Protein 3LTL (pdb70)

Solvent-accessible surface area: 18960 Å² total; per-residue (Å²): 136,187,30,97,15,14,16,23,6,56,0,0,51,38,0,44,134,99,16,118,128,0,9,106,49,3,50,117,78,66,57,23,31,102,61,29,96,49,0,0,90,18,10,67,98,17,116,66,11,59,23,57,38,5,0,61,9,0,0,50,69,81,149,71,6,56,58,0,2,91,11,6,0,59,84,23,97,2,76,60,118,68,4,13,54,4,0,25,86,0,7,101,48,2,123,40,6,66,99,62,93,23,21,46,39,0,0,75,40,0,0,41,40,5,31,87,28,6,154,71,33,120,68,10,58,29,40,68,9,0,37,52,0,0,46,0,0,14,85,0,17,76,23,25,70,21,114,155,44,187,123,79,19,58,72,146,79,0,27,163,64,8,84,50,158,56,96,99,89,39,4,59,98,136,56,0,27,56,8,31,87,68,0,45,71,122,102,30,32,58,218,136,68,41,89,46,0,11,60,5,0,50,60,38,14,115,18,0,8,55,8,1,47,108,69,68,93,18,32,104,65,30,95,50,0,0,84,26,8,59,113,21,119,112,4,60,17,59,34,4,0,61,5,0,0,53,76,79,175,72,4,51,83,0,1,82,8,2,0,61,77,19,92,0,60,83,57,90,5,5,40,0,0,37,69,0,0,115,38,0,105,23,2,67,88,60,93,25,12,50,33,0,0,96,31,0,0,37,48,15,33,82,22,22,156,67,56,133,73,20,72,35,51,64,1,0,53,30,0,0,44,1,0,3,58,0,9,60,32,32,69,26,102,148,50,163,137,80,14,62,69,104,97,0,21,135,76,2,68,72,26,95,120,104,50,42,2,66,106,155,55,0,30,54,13,27,85,71,0,46,69,121,107,7,72,59,98

B-factor: mean 44.47, std 18.62, range [14.55, 176.79]

Structure (mmCIF, N/CA/C/O backbone):
data_3LTL
#
_entry.id   3LTL
#
_cell.length_a   64.451
_cell.length_b   36.867
_cell.length_c   85.848
_cell.angle_alpha   90.00
_cell.angle_beta   90.06
_cell.angle_gamma   90.00
#
_symmetry.space_group_name_H-M   'P 1 21 1'
#
loop_
_entity.id
_entity.type
_entity.pdbx_description
1 polymer 'Brefeldin A-inhibited guanine nucleotide-exchange protein 1'
2 non-polymer 'CALCIUM ION'
3 non-polymer 'ACETIC ACID'
4 water water
#
loop_
_atom_site.group_PDB
_atom_site.id
_atom_site.type_symbol
_atom_site.label_atom_id
_atom_site.label_alt_id
_atom_site.label_comp_id
_atom_site.label_asym_id
_atom_site.label_entity_id
_atom_site.label_seq_id
_atom_site.pdbx_PDB_ins_code
_atom_site.Cartn_x
_atom_site.Cartn_y
_atom_site.Cartn_z
_atom_site.occupancy
_atom_site.B_iso_or_equiv
_atom_site.auth_seq_id
_atom_site.auth_comp_id
_atom_site.auth_asym_id
_atom_site.auth_atom_id
_atom_site.pdbx_PDB_model_num
ATOM 1 N N . LEU A 1 15 ? 28.246 -9.303 36.128 1.00 83.06 695 LEU A N 1
ATOM 2 C CA . LEU A 1 15 ? 29.535 -9.123 35.470 1.00 84.52 695 LEU A CA 1
ATOM 3 C C . LEU A 1 15 ? 30.179 -7.784 35.842 1.00 82.20 695 LEU A C 1
ATOM 4 O O . LEU A 1 15 ? 29.866 -7.221 36.890 1.00 88.21 695 LEU A O 1
ATOM 9 N 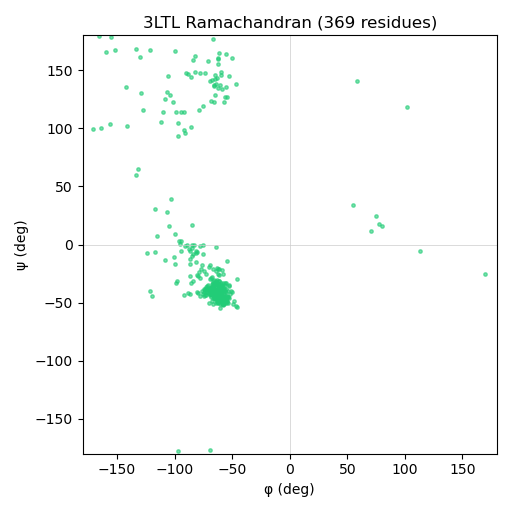N . LYS A 1 16 ? 31.071 -7.278 34.992 1.00 74.51 696 LYS A N 1
ATOM 10 C CA . LYS A 1 16 ? 31.962 -6.181 35.388 1.00 64.02 696 LYS A CA 1
ATOM 11 C C . LYS A 1 16 ? 31.844 -4.888 34.574 1.00 48.65 696 LYS A C 1
ATOM 12 O O . LYS A 1 16 ? 31.853 -3.789 35.139 1.00 57.41 696 LYS A O 1
ATOM 18 N N . GLN A 1 17 ? 31.776 -5.008 33.251 1.00 62.64 697 GLN A N 1
ATOM 19 C CA . GLN A 1 17 ? 31.674 -3.830 32.389 1.00 45.08 697 GLN A CA 1
ATOM 20 C C . GLN A 1 17 ? 30.365 -3.065 32.644 1.00 50.49 697 GLN A C 1
ATOM 21 O O . GLN A 1 17 ? 29.304 -3.670 32.812 1.00 55.40 697 GLN A O 1
ATOM 27 N N . GLN A 1 18 ? 30.456 -1.737 32.681 1.00 47.40 698 GLN A N 1
ATOM 28 C CA . GLN A 1 18 ? 29.307 -0.866 32.932 1.00 59.86 698 GLN A CA 1
ATOM 29 C C . GLN A 1 18 ? 28.158 -1.129 31.955 1.00 52.00 698 GLN A C 1
ATOM 30 O O . GLN A 1 18 ? 26.983 -0.988 32.299 1.00 47.93 698 GLN A O 1
ATOM 36 N N . LYS A 1 19 ? 28.525 -1.493 30.735 1.00 39.17 699 LYS A N 1
ATOM 37 C CA . LYS A 1 19 ? 27.570 -1.874 29.721 1.00 46.42 699 LYS A CA 1
ATOM 38 C C . LYS A 1 19 ? 26.696 -2.989 30.240 1.00 40.07 699 LYS A C 1
ATOM 39 O O . LYS A 1 19 ? 25.481 -2.910 30.181 1.00 42.74 699 LYS A O 1
ATOM 45 N N . GLU A 1 20 ? 27.334 -4.020 30.772 1.00 40.22 700 GLU A N 1
ATOM 46 C CA . GLU A 1 20 ? 26.619 -5.155 31.310 1.00 39.68 700 GLU A CA 1
ATOM 47 C C . GLU A 1 20 ? 25.821 -4.745 32.542 1.00 44.76 700 GLU A C 1
ATOM 48 O O . GLU A 1 20 ? 24.685 -5.196 32.723 1.00 43.00 700 GLU A O 1
ATOM 54 N N . ILE A 1 21 ? 26.404 -3.890 33.384 1.00 42.54 701 ILE A N 1
ATOM 55 C CA . ILE A 1 21 ? 25.721 -3.457 34.609 1.00 45.93 701 ILE A CA 1
ATOM 56 C C . ILE A 1 21 ? 24.395 -2.743 34.318 1.00 39.91 701 ILE A C 1
ATOM 57 O O . ILE A 1 21 ? 23.369 -3.025 34.940 1.00 41.88 701 ILE A O 1
ATOM 62 N N . ILE A 1 22 ? 24.419 -1.823 33.364 1.00 34.26 702 ILE A N 1
ATOM 63 C CA . ILE A 1 22 ? 23.199 -1.152 32.939 1.00 33.85 702 ILE A CA 1
ATOM 64 C C . ILE A 1 22 ? 22.144 -2.145 32.482 1.00 35.21 702 ILE A C 1
ATOM 65 O O . ILE A 1 22 ? 20.998 -2.076 32.911 1.00 36.22 702 ILE A O 1
ATOM 70 N N . GLU A 1 23 ? 22.524 -3.071 31.610 1.00 37.47 703 GLU A N 1
ATOM 71 C CA . GLU A 1 23 ? 21.579 -4.070 31.124 1.00 33.99 703 GLU A CA 1
ATOM 72 C C . GLU A 1 23 ? 21.039 -4.952 32.259 1.00 36.32 703 GLU A C 1
ATOM 73 O O . GLU A 1 23 ? 19.881 -5.366 32.221 1.00 32.64 703 GLU A O 1
ATOM 79 N N . GLN A 1 24 ? 21.870 -5.225 33.267 1.00 36.20 704 GLN A N 1
ATOM 80 C CA . GLN A 1 24 ? 21.434 -5.986 34.440 1.00 35.18 704 GLN A CA 1
ATOM 81 C C . GLN A 1 24 ? 20.448 -5.186 35.285 1.00 36.89 704 GLN A C 1
ATOM 82 O O . GLN A 1 24 ? 19.462 -5.735 35.786 1.00 32.06 704 GLN A O 1
ATOM 88 N N . GLY A 1 25 ? 20.714 -3.892 35.436 1.00 34.33 705 GLY A N 1
ATOM 89 C CA . GLY A 1 25 ? 19.787 -3.001 36.118 1.00 30.21 705 GLY A CA 1
ATOM 90 C C . GLY A 1 25 ? 18.447 -2.965 35.396 1.00 34.78 705 GLY A C 1
ATOM 91 O O . GLY A 1 25 ? 17.386 -3.104 36.003 1.00 39.32 705 GLY A O 1
ATOM 92 N N . ILE A 1 26 ? 18.499 -2.793 34.084 1.00 27.98 706 ILE A N 1
ATOM 93 C CA . ILE A 1 26 ? 17.297 -2.809 33.275 1.00 23.94 706 ILE A CA 1
ATOM 94 C C . ILE A 1 26 ? 16.510 -4.102 33.489 1.00 28.49 706 ILE A C 1
ATOM 95 O O . ILE A 1 26 ? 15.298 -4.057 33.638 1.00 35.65 706 ILE A O 1
ATOM 100 N N . ASP A 1 27 ? 17.192 -5.251 33.504 1.00 31.04 707 ASP A N 1
ATOM 101 C CA . ASP A 1 27 ? 16.526 -6.544 33.716 1.00 28.97 707 ASP A CA 1
ATOM 102 C C . ASP A 1 27 ? 15.837 -6.605 35.088 1.00 33.84 707 ASP A C 1
ATOM 103 O O . ASP A 1 27 ? 14.726 -7.112 35.230 1.00 34.05 707 ASP A O 1
ATOM 108 N N . LEU A 1 28 ? 16.543 -6.113 36.093 1.00 28.01 708 LEU A N 1
ATOM 109 C CA . LEU A 1 28 ? 16.079 -6.087 37.455 1.00 30.43 708 LEU A CA 1
ATOM 110 C C . LEU A 1 28 ? 14.884 -5.138 37.589 1.00 30.00 708 LEU A C 1
ATOM 111 O O . LEU A 1 28 ? 13.928 -5.443 38.292 1.00 35.94 708 LEU A O 1
ATOM 116 N N . PHE A 1 29 ? 14.951 -3.987 36.925 1.00 28.49 709 PHE A N 1
ATOM 117 C CA . PHE A 1 29 ? 13.838 -3.034 36.901 1.00 27.38 709 PHE A CA 1
ATOM 118 C C . PHE A 1 29 ? 12.602 -3.732 36.363 1.00 28.26 709 PHE A C 1
ATOM 119 O O . PHE A 1 29 ? 11.505 -3.582 36.889 1.00 29.28 709 PHE A O 1
ATOM 127 N N . ASN A 1 30 ? 12.774 -4.497 35.296 1.00 24.32 710 ASN A N 1
ATOM 128 C CA . ASN A 1 30 ? 11.631 -5.198 34.722 1.00 31.03 710 ASN A CA 1
ATOM 129 C C . ASN A 1 30 ? 10.970 -6.231 35.655 1.00 37.54 710 ASN A C 1
ATOM 130 O O . ASN A 1 30 ? 9.808 -6.582 35.459 1.00 28.63 710 ASN A O 1
ATOM 135 N N . LYS A 1 31 ? 11.699 -6.705 36.668 1.00 38.02 711 LYS A N 1
ATOM 136 C CA . LYS A 1 31 ? 11.096 -7.576 37.688 1.00 39.90 711 LYS A CA 1
ATOM 137 C C . LYS A 1 31 ? 10.514 -6.739 38.817 1.00 37.49 711 LYS A C 1
ATOM 138 O O . LYS A 1 31 ? 9.422 -7.016 39.304 1.00 38.21 711 LYS A O 1
ATOM 144 N N . LYS A 1 32 ? 11.249 -5.705 39.218 1.00 30.65 712 LYS A N 1
ATOM 145 C CA . LYS A 1 32 ? 10.825 -4.814 40.283 1.00 31.06 712 LYS A CA 1
ATOM 146 C C . LYS A 1 32 ? 11.531 -3.470 40.109 1.00 29.53 712 LYS A C 1
ATOM 147 O O . LYS A 1 32 ? 12.708 -3.354 40.426 1.00 40.23 712 LYS A O 1
ATOM 153 N N . PRO A 1 33 ? 10.810 -2.445 39.609 1.00 30.19 713 PRO A N 1
ATOM 154 C CA . PRO A 1 33 ? 11.431 -1.157 39.276 1.00 34.63 713 PRO A CA 1
ATOM 155 C C . PRO A 1 33 ? 12.365 -0.578 40.329 1.00 32.40 713 PRO A C 1
ATOM 156 O O . PRO A 1 33 ? 13.492 -0.250 39.986 1.00 38.28 713 PRO A O 1
ATOM 160 N N . LYS A 1 34 ? 11.924 -0.442 41.571 1.00 36.36 714 LYS A N 1
ATOM 161 C CA . LYS A 1 34 ? 12.771 0.185 42.577 1.00 36.18 714 LYS A CA 1
ATOM 162 C C . LYS A 1 34 ? 14.047 -0.616 42.802 1.00 37.77 714 LYS A C 1
ATOM 163 O O . LYS A 1 34 ? 15.057 -0.067 43.245 1.00 32.42 714 LYS A O 1
ATOM 169 N N . ARG A 1 35 ? 14.001 -1.914 42.514 1.00 36.05 715 ARG A N 1
ATOM 170 C CA . ARG A 1 35 ? 15.167 -2.769 42.720 1.00 44.43 715 ARG A CA 1
ATOM 171 C C . ARG A 1 35 ? 16.194 -2.476 41.636 1.00 47.45 715 ARG A C 1
ATOM 172 O O . ARG A 1 35 ? 17.402 -2.459 41.900 1.00 40.37 715 ARG A O 1
ATOM 180 N N . GLY A 1 36 ? 15.699 -2.236 40.421 1.00 36.60 716 GLY A N 1
ATOM 181 C CA . GLY A 1 36 ? 16.548 -1.898 39.295 1.00 36.16 716 GLY A CA 1
ATOM 182 C C . GLY A 1 36 ? 17.211 -0.546 39.472 1.00 29.93 716 GLY A C 1
ATOM 183 O O . GLY A 1 36 ? 18.394 -0.390 39.196 1.00 32.43 716 GLY A O 1
ATOM 184 N N . ILE A 1 37 ? 16.439 0.434 39.930 1.00 36.45 717 ILE A N 1
ATOM 185 C CA . ILE A 1 37 ? 16.938 1.781 40.177 1.00 33.64 717 ILE A CA 1
ATOM 186 C C . ILE A 1 37 ? 18.026 1.777 41.251 1.00 35.99 717 ILE A C 1
ATOM 187 O O . ILE A 1 37 ? 19.092 2.362 41.076 1.00 40.11 717 ILE A O 1
ATOM 192 N N . GLN A 1 38 ? 17.745 1.135 42.376 1.00 36.87 718 GLN A N 1
ATOM 193 C CA . GLN A 1 38 ? 18.707 1.099 43.474 1.00 44.85 718 GLN A CA 1
ATOM 194 C C . GLN A 1 38 ? 19.987 0.385 43.072 1.00 43.31 718 GLN A C 1
ATOM 195 O O . GLN A 1 38 ? 21.082 0.825 43.419 1.00 42.35 718 GLN A O 1
ATOM 201 N N . TYR A 1 39 ? 19.850 -0.721 42.347 1.00 41.20 719 TYR A N 1
ATOM 202 C CA . TYR A 1 39 ? 21.020 -1.451 41.893 1.00 39.30 719 TYR A CA 1
ATOM 203 C C . TYR A 1 39 ? 21.905 -0.535 41.067 1.00 42.81 719 TYR A C 1
ATOM 204 O O . TYR A 1 39 ? 23.109 -0.471 41.289 1.00 43.24 719 TYR A O 1
ATOM 213 N N . LEU A 1 40 ? 21.304 0.191 40.129 1.00 40.65 720 LEU A N 1
ATOM 214 C CA . LEU A 1 40 ? 22.082 1.081 39.270 1.00 41.36 720 LEU A CA 1
ATOM 215 C C . LEU A 1 40 ? 22.686 2.235 40.067 1.00 41.29 720 LEU A C 1
ATOM 216 O O . LEU A 1 40 ? 23.792 2.683 39.782 1.00 44.90 720 LEU A O 1
ATOM 221 N N . GLN A 1 41 ? 21.959 2.721 41.061 1.00 44.36 721 GLN A N 1
ATOM 222 C CA . GLN A 1 41 ? 22.491 3.769 41.922 1.00 49.21 721 GLN A CA 1
ATOM 223 C C . GLN A 1 41 ? 23.664 3.256 42.768 1.00 45.94 721 GLN A C 1
ATOM 224 O O . GLN A 1 41 ? 24.700 3.910 42.856 1.00 41.53 721 GLN A O 1
ATOM 230 N N . GLU A 1 42 ? 23.506 2.085 43.376 1.00 49.41 722 GLU A N 1
ATOM 231 C CA . GLU A 1 42 ? 24.612 1.444 44.087 1.00 51.47 722 GLU A CA 1
ATOM 232 C C . GLU A 1 42 ? 25.849 1.392 43.204 1.00 52.73 722 GLU A C 1
ATOM 233 O O . GLU A 1 42 ? 26.966 1.602 43.674 1.00 47.16 722 GLU A O 1
ATOM 239 N N . GLN A 1 43 ? 25.648 1.091 41.923 1.00 43.14 723 GLN A N 1
ATOM 240 C CA . GLN A 1 43 ? 26.766 0.819 41.020 1.00 45.40 723 GLN A CA 1
ATOM 241 C C . GLN A 1 43 ? 27.365 2.076 40.419 1.00 50.19 723 GLN A C 1
ATOM 242 O O . GLN A 1 43 ? 28.327 2.005 39.653 1.00 54.27 723 GLN A O 1
ATOM 248 N N . GLY A 1 44 ? 26.803 3.227 40.767 1.00 45.63 724 GLY A N 1
ATOM 249 C CA . GLY A 1 44 ? 27.321 4.484 40.261 1.00 40.90 724 GLY A CA 1
ATOM 250 C C . GLY A 1 44 ? 26.909 4.757 38.829 1.00 47.62 724 GLY A C 1
ATOM 251 O O . GLY A 1 44 ? 27.518 5.595 38.164 1.00 48.73 724 GLY A O 1
ATOM 252 N N . MET A 1 45 ? 25.877 4.063 38.351 1.00 42.31 725 MET A N 1
ATOM 253 C CA . MET A 1 45 ? 25.451 4.210 36.960 1.00 46.47 725 MET A CA 1
ATOM 254 C C . MET A 1 45 ? 24.233 5.123 36.802 1.00 47.82 725 MET A C 1
ATOM 255 O O . MET A 1 45 ? 23.883 5.494 35.689 1.00 43.06 725 MET A O 1
ATOM 260 N N . LEU A 1 46 ? 23.590 5.477 37.912 1.00 45.50 726 LEU A N 1
ATOM 261 C CA . LEU A 1 46 ? 22.382 6.297 37.881 1.00 38.51 726 LEU A CA 1
ATOM 262 C C . LEU A 1 46 ? 22.363 7.282 39.052 1.00 42.22 726 LEU A C 1
ATOM 263 O O . LEU A 1 46 ? 22.668 6.907 40.179 1.00 40.21 726 LEU A O 1
ATOM 268 N N . GLY A 1 47 ? 22.000 8.535 38.782 1.00 46.92 727 GLY A N 1
ATOM 269 C CA . GLY A 1 47 ? 21.931 9.570 39.810 1.00 41.49 727 GLY A CA 1
ATOM 270 C C . GLY A 1 47 ? 20.811 9.368 40.820 1.00 47.44 727 GLY A C 1
ATOM 271 O O . GLY A 1 47 ? 20.094 8.366 40.767 1.00 51.47 727 GLY A O 1
ATOM 272 N N . THR A 1 48 ? 20.648 10.310 41.746 1.00 43.78 728 THR A N 1
ATOM 273 C CA . THR A 1 48 ? 19.706 10.108 42.847 1.00 44.53 728 THR A CA 1
ATOM 274 C C . THR A 1 48 ? 18.537 11.084 42.886 1.00 37.51 728 THR A C 1
ATOM 275 O O . THR A 1 48 ? 17.638 10.942 43.706 1.00 42.57 728 THR A O 1
ATOM 279 N N . THR A 1 49 ? 18.558 12.078 42.013 1.00 37.56 729 THR A N 1
ATOM 280 C CA . THR A 1 49 ? 17.454 13.027 41.913 1.00 41.35 729 THR A CA 1
ATOM 281 C C . THR A 1 49 ? 16.312 12.475 41.059 1.00 46.14 729 THR A C 1
ATOM 282 O O . THR A 1 49 ? 16.505 11.533 40.290 1.00 48.15 729 THR A O 1
ATOM 286 N N . PRO A 1 50 ? 15.114 13.064 41.192 1.00 49.38 730 PRO A N 1
ATOM 287 C CA . PRO A 1 50 ? 13.977 12.705 40.333 1.00 44.57 730 PRO A CA 1
ATOM 288 C C . PRO A 1 50 ? 14.281 12.913 38.852 1.00 32.54 730 PRO A C 1
ATOM 289 O O . PRO A 1 50 ? 13.889 12.089 38.040 1.00 35.92 730 PRO A O 1
ATOM 293 N N . GLU A 1 51 ? 14.980 13.988 38.507 1.00 36.96 731 GLU A N 1
ATOM 294 C CA . GLU A 1 51 ? 15.291 14.277 37.111 1.00 40.52 731 GLU A CA 1
ATOM 295 C C . GLU A 1 51 ? 16.217 13.228 36.484 1.00 45.44 731 GLU A C 1
ATOM 296 O O . GLU A 1 51 ? 16.099 12.932 35.298 1.00 43.97 731 GLU A O 1
ATOM 302 N N . ASP A 1 52 ? 17.135 12.684 37.287 1.00 46.10 732 ASP A N 1
ATOM 303 C CA . ASP A 1 52 ? 17.999 11.574 36.877 1.00 44.40 732 ASP A CA 1
ATOM 304 C C . ASP A 1 52 ? 17.208 10.309 36.542 1.00 37.54 732 ASP A C 1
ATOM 305 O O . ASP A 1 52 ? 17.450 9.672 35.522 1.00 37.60 732 ASP A O 1
ATOM 310 N N . ILE A 1 53 ? 16.296 9.933 37.429 1.00 25.24 733 ILE A N 1
ATOM 311 C CA . ILE A 1 53 ? 15.464 8.759 37.222 1.00 31.99 733 ILE A CA 1
ATOM 312 C C . ILE A 1 53 ? 14.538 8.981 36.019 1.00 34.75 733 ILE A C 1
ATOM 313 O O . ILE A 1 53 ? 14.394 8.102 35.155 1.00 31.52 733 ILE A O 1
ATOM 318 N N . ALA A 1 54 ? 13.924 10.160 35.953 1.00 25.80 734 ALA A N 1
ATOM 319 C CA . ALA A 1 54 ? 12.996 10.469 34.859 1.00 27.14 734 ALA A CA 1
ATOM 320 C C . ALA A 1 54 ? 13.686 10.373 33.503 1.00 26.55 734 ALA A C 1
ATOM 321 O O . ALA A 1 54 ? 13.143 9.805 32.562 1.00 28.86 734 ALA A O 1
ATOM 323 N N . GLN A 1 55 ? 14.878 10.947 33.405 1.00 23.83 735 GLN A N 1
ATOM 324 C CA . GLN A 1 55 ? 15.636 10.886 32.178 1.00 28.14 735 GLN A CA 1
ATOM 325 C C . GLN A 1 55 ? 15.930 9.438 31.793 1.00 27.68 735 GLN A C 1
ATOM 326 O O . GLN A 1 55 ? 15.789 9.047 30.638 1.00 32.79 735 GLN A O 1
ATOM 332 N N . PHE A 1 56 ? 16.361 8.657 32.773 1.00 34.93 736 PHE A N 1
ATOM 333 C CA . PHE A 1 56 ? 16.610 7.240 32.592 1.00 28.61 736 PHE A CA 1
ATOM 334 C C . PHE A 1 56 ? 15.369 6.568 32.003 1.00 28.69 736 PHE A C 1
ATOM 335 O O . PHE A 1 56 ? 15.461 5.852 31.001 1.00 28.90 736 PHE A O 1
ATOM 343 N N . LEU A 1 57 ? 14.215 6.812 32.626 1.00 24.88 737 LEU A N 1
ATOM 344 C CA . LEU A 1 57 ? 12.938 6.293 32.135 1.00 28.12 737 LEU A CA 1
ATOM 345 C C . LEU A 1 57 ? 12.655 6.711 30.698 1.00 27.91 737 LEU A C 1
ATOM 346 O O . LEU A 1 57 ? 12.148 5.912 29.914 1.00 29.13 737 LEU A O 1
ATOM 351 N N . HIS A 1 58 ? 12.972 7.959 30.350 1.00 24.96 738 HIS A N 1
ATOM 352 C CA . HIS A 1 58 ? 12.766 8.427 28.981 1.00 30.87 738 HIS A CA 1
ATOM 353 C C . HIS A 1 58 ? 13.703 7.747 27.986 1.00 34.44 738 HIS A C 1
ATOM 354 O O . HIS A 1 58 ? 13.304 7.473 26.863 1.00 33.23 738 HIS A O 1
ATOM 361 N N . GLN A 1 59 ? 14.944 7.488 28.393 1.00 35.52 739 GLN A N 1
ATOM 362 C CA . GLN A 1 59 ? 15.980 7.054 27.447 1.00 37.78 739 GLN A CA 1
ATOM 363 C C . GLN A 1 59 ? 16.043 5.546 27.188 1.00 30.83 739 GLN A C 1
ATOM 364 O O . GLN A 1 59 ? 16.491 5.121 26.135 1.00 43.95 739 GLN A O 1
ATOM 370 N N . GLU A 1 60 ? 15.623 4.745 28.158 1.00 30.46 740 GLU A N 1
ATOM 371 C CA . GLU A 1 60 ? 15.818 3.300 28.067 1.00 29.25 740 GLU A CA 1
ATOM 372 C C . GLU A 1 60 ? 14.577 2.597 27.539 1.00 27.15 740 GLU A C 1
ATOM 373 O O . GLU A 1 60 ? 13.678 2.232 28.294 1.00 27.19 740 GLU A O 1
ATOM 379 N N . GLU A 1 61 ? 14.555 2.407 26.225 1.00 25.93 741 GLU A N 1
ATOM 380 C CA . GLU A 1 61 ? 13.406 1.851 25.527 1.00 28.95 741 GLU A CA 1
ATOM 381 C C . GLU A 1 61 ? 13.125 0.422 25.954 1.00 26.12 741 GLU A C 1
ATOM 382 O O . GLU A 1 61 ? 12.009 -0.061 25.803 1.00 33.28 741 GLU A O 1
ATOM 388 N N . ARG A 1 62 ? 14.130 -0.264 26.481 1.00 27.83 742 ARG A N 1
ATOM 389 C CA . ARG A 1 62 ? 13.933 -1.662 26.864 1.00 31.96 742 ARG A CA 1
ATOM 390 C C . ARG A 1 62 ? 13.332 -1.850 28.280 1.00 30.43 742 ARG A C 1
ATOM 391 O O . ARG A 1 62 ? 13.066 -2.969 28.698 1.00 28.49 742 ARG A O 1
ATOM 399 N N . LEU A 1 63 ? 13.114 -0.763 29.015 1.00 26.22 743 LEU A N 1
ATOM 400 C CA . LEU A 1 63 ? 12.345 -0.866 30.252 1.00 24.23 743 LEU A CA 1
ATOM 401 C C . LEU A 1 63 ? 10.954 -1.383 29.868 1.00 28.70 743 LEU A C 1
ATOM 402 O O . LEU A 1 63 ? 10.372 -0.958 28.869 1.00 30.32 743 LEU A O 1
ATOM 407 N N . ASP A 1 64 ? 10.426 -2.317 30.641 1.00 25.27 744 ASP A N 1
ATOM 408 C CA . ASP A 1 64 ? 9.111 -2.871 30.354 1.00 18.72 744 ASP A CA 1
ATOM 409 C C . ASP A 1 64 ? 8.024 -1.794 30.487 1.00 30.81 744 ASP A C 1
ATOM 410 O O . ASP A 1 64 ? 7.934 -1.108 31.511 1.00 25.84 744 ASP A O 1
ATOM 415 N N . SER A 1 65 ? 7.201 -1.669 29.447 1.00 22.17 745 SER A N 1
ATOM 416 C CA . SER A 1 65 ? 6.145 -0.658 29.357 1.00 25.98 745 SER A CA 1
ATOM 417 C C . SER A 1 65 ? 5.188 -0.643 30.558 1.00 30.34 745 SER A C 1
ATOM 418 O O . SER A 1 65 ? 4.764 0.418 31.038 1.00 26.99 745 SER A O 1
ATOM 420 N N . THR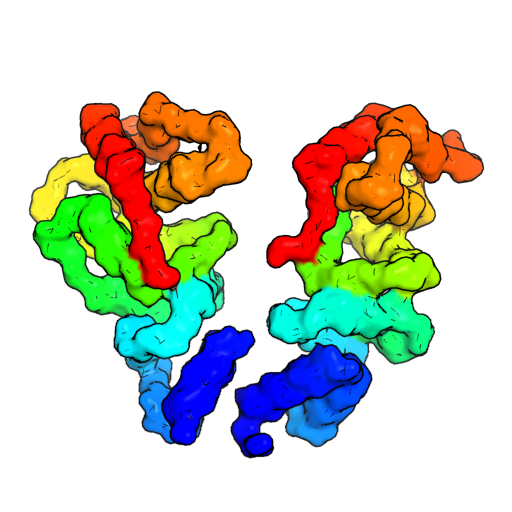 A 1 66 ? 4.837 -1.830 31.035 1.00 23.14 746 THR A N 1
ATOM 421 C CA . THR A 1 66 ? 3.870 -1.952 32.100 1.00 27.37 746 THR A CA 1
ATOM 422 C C . THR A 1 66 ? 4.512 -1.521 33.413 1.00 24.35 746 THR A C 1
ATOM 423 O O . THR A 1 66 ? 3.906 -0.782 34.188 1.00 22.22 746 THR A O 1
ATOM 427 N N . GLN A 1 67 ? 5.746 -1.948 33.646 1.00 19.86 747 GLN A N 1
ATOM 428 C CA . GLN A 1 67 ? 6.462 -1.538 34.864 1.00 31.58 747 GLN A CA 1
ATOM 429 C C . GLN A 1 67 ? 6.702 -0.014 34.924 1.00 30.31 747 GLN A C 1
ATOM 430 O O . GLN A 1 67 ? 6.686 0.583 35.985 1.00 26.00 747 GLN A O 1
ATOM 436 N N . VAL A 1 68 ? 6.921 0.620 33.784 1.00 26.45 748 VAL A N 1
ATOM 437 C CA . VAL A 1 68 ? 7.123 2.067 33.788 1.00 27.61 748 VAL A CA 1
ATOM 438 C C . VAL A 1 68 ? 5.817 2.771 34.172 1.00 25.98 748 VAL A C 1
ATOM 439 O O . VAL A 1 68 ? 5.821 3.694 34.962 1.00 26.62 748 VAL A O 1
ATOM 443 N N . GLY A 1 69 ? 4.704 2.304 33.625 1.00 20.70 749 GLY A N 1
ATOM 444 C CA . GLY A 1 69 ? 3.401 2.796 34.011 1.00 24.74 749 GLY A CA 1
ATOM 445 C C . GLY A 1 69 ? 3.103 2.640 35.496 1.00 30.36 749 GLY A C 1
ATOM 446 O O . GLY A 1 69 ? 2.611 3.569 36.121 1.00 31.25 749 GLY A O 1
ATOM 447 N N . GLU A 1 70 ? 3.385 1.474 36.066 1.00 25.94 750 GLU A N 1
ATOM 448 C CA . GLU A 1 70 ? 3.080 1.242 37.472 1.00 24.37 750 GLU A CA 1
ATOM 449 C C . GLU A 1 70 ? 3.954 2.124 38.366 1.00 28.40 750 GLU A C 1
ATOM 450 O O . GLU A 1 70 ? 3.498 2.637 39.379 1.00 34.73 750 GLU A O 1
ATOM 456 N N . PHE A 1 71 ? 5.214 2.292 37.980 1.00 20.12 751 PHE A N 1
ATOM 457 C CA . PHE A 1 71 ? 6.140 3.113 38.732 1.00 24.64 751 PHE A CA 1
ATOM 458 C C . PHE A 1 71 ? 5.768 4.608 38.694 1.00 30.64 751 PHE A C 1
ATOM 459 O O . PHE A 1 71 ? 5.729 5.280 39.739 1.00 26.87 751 PHE A O 1
ATOM 467 N N . LEU A 1 72 ? 5.494 5.124 37.497 1.00 25.00 752 LEU A N 1
ATOM 468 C CA . LEU A 1 72 ? 5.110 6.536 37.323 1.00 20.50 752 LEU A CA 1
ATOM 469 C C . LEU A 1 72 ? 3.788 6.885 38.019 1.00 27.68 752 LEU A C 1
ATOM 470 O O . LEU A 1 72 ? 3.592 8.023 38.440 1.00 27.42 752 LEU A O 1
ATOM 475 N N . GLY A 1 73 ? 2.883 5.908 38.114 1.00 26.67 753 GLY A N 1
ATOM 476 C CA . GLY A 1 73 ? 1.573 6.115 38.709 1.00 26.46 753 GLY A CA 1
ATOM 477 C C . GLY A 1 73 ? 1.485 5.848 40.204 1.00 31.90 753 GLY A C 1
ATOM 478 O O . GLY A 1 73 ? 0.430 6.021 40.811 1.00 36.72 753 GLY A O 1
ATOM 479 N N . ASP A 1 74 ? 2.590 5.427 40.805 1.00 32.04 754 ASP A N 1
ATOM 480 C CA . ASP A 1 74 ? 2.578 5.028 42.210 1.00 34.79 754 ASP A CA 1
ATOM 481 C C . ASP A 1 74 ? 2.465 6.244 43.124 1.00 37.37 754 ASP A C 1
ATOM 482 O O . ASP A 1 74 ? 2.986 7.309 42.817 1.00 29.63 754 ASP A O 1
ATOM 487 N N . ASN A 1 75 ? 1.803 6.075 44.263 1.00 39.28 755 ASN A N 1
ATOM 488 C CA . ASN A 1 75 ? 1.508 7.205 45.134 1.00 38.32 755 ASN A CA 1
ATOM 489 C C . ASN A 1 75 ? 2.648 7.643 46.062 1.00 46.51 755 ASN A C 1
ATOM 490 O O . ASN A 1 75 ? 2.608 8.736 46.631 1.00 49.90 755 ASN A O 1
ATOM 495 N N . ASP A 1 76 ? 3.667 6.810 46.220 1.00 44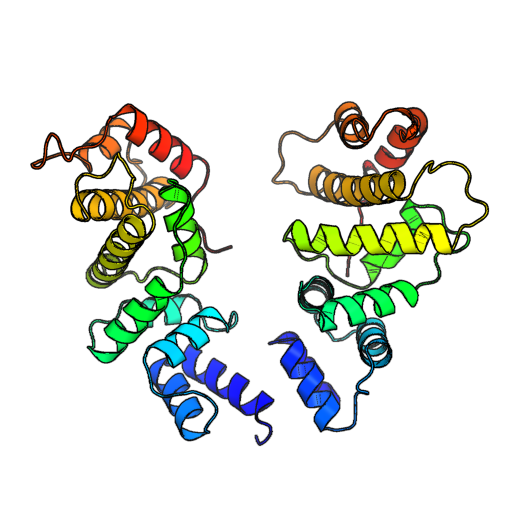.63 756 ASP A N 1
ATOM 496 C CA . ASP A 1 76 ? 4.789 7.202 47.061 1.00 40.89 756 ASP A CA 1
ATOM 497 C C . ASP A 1 76 ? 5.368 8.572 46.665 1.00 44.09 756 ASP A C 1
ATOM 498 O O . ASP A 1 76 ? 5.430 8.931 45.478 1.00 39.86 756 ASP A O 1
ATOM 503 N N . LYS A 1 77 ? 5.811 9.319 47.669 1.00 36.58 757 LYS A N 1
ATOM 504 C CA . LYS A 1 77 ? 6.355 10.660 47.482 1.00 42.48 757 LYS A CA 1
ATOM 505 C C . LYS A 1 77 ? 7.464 10.735 46.435 1.00 40.99 757 LYS A C 1
ATOM 506 O O . LYS A 1 77 ? 7.470 11.638 45.599 1.00 42.10 757 LYS A O 1
ATOM 512 N N . PHE A 1 78 ? 8.410 9.804 46.495 1.00 37.54 758 PHE A N 1
ATOM 513 C CA . PHE A 1 78 ? 9.551 9.843 45.593 1.00 39.85 758 PHE A CA 1
ATOM 514 C C . PHE A 1 78 ? 9.129 9.503 44.166 1.00 41.39 758 PHE A C 1
ATOM 515 O O . PHE A 1 78 ? 9.598 10.130 43.229 1.00 33.39 758 PHE A O 1
ATOM 523 N N . ASN A 1 79 ? 8.256 8.507 44.012 1.00 33.33 759 ASN A N 1
ATOM 524 C CA . ASN A 1 79 ? 7.710 8.173 42.705 1.00 35.12 759 ASN A CA 1
ATOM 525 C C . ASN A 1 79 ? 7.003 9.351 42.052 1.00 31.90 759 ASN A C 1
ATOM 526 O O . ASN A 1 79 ? 7.148 9.597 40.857 1.00 28.47 759 ASN A O 1
ATOM 531 N N . LYS A 1 80 ? 6.225 10.077 42.838 1.00 27.41 760 LYS A N 1
ATOM 532 C CA . LYS A 1 80 ? 5.498 11.204 42.293 1.00 33.19 760 LYS A CA 1
ATOM 533 C C . LYS A 1 80 ? 6.443 12.291 41.806 1.00 36.77 760 LYS A C 1
ATOM 534 O O . LYS A 1 80 ? 6.198 12.920 40.776 1.00 30.52 760 LYS A O 1
ATOM 540 N N . GLU A 1 81 ? 7.524 12.516 42.541 1.00 28.31 761 GLU A N 1
ATOM 541 C CA . GLU A 1 81 ? 8.487 13.527 42.121 1.00 33.62 761 GLU A CA 1
ATOM 542 C C . GLU A 1 81 ? 9.165 13.106 40.822 1.00 32.92 761 GLU A C 1
ATOM 543 O O . GLU A 1 81 ? 9.408 13.934 39.947 1.00 31.43 761 GLU A O 1
ATOM 549 N N . VAL A 1 82 ? 9.451 11.813 40.694 1.00 23.83 762 VAL A N 1
ATOM 550 C CA . VAL A 1 82 ? 9.999 11.286 39.453 1.00 27.91 762 VAL A CA 1
ATOM 551 C C . VAL A 1 82 ? 8.998 11.501 38.319 1.00 25.16 762 VAL A C 1
ATOM 552 O O . VAL A 1 82 ? 9.373 11.904 37.228 1.00 23.84 762 VAL A O 1
ATOM 556 N N . MET A 1 83 ? 7.725 11.239 38.595 1.00 25.92 763 MET A N 1
ATOM 557 C CA . MET A 1 83 ? 6.679 11.359 37.585 1.00 26.24 763 MET A CA 1
ATOM 558 C C . MET A 1 83 ? 6.519 12.795 37.131 1.00 21.87 763 MET A C 1
ATOM 559 O O . MET A 1 83 ? 6.371 13.034 35.944 1.00 27.12 763 MET A O 1
ATOM 564 N N . TYR A 1 84 ? 6.549 13.745 38.067 1.00 27.15 764 TYR A N 1
ATOM 565 C CA . TYR A 1 84 ? 6.486 15.163 37.705 1.00 28.79 764 TYR A CA 1
ATOM 566 C C . TYR A 1 84 ? 7.630 15.542 36.777 1.00 31.60 764 TYR A C 1
ATOM 567 O O . TYR A 1 84 ? 7.421 16.206 35.770 1.00 28.79 764 TYR A O 1
ATOM 576 N N . ALA A 1 85 ? 8.843 15.135 37.129 1.00 29.10 765 ALA A N 1
ATOM 577 C CA . ALA A 1 85 ? 9.997 15.460 36.305 1.00 27.75 765 ALA A CA 1
ATOM 578 C C . ALA A 1 85 ? 9.889 14.781 34.937 1.00 22.49 765 ALA A C 1
ATOM 579 O O . ALA A 1 85 ? 10.314 15.329 33.921 1.00 32.97 765 ALA A O 1
ATOM 581 N N . TYR A 1 86 ? 9.298 13.595 34.915 1.00 23.07 766 TYR A N 1
ATOM 582 C CA . TYR A 1 86 ? 9.134 12.845 33.677 1.00 23.62 766 TYR A CA 1
ATOM 583 C C . TYR A 1 86 ? 8.201 13.599 32.738 1.00 23.52 766 TYR A C 1
ATOM 584 O O . TYR A 1 86 ? 8.490 13.750 31.562 1.00 23.85 766 TYR A O 1
ATOM 593 N N . VAL A 1 87 ? 7.085 14.087 33.264 1.00 24.41 767 VAL A N 1
ATOM 594 C CA . VAL A 1 87 ? 6.158 14.854 32.452 1.00 25.39 767 VAL A CA 1
ATOM 595 C C . VAL A 1 87 ? 6.767 16.193 32.063 1.00 28.72 767 VAL A C 1
ATOM 596 O O . VAL A 1 87 ? 6.567 16.659 30.939 1.00 34.97 767 VAL A O 1
ATOM 600 N N . ASP A 1 88 ? 7.532 16.808 32.968 1.00 27.03 768 ASP A N 1
ATOM 601 C CA . ASP A 1 88 ? 8.113 18.129 32.673 1.00 27.96 768 ASP A CA 1
ATOM 602 C C . ASP A 1 88 ? 9.145 18.088 31.552 1.00 28.05 768 ASP A C 1
ATOM 603 O O . ASP A 1 88 ? 9.446 19.111 30.939 1.00 36.10 768 ASP A O 1
ATOM 608 N N . GLN A 1 89 ? 9.700 16.912 31.302 1.00 28.55 769 GLN A N 1
ATOM 609 C CA . GLN A 1 89 ? 10.679 16.756 30.236 1.00 33.50 769 GLN A CA 1
ATOM 610 C C . GLN A 1 89 ? 10.009 16.554 28.869 1.00 34.06 769 GLN A C 1
ATOM 611 O O . GLN A 1 89 ? 10.689 16.427 27.859 1.00 36.01 769 GLN A O 1
ATOM 617 N N . HIS A 1 90 ? 8.675 16.537 28.845 1.00 32.80 770 HIS A N 1
ATOM 618 C CA . HIS A 1 90 ? 7.916 16.622 27.580 1.00 35.87 770 HIS A CA 1
ATOM 619 C C . HIS A 1 90 ? 7.633 18.068 27.174 1.00 34.74 770 HIS A C 1
ATOM 620 O O . HIS A 1 90 ? 7.387 18.925 28.028 1.00 43.26 770 HIS A O 1
ATOM 627 N N . ASP A 1 91 ? 7.603 18.319 25.870 1.00 31.06 771 ASP A N 1
ATOM 628 C CA . ASP A 1 91 ? 7.166 19.604 25.327 1.00 35.04 771 ASP A CA 1
ATOM 629 C C . ASP A 1 91 ? 5.826 19.416 24.629 1.00 36.40 771 ASP A C 1
ATOM 630 O O . ASP A 1 91 ? 5.755 18.738 23.606 1.00 34.81 771 ASP A O 1
ATOM 635 N N . PHE A 1 92 ? 4.766 20.019 25.160 1.00 33.74 772 PHE A N 1
ATOM 636 C CA . PHE A 1 92 ? 3.426 19.752 24.640 1.00 28.39 772 PHE A CA 1
ATOM 637 C C . PHE A 1 92 ? 2.852 20.887 23.767 1.00 31.75 772 PHE A C 1
ATOM 638 O O . PHE A 1 92 ? 1.655 20.932 23.518 1.00 37.48 772 PHE A O 1
ATOM 646 N N . SER A 1 93 ? 3.707 21.792 23.311 1.00 28.56 773 SER A N 1
ATOM 647 C CA . SER A 1 93 ? 3.314 22.897 22.411 1.00 44.20 773 SER A CA 1
ATOM 648 C C . SER A 1 93 ? 2.604 22.471 21.120 1.00 37.39 773 SER A C 1
ATOM 649 O O . SER A 1 93 ? 2.659 21.310 20.728 1.00 38.20 773 SER A O 1
ATOM 652 N N . GLY A 1 94 ? 1.954 23.424 20.455 1.00 44.72 774 GLY A N 1
ATOM 653 C CA . GLY A 1 94 ? 1.250 23.142 19.209 1.00 46.94 774 GLY A CA 1
ATOM 654 C C . GLY A 1 94 ? -0.279 23.263 19.234 1.00 51.56 774 GLY A C 1
ATOM 655 O O . GLY A 1 94 ? -0.926 23.131 18.187 1.00 50.09 774 GLY A O 1
ATOM 656 N N . LYS A 1 95 ? -0.867 23.504 20.410 1.00 35.93 775 LYS A N 1
ATOM 657 C CA . LYS A 1 95 ? -2.323 23.645 20.504 1.00 36.67 775 LYS A CA 1
ATOM 658 C C . LYS A 1 95 ? -3.011 22.416 19.941 1.00 38.16 775 LYS A C 1
ATOM 659 O O . LYS A 1 95 ? -4.009 22.501 19.221 1.00 47.14 775 LYS A O 1
ATOM 665 N N A ASP A 1 96 ? -2.444 21.249 20.191 0.63 32.75 776 ASP A N 1
ATOM 666 N N B ASP A 1 96 ? -2.482 21.282 20.377 0.37 32.05 776 ASP A N 1
ATOM 667 C CA A ASP A 1 96 ? -3.051 20.032 19.696 0.63 22.34 776 ASP A CA 1
ATOM 668 C CA B ASP A 1 96 ? -2.745 19.977 19.826 0.37 25.30 776 ASP A CA 1
ATOM 669 C C A ASP A 1 96 ? -3.078 19.021 20.847 0.63 27.86 776 ASP A C 1
ATOM 670 C C B ASP A 1 96 ? -3.002 19.012 20.983 0.37 28.09 776 ASP A C 1
ATOM 671 O O A ASP A 1 96 ? -2.110 18.314 21.117 0.63 27.04 776 ASP A O 1
ATOM 672 O O B ASP A 1 96 ? -2.106 18.272 21.380 0.37 27.44 776 ASP A O 1
ATOM 681 N N . PHE A 1 97 ? -4.214 19.013 21.535 1.00 29.95 777 PHE A N 1
ATOM 682 C CA . PHE A 1 97 ? -4.453 18.230 22.739 1.00 30.15 777 PHE A CA 1
ATOM 683 C C . PHE A 1 97 ? -4.260 16.729 22.583 1.00 31.27 777 PHE A C 1
ATOM 684 O O . PHE A 1 97 ? -3.481 16.115 23.324 1.00 30.26 777 PHE A O 1
ATOM 692 N N . VAL A 1 98 ? -4.976 16.135 21.634 1.00 23.78 778 VAL A N 1
ATOM 693 C CA . VAL A 1 98 ? -4.867 14.697 21.416 1.00 25.09 778 VAL A CA 1
ATOM 694 C C . VAL A 1 98 ? -3.452 14.278 21.026 1.00 23.82 778 VAL A C 1
ATOM 695 O O . VAL A 1 98 ? -2.935 13.275 21.518 1.00 25.62 778 VAL A O 1
ATOM 699 N N . SER A 1 99 ? -2.813 15.035 20.147 1.00 21.69 779 SER A N 1
ATOM 700 C CA . SER A 1 99 ? -1.449 14.672 19.766 1.00 29.00 779 SER A CA 1
ATOM 701 C C . SER A 1 99 ? -0.540 14.708 20.999 1.00 31.95 779 SER A C 1
ATOM 702 O O . SER A 1 99 ? 0.289 13.811 21.181 1.00 24.18 779 SER A O 1
ATOM 705 N N . ALA A 1 100 ? -0.704 15.730 21.847 1.00 20.01 780 ALA A N 1
ATOM 706 C CA . ALA A 1 100 ? 0.075 15.806 23.088 1.00 22.96 780 ALA A CA 1
ATOM 707 C C . ALA A 1 100 ? -0.148 14.549 23.920 1.00 19.01 780 ALA A C 1
ATOM 708 O O . ALA A 1 100 ? 0.798 13.895 24.339 1.00 27.55 780 ALA A O 1
ATOM 710 N N . LEU A 1 101 ? -1.409 14.202 24.148 1.00 23.76 781 LEU A N 1
ATOM 711 C CA . LEU A 1 101 ? -1.738 13.004 24.913 1.00 23.66 781 LEU A CA 1
ATOM 712 C C . LEU A 1 101 ? -1.150 11.730 24.286 1.00 28.09 781 LEU A C 1
ATOM 713 O O . LEU A 1 101 ? -0.691 10.843 25.010 1.00 26.08 781 LEU A O 1
ATOM 718 N N . ARG A 1 102 ? -1.175 11.638 22.954 1.00 30.11 782 ARG A N 1
ATOM 719 C CA . ARG A 1 102 ? -0.586 10.494 22.241 1.00 31.93 782 ARG A CA 1
ATOM 720 C C . ARG A 1 102 ? 0.915 10.394 22.473 1.00 26.44 782 ARG A C 1
ATOM 721 O O . ARG A 1 102 ? 1.448 9.307 22.665 1.00 22.81 782 ARG A O 1
ATOM 729 N N . MET A 1 103 ? 1.599 11.529 22.417 1.00 20.53 783 MET A N 1
ATOM 730 C CA . MET A 1 103 ? 3.029 11.569 22.703 1.00 30.05 783 MET A CA 1
ATOM 731 C C . MET A 1 103 ? 3.314 11.067 24.128 1.00 32.55 783 MET A C 1
ATOM 732 O O . MET A 1 103 ? 4.198 10.240 24.350 1.00 34.26 783 MET A O 1
ATOM 737 N N . PHE A 1 104 ? 2.538 11.550 25.086 1.00 25.03 784 PHE A N 1
ATOM 738 C CA . PHE A 1 104 ? 2.697 11.143 26.466 1.00 16.21 784 PHE A CA 1
ATOM 739 C C . PHE A 1 104 ? 2.561 9.625 26.621 1.00 24.33 784 PHE A C 1
ATOM 740 O O . PHE A 1 104 ? 3.383 8.983 27.265 1.00 26.65 784 PHE A O 1
ATOM 748 N N . LEU A 1 105 ? 1.533 9.051 26.009 1.00 26.64 785 LEU A N 1
ATOM 749 C CA . LEU A 1 105 ? 1.187 7.647 26.240 1.00 32.09 785 LEU A CA 1
ATOM 750 C C . LEU A 1 105 ? 1.900 6.683 25.284 1.00 33.70 785 LEU A C 1
ATOM 751 O O . LEU A 1 105 ? 1.717 5.472 25.361 1.00 40.76 785 LEU A O 1
ATOM 756 N N . GLU A 1 106 ? 2.718 7.224 24.391 1.00 31.31 786 GLU A N 1
ATOM 757 C CA . GLU A 1 106 ? 3.600 6.393 23.581 1.00 34.34 786 GLU A CA 1
ATOM 758 C C . GLU A 1 106 ? 4.670 5.724 24.429 1.00 37.75 786 GLU A C 1
ATOM 759 O O . GLU A 1 106 ? 5.170 4.660 24.076 1.00 33.98 786 GLU A O 1
ATOM 765 N N . GLY A 1 107 ? 5.032 6.363 25.536 1.00 34.33 787 GLY A N 1
ATOM 766 C CA . GLY A 1 107 ? 6.210 5.964 26.284 1.00 34.32 787 GLY A CA 1
ATOM 767 C C . GLY A 1 107 ? 6.042 4.744 27.165 1.00 38.36 787 GLY A C 1
ATOM 768 O O . GLY A 1 107 ? 7.004 4.028 27.432 1.00 48.64 787 GLY A O 1
ATOM 769 N N . PHE A 1 108 ? 4.826 4.510 27.633 1.00 26.06 788 PHE A N 1
ATOM 770 C CA . PHE A 1 108 ? 4.594 3.445 28.589 1.00 26.85 788 PHE A CA 1
ATOM 771 C C . PHE A 1 108 ? 3.147 2.998 28.481 1.00 27.90 788 PHE A C 1
ATOM 772 O O . PHE A 1 108 ? 2.377 3.555 27.703 1.00 30.64 788 PHE A O 1
ATOM 780 N N . ARG A 1 109 ? 2.777 2.007 29.281 1.00 27.48 789 ARG A N 1
ATOM 781 C CA . ARG A 1 109 ? 1.411 1.522 29.294 1.00 29.26 789 ARG A CA 1
ATOM 782 C C . ARG A 1 109 ? 0.706 2.040 30.531 1.00 24.78 789 ARG A C 1
ATOM 783 O O . ARG A 1 109 ? 1.226 1.925 31.645 1.00 26.38 789 ARG A O 1
ATOM 791 N N . LEU A 1 110 ? -0.466 2.641 30.345 1.00 30.98 790 LEU A N 1
ATOM 792 C CA . LEU A 1 110 ? -1.198 3.203 31.472 1.00 27.72 790 LEU A CA 1
ATOM 793 C C . LEU A 1 110 ? -1.484 2.097 32.463 1.00 34.97 790 LEU A C 1
ATOM 794 O O . LEU A 1 110 ? -1.906 1.024 32.075 1.00 35.62 790 LEU A O 1
ATOM 799 N N . PRO A 1 111 ? -1.237 2.351 33.751 1.00 32.98 791 PRO A N 1
ATOM 800 C CA . PRO A 1 111 ? -1.615 1.395 34.795 1.00 34.31 791 PRO A CA 1
ATOM 801 C C . PRO A 1 111 ? -3.130 1.204 34.826 1.00 46.79 791 PRO A C 1
ATOM 802 O O . PRO A 1 111 ? -3.874 2.044 34.325 1.00 45.36 791 PRO A O 1
ATOM 806 N N . GLY A 1 112 ? -3.586 0.104 35.411 1.00 54.24 792 GLY A N 1
ATOM 807 C CA . GLY A 1 112 ? -5.008 -0.170 35.475 1.00 46.65 792 GLY A CA 1
ATOM 808 C C . GLY A 1 112 ? -5.720 0.599 36.576 1.00 47.78 792 GLY A C 1
ATOM 809 O O . GLY A 1 112 ? -6.821 1.110 36.370 1.00 48.22 792 GLY A O 1
ATOM 810 N N . GLU A 1 113 ? -5.095 0.677 37.747 1.00 42.46 793 GLU A N 1
ATOM 811 C CA . GLU A 1 113 ? -5.710 1.324 38.897 1.00 44.30 793 GLU A CA 1
ATOM 812 C C . GLU A 1 113 ? -6.092 2.779 38.593 1.00 42.07 793 GLU A C 1
ATOM 813 O O . GLU A 1 113 ? -5.251 3.591 38.203 1.00 37.65 793 GLU A O 1
ATOM 819 N N . ALA A 1 114 ? -7.375 3.086 38.765 1.00 42.96 794 ALA A N 1
ATOM 820 C CA . ALA A 1 114 ? -7.933 4.395 38.449 1.00 40.64 794 ALA A CA 1
ATOM 821 C C . ALA A 1 114 ? -7.206 5.525 39.174 1.00 38.43 794 ALA A C 1
ATOM 822 O O . ALA A 1 114 ? -6.974 6.587 38.597 1.00 33.62 794 ALA A O 1
ATOM 824 N N . GLN A 1 115 ? -6.863 5.295 40.438 1.00 35.62 795 GLN A N 1
ATOM 825 C CA . GLN A 1 115 ? -6.113 6.277 41.214 1.00 46.81 795 GLN A CA 1
ATOM 826 C C . GLN A 1 115 ? -4.802 6.660 40.492 1.00 44.81 795 GLN A C 1
ATOM 827 O O . GLN A 1 115 ? -4.398 7.823 40.494 1.00 39.74 795 GLN A O 1
ATOM 833 N N . LYS A 1 116 ? -4.152 5.682 39.863 1.00 29.33 796 LYS A N 1
ATOM 834 C CA . LYS A 1 116 ? -2.929 5.938 39.107 1.00 31.48 796 LYS A CA 1
ATOM 835 C C . LYS A 1 116 ? -3.190 6.724 37.825 1.00 32.73 796 LYS A C 1
ATOM 836 O O . LYS A 1 116 ? -2.538 7.733 37.561 1.00 32.77 796 LYS A O 1
ATOM 842 N N . ILE A 1 117 ? -4.147 6.273 37.028 1.00 28.54 797 ILE A N 1
ATOM 843 C CA . ILE A 1 117 ? -4.496 7.023 35.843 1.00 30.90 797 ILE A CA 1
ATOM 844 C C . ILE A 1 117 ? -4.799 8.469 36.221 1.00 30.53 797 ILE A C 1
ATOM 845 O O . ILE A 1 117 ? -4.484 9.404 35.482 1.00 33.24 797 ILE A O 1
ATOM 850 N N . ASP A 1 118 ? -5.392 8.654 37.391 1.00 30.21 798 ASP A N 1
ATOM 851 C CA . ASP A 1 118 ? -5.868 9.969 37.794 1.00 28.43 798 ASP A CA 1
ATOM 852 C C . ASP A 1 118 ? -4.699 10.913 38.066 1.00 32.93 798 ASP A C 1
ATOM 853 O O . ASP A 1 118 ? -4.740 12.072 37.663 1.00 27.82 798 ASP A O 1
ATOM 858 N N . ARG A 1 119 ? -3.663 10.430 38.751 1.00 26.70 799 ARG A N 1
ATOM 859 C CA . ARG A 1 119 ? -2.492 11.279 38.997 1.00 34.81 799 ARG A CA 1
ATOM 860 C C . ARG A 1 119 ? -1.798 11.606 37.687 1.00 34.67 799 ARG A C 1
ATOM 861 O O . ARG A 1 119 ? -1.381 12.746 37.470 1.00 29.62 799 ARG A O 1
ATOM 869 N N . LEU A 1 120 ? -1.696 10.607 36.810 1.00 26.56 800 LEU A N 1
ATOM 870 C CA . LEU A 1 120 ? -1.037 10.804 35.522 1.00 31.53 800 LEU A CA 1
ATOM 871 C C . LEU A 1 120 ? -1.787 11.834 34.675 1.00 30.67 800 LEU A C 1
ATOM 872 O O . LEU A 1 120 ? -1.182 12.725 34.088 1.00 30.02 800 LEU A O 1
ATOM 877 N N . MET A 1 121 ? -3.109 11.741 34.652 1.00 32.46 801 MET A N 1
ATOM 878 C CA . MET A 1 121 ? -3.912 12.657 33.846 1.00 26.06 801 MET A CA 1
ATOM 879 C C . MET A 1 121 ? -3.910 14.068 34.423 1.00 27.21 801 MET A C 1
ATOM 880 O O . MET A 1 121 ? -3.917 15.052 33.687 1.00 26.05 801 MET A O 1
ATOM 885 N N . GLU A 1 122 ? -3.872 14.180 35.740 1.00 25.73 802 GLU A N 1
ATOM 886 C CA . GLU A 1 122 ? -3.842 15.513 36.354 1.00 35.16 802 GLU A CA 1
ATOM 887 C C . GLU A 1 122 ? -2.560 16.259 35.977 1.00 30.21 802 GLU A C 1
ATOM 888 O O . GLU A 1 122 ? -2.609 17.424 35.612 1.00 28.79 802 GLU A O 1
ATOM 894 N N . LYS A 1 123 ? -1.417 15.578 36.060 1.00 28.33 803 LYS A N 1
ATOM 895 C CA . LYS A 1 123 ? -0.128 16.197 35.757 1.00 28.14 803 LYS A CA 1
ATOM 896 C C . LYS A 1 123 ? 0.017 16.438 34.251 1.00 26.13 803 LYS A C 1
ATOM 897 O O . LYS A 1 123 ? 0.560 17.454 33.833 1.00 22.46 803 LYS A O 1
ATOM 903 N N . PHE A 1 124 ? -0.465 15.499 33.441 1.00 23.23 804 PHE A N 1
ATOM 904 C CA . PHE A 1 124 ? -0.497 15.728 32.003 1.00 23.73 804 PHE A CA 1
ATOM 905 C C . PHE A 1 124 ? -1.243 17.016 31.651 1.00 26.33 804 PHE A C 1
ATOM 906 O O . PHE A 1 124 ? -0.776 17.827 30.844 1.00 25.94 804 PHE A O 1
ATOM 914 N N . ALA A 1 125 ? -2.415 17.187 32.245 1.00 24.32 805 ALA A N 1
ATOM 915 C CA . ALA A 1 125 ? -3.224 18.382 32.010 1.00 28.16 805 ALA A CA 1
ATOM 916 C C . ALA A 1 125 ? -2.528 19.663 32.465 1.00 34.32 805 ALA A C 1
ATOM 917 O O . ALA A 1 125 ? -2.575 20.678 31.763 1.00 29.70 805 ALA A O 1
ATOM 919 N N . ALA A 1 126 ? -1.893 19.633 33.636 1.00 29.99 806 ALA A N 1
ATOM 920 C CA . ALA A 1 126 ? -1.209 20.825 34.112 1.00 26.33 806 ALA A CA 1
ATOM 921 C C . ALA A 1 126 ? -0.068 21.167 33.173 1.00 25.83 806 ALA A C 1
ATOM 922 O O . ALA A 1 126 ? 0.146 22.332 32.849 1.00 29.18 806 ALA A O 1
ATOM 924 N N . ARG A 1 127 ? 0.659 20.154 32.724 1.00 21.97 807 ARG A N 1
ATOM 925 C CA . ARG A 1 127 ? 1.802 20.404 31.840 1.00 22.00 807 ARG A CA 1
ATOM 926 C C . ARG A 1 127 ? 1.350 20.868 30.465 1.00 27.27 807 ARG A C 1
ATOM 927 O O . ARG A 1 127 ? 1.963 21.746 29.862 1.00 28.79 807 ARG A O 1
ATOM 935 N N . TYR A 1 128 ? 0.271 20.284 29.964 1.00 27.44 808 TYR A N 1
ATOM 936 C CA . TYR A 1 128 ? -0.261 20.736 28.689 1.00 26.43 808 TYR A CA 1
ATOM 937 C C . TYR A 1 128 ? -0.568 22.245 28.680 1.00 29.16 808 TYR A C 1
ATOM 938 O O . TYR A 1 128 ? -0.186 22.939 27.745 1.00 33.10 808 TYR A O 1
ATOM 947 N N . LEU A 1 129 ? -1.253 22.752 29.707 1.00 32.15 809 LEU A N 1
ATOM 948 C CA . LEU A 1 129 ? -1.643 24.172 29.749 1.00 35.31 809 LEU A CA 1
ATOM 949 C C . LEU A 1 129 ? -0.451 25.117 29.906 1.00 34.91 809 LEU A C 1
ATOM 950 O O . LEU A 1 129 ? -0.399 26.212 29.332 1.00 35.98 809 LEU A O 1
ATOM 955 N N . GLU A 1 130 ? 0.500 24.676 30.704 1.00 25.45 810 GLU A N 1
ATOM 956 C CA . GLU A 1 130 ? 1.760 25.364 30.910 1.00 33.63 810 GLU A CA 1
ATOM 957 C C . GLU A 1 130 ? 2.541 25.509 29.589 1.00 39.89 810 GLU A C 1
ATOM 958 O O . GLU A 1 130 ? 3.235 26.492 29.386 1.00 38.57 810 GLU A O 1
ATOM 964 N N . CYS A 1 131 ? 2.414 24.533 28.689 1.00 37.71 811 CYS A N 1
ATOM 965 C CA . CYS A 1 131 ? 3.054 24.626 27.378 1.00 41.48 811 CYS A CA 1
ATOM 966 C C . CYS A 1 131 ? 2.197 25.358 26.336 1.00 44.11 811 CYS A C 1
ATOM 967 O O . CYS A 1 131 ? 2.644 25.591 25.219 1.00 47.51 811 CYS A O 1
ATOM 970 N N . ASN A 1 132 ? 0.966 25.702 26.691 1.00 43.11 812 ASN A N 1
ATOM 971 C CA . ASN A 1 132 ? 0.060 26.364 25.749 1.00 37.50 812 ASN A CA 1
ATOM 972 C C . ASN A 1 132 ? -0.644 27.570 26.394 1.00 37.62 812 ASN A C 1
ATOM 973 O O . ASN A 1 132 ? -1.861 27.614 26.481 1.00 40.13 812 ASN A O 1
ATOM 978 N N . GLN A 1 133 ? 0.116 28.551 26.852 1.00 39.99 813 GLN A N 1
ATOM 979 C CA . GLN A 1 133 ? -0.473 29.574 27.714 1.00 55.79 813 GLN A CA 1
ATOM 980 C C . GLN A 1 133 ? -1.320 30.639 27.033 1.00 64.90 813 GLN A C 1
ATOM 981 O O . GLN A 1 133 ? -2.134 31.297 27.679 1.00 72.87 813 GLN A O 1
ATOM 987 N N . GLY A 1 134 ? -1.127 30.822 25.738 1.00 65.97 814 GLY A N 1
ATOM 988 C CA . GLY A 1 134 ? -1.969 31.745 25.012 1.00 72.82 814 GLY A CA 1
ATOM 989 C C . GLY A 1 134 ? -3.222 31.007 24.612 1.00 69.82 814 GLY A C 1
ATOM 990 O O . GLY A 1 134 ? -4.185 31.612 24.125 1.00 57.93 814 GLY A O 1
ATOM 991 N N . GLN A 1 135 ? -3.196 29.692 24.842 1.00 73.72 815 GLN A N 1
ATOM 992 C CA . GLN A 1 135 ? -4.261 28.786 24.408 1.00 77.36 815 GLN A CA 1
ATOM 993 C C . GLN A 1 135 ? -5.626 29.281 24.808 1.00 74.51 815 GLN A C 1
ATOM 994 O O . GLN A 1 135 ? -5.772 30.080 25.736 1.00 76.89 815 GLN A O 1
ATOM 1000 N N . THR A 1 136 ? -6.635 28.766 24.125 1.00 65.74 816 THR A N 1
ATOM 1001 C CA . THR A 1 136 ? -7.938 29.371 24.212 1.00 55.73 816 THR A CA 1
ATOM 1002 C C . THR A 1 136 ? -9.066 28.453 24.722 1.00 47.24 816 THR A C 1
ATOM 1003 O O . THR A 1 136 ? -9.890 28.901 25.511 1.00 47.19 816 THR A O 1
ATOM 1007 N N . LEU A 1 137 ? -9.104 27.182 24.313 1.00 39.20 817 LEU A N 1
ATOM 1008 C CA . LEU A 1 137 ? -10.283 26.360 24.625 1.00 37.54 817 LEU A CA 1
ATOM 1009 C C . LEU A 1 137 ? -10.498 26.003 26.092 1.00 42.76 817 LEU A C 1
ATOM 1010 O O . LEU A 1 137 ? -11.636 25.974 26.572 1.00 43.86 817 LEU A O 1
ATOM 1015 N N . PHE A 1 138 ? -9.409 25.704 26.790 1.00 40.12 818 PHE A N 1
ATOM 1016 C CA . PHE A 1 138 ? -9.495 25.165 28.137 1.00 39.11 818 PHE A CA 1
ATOM 1017 C C . PHE A 1 138 ? -9.466 26.275 29.166 1.00 43.96 818 PHE A C 1
ATOM 1018 O O . PHE A 1 138 ? -8.465 26.964 29.314 1.00 49.53 818 PHE A O 1
ATOM 1026 N N . ALA A 1 139 ? -10.577 26.443 29.872 1.00 47.54 819 ALA A N 1
ATOM 1027 C CA . ALA A 1 139 ? -10.686 27.473 30.894 1.00 51.04 819 ALA A CA 1
ATOM 1028 C C . ALA A 1 139 ? -9.751 27.209 32.073 1.00 51.08 819 ALA A C 1
ATOM 1029 O O . ALA A 1 139 ? -9.220 28.146 32.670 1.00 53.58 819 ALA A O 1
ATOM 1031 N N . SER A 1 140 ? -9.559 25.932 32.402 1.00 41.59 820 SER A N 1
ATOM 1032 C CA . SER A 1 140 ? -8.727 25.544 33.534 1.00 41.00 820 SER A CA 1
ATOM 1033 C C . SER A 1 140 ? -8.110 24.174 33.314 1.00 38.22 820 SER A C 1
ATOM 1034 O O . SER A 1 140 ? -8.522 23.431 32.418 1.00 34.16 820 SER A O 1
ATOM 1037 N N . ALA A 1 141 ? -7.139 23.835 34.158 1.00 34.99 821 ALA A N 1
ATOM 1038 C CA . ALA A 1 141 ? -6.528 22.516 34.131 1.00 34.27 821 ALA A CA 1
ATOM 1039 C C . ALA A 1 141 ? -7.577 21.432 34.294 1.00 37.48 821 ALA A C 1
ATOM 1040 O O . ALA A 1 141 ? -7.441 20.348 33.732 1.00 41.06 821 ALA A O 1
ATOM 1042 N N . ASP A 1 142 ? -8.625 21.721 35.059 1.00 40.76 822 ASP A N 1
ATOM 1043 C CA . ASP A 1 142 ? -9.680 20.735 35.286 1.00 38.96 822 ASP A CA 1
ATOM 1044 C C . ASP A 1 142 ? -10.353 20.383 33.960 1.00 34.68 822 ASP A C 1
ATOM 1045 O O . ASP A 1 142 ? -10.675 19.226 33.704 1.00 43.86 822 ASP A O 1
ATOM 1050 N N . THR A 1 143 ? -10.544 21.375 33.100 1.00 32.11 823 THR A N 1
ATOM 1051 C CA . THR A 1 143 ? -11.160 21.098 31.821 1.00 34.28 823 THR A CA 1
ATOM 1052 C C . THR A 1 143 ? -10.288 20.105 31.062 1.00 36.83 823 THR A C 1
ATOM 1053 O O . THR A 1 143 ? -10.772 19.097 30.552 1.00 37.25 823 THR A O 1
ATOM 1057 N N . ALA A 1 144 ? -8.993 20.384 31.017 1.00 31.01 824 ALA A N 1
ATOM 1058 C CA . ALA A 1 144 ? -8.055 19.531 30.302 1.00 27.91 824 ALA A CA 1
ATOM 1059 C C . ALA A 1 144 ? -7.977 18.134 30.927 1.00 29.09 824 ALA A C 1
ATOM 1060 O O . ALA A 1 144 ? -7.896 17.118 30.226 1.00 27.56 824 ALA A O 1
ATOM 1062 N N . TYR A 1 145 ? -7.996 18.094 32.255 1.00 25.20 825 TYR A N 1
ATOM 1063 C CA . TYR A 1 145 ? -7.901 16.839 32.991 1.00 28.46 825 TYR A CA 1
ATOM 1064 C C . TYR A 1 145 ? -9.116 15.959 32.697 1.00 27.67 825 TYR A C 1
ATOM 1065 O O . TYR A 1 145 ? -8.971 14.771 32.442 1.00 24.19 825 TYR A O 1
ATOM 1074 N N . VAL A 1 146 ? -10.313 16.550 32.731 1.00 32.31 826 VAL A N 1
ATOM 1075 C CA . VAL A 1 146 ? -11.537 15.810 32.420 1.00 27.32 826 VAL A CA 1
ATOM 1076 C C . VAL A 1 146 ? -11.536 15.316 30.973 1.00 30.86 826 VAL A C 1
ATOM 1077 O O . VAL A 1 146 ? -11.864 14.163 30.707 1.00 36.39 826 VAL A O 1
ATOM 1081 N N . LEU A 1 147 ? -11.154 16.183 30.037 1.00 26.33 827 LEU A N 1
ATOM 1082 C CA . LEU A 1 147 ? -11.071 15.774 28.639 1.00 26.32 827 LEU A CA 1
ATOM 1083 C C . LEU A 1 147 ? -10.117 14.601 28.467 1.00 29.42 827 LEU A C 1
ATOM 1084 O O . LEU A 1 147 ? -10.472 13.580 27.875 1.00 30.90 827 LEU A O 1
ATOM 1089 N N . ALA A 1 148 ? -8.899 14.747 28.983 1.00 26.53 828 ALA A N 1
ATOM 1090 C CA . ALA A 1 148 ? -7.898 13.680 28.884 1.00 26.86 828 ALA A CA 1
ATOM 1091 C C . ALA A 1 148 ? -8.449 12.376 29.446 1.00 28.11 828 ALA A C 1
ATOM 1092 O O . ALA A 1 148 ? -8.351 11.341 28.806 1.00 30.34 828 ALA A O 1
ATOM 1094 N N . TYR A 1 149 ? -9.038 12.433 30.641 1.00 34.00 829 TYR A N 1
ATOM 1095 C CA . TYR A 1 149 ? -9.642 11.243 31.230 1.00 31.46 829 TYR A CA 1
ATOM 1096 C C . TYR A 1 149 ? -10.739 10.680 30.318 1.00 30.99 829 TYR A C 1
ATOM 1097 O O . TYR A 1 149 ? -10.783 9.486 30.059 1.00 32.71 829 TYR A O 1
ATOM 1106 N N . SER A 1 150 ? -11.626 11.538 29.827 1.00 29.10 830 SER A N 1
ATOM 1107 C CA . SER A 1 150 ? -12.670 11.060 28.927 1.00 26.88 830 SER A CA 1
ATOM 1108 C C . SER A 1 150 ? -12.065 10.354 27.708 1.00 29.32 830 SER A C 1
ATOM 1109 O O . SER A 1 150 ? -12.580 9.327 27.243 1.00 36.75 830 SER A O 1
ATOM 1112 N N . ILE A 1 151 ? -10.956 10.876 27.200 1.00 23.71 831 ILE A N 1
ATOM 1113 C CA . ILE A 1 151 ? -10.300 10.222 26.064 1.00 21.53 831 ILE A CA 1
ATOM 1114 C C . ILE A 1 151 ? -9.795 8.828 26.411 1.00 28.25 831 ILE A C 1
ATOM 1115 O O . ILE A 1 151 ? -9.945 7.904 25.618 1.00 33.52 831 ILE A O 1
ATOM 1120 N N . ILE A 1 152 ? -9.188 8.667 27.585 1.00 28.05 832 ILE A N 1
ATOM 1121 C CA . ILE A 1 152 ? -8.786 7.331 28.028 1.00 29.45 832 ILE A CA 1
ATOM 1122 C C . ILE A 1 152 ? -10.001 6.406 28.078 1.00 32.33 832 ILE A C 1
ATOM 1123 O O . ILE A 1 152 ? -9.950 5.285 27.595 1.00 36.37 832 ILE A O 1
ATOM 1128 N N . MET A 1 153 ? -11.093 6.883 28.671 1.00 30.76 833 MET A N 1
ATOM 1129 C CA . MET A 1 153 ? -12.321 6.087 28.761 1.00 36.42 833 MET A CA 1
ATOM 1130 C C . MET A 1 153 ? -12.897 5.762 27.388 1.00 35.34 833 MET A C 1
ATOM 1131 O O . MET A 1 153 ? -13.368 4.659 27.155 1.00 37.94 833 MET A O 1
ATOM 1136 N N . LEU A 1 154 ? -12.871 6.734 26.486 1.00 30.54 834 LEU A N 1
ATOM 1137 C CA . LEU A 1 154 ? -13.394 6.523 25.143 1.00 29.85 834 LEU A CA 1
ATOM 1138 C C . LEU A 1 154 ? -12.580 5.491 24.379 1.00 34.51 834 LEU A C 1
ATOM 1139 O O . LEU A 1 154 ? -13.137 4.620 23.703 1.00 25.93 834 LEU A O 1
ATOM 1144 N N . THR A 1 155 ? -11.259 5.588 24.470 1.00 29.85 835 THR A N 1
ATOM 1145 C CA . THR A 1 155 ? -10.429 4.703 23.674 1.00 27.60 835 THR A CA 1
ATOM 1146 C C . THR A 1 155 ? -10.496 3.297 24.263 1.00 35.45 835 THR A C 1
ATOM 1147 O O . THR A 1 155 ? -10.288 2.314 23.566 1.00 44.14 835 THR A O 1
ATOM 1151 N N . THR A 1 156 ? -10.794 3.213 25.552 1.00 33.87 836 THR A N 1
ATOM 1152 C CA . THR A 1 156 ? -10.998 1.927 26.198 1.00 41.33 836 THR A CA 1
ATOM 1153 C C . THR A 1 156 ? -12.352 1.342 25.818 1.00 40.57 836 THR A C 1
ATOM 1154 O O . THR A 1 156 ? -12.470 0.155 25.537 1.00 42.84 836 THR A O 1
ATOM 1158 N N . ASP A 1 157 ? -13.373 2.187 25.803 1.00 40.05 837 ASP A N 1
ATOM 1159 C CA . ASP A 1 157 ? -14.708 1.750 25.421 1.00 44.15 837 ASP A CA 1
ATOM 1160 C C . ASP A 1 157 ? -14.777 1.351 23.947 1.00 48.39 837 ASP A C 1
ATOM 1161 O O . ASP A 1 157 ? -15.244 0.262 23.626 1.00 56.58 837 ASP A O 1
ATOM 1166 N N . LEU A 1 158 ? -14.302 2.217 23.056 1.00 45.31 838 LEU A N 1
ATOM 1167 C CA . LEU A 1 158 ? -14.402 1.962 21.617 1.00 43.57 838 LEU A CA 1
ATOM 1168 C C . LEU A 1 158 ? -13.574 0.786 21.142 1.00 43.63 838 LEU A C 1
ATOM 1169 O O . LEU A 1 158 ? -13.959 0.079 20.207 1.00 51.11 838 LEU A O 1
ATOM 1174 N N . HIS A 1 159 ? -12.428 0.589 21.778 1.00 33.18 839 HIS A N 1
ATOM 1175 C CA . HIS A 1 159 ? -11.451 -0.356 21.279 1.00 31.26 839 HIS A CA 1
ATOM 1176 C C . HIS A 1 159 ? -11.184 -1.516 22.246 1.00 46.64 839 HIS A C 1
ATOM 1177 O O . HIS A 1 159 ? -10.079 -2.061 22.282 1.00 52.65 839 HIS A O 1
ATOM 1184 N N . SER A 1 160 ? -12.190 -1.897 23.027 1.00 51.52 840 SER A N 1
ATOM 1185 C CA . SER A 1 160 ? -12.099 -3.132 23.810 1.00 53.43 840 SER A CA 1
ATOM 1186 C C . SER A 1 160 ? -13.319 -4.004 23.544 1.00 46.66 840 SER A C 1
ATOM 1187 O O . SER A 1 160 ? -14.442 -3.617 23.866 1.00 44.71 840 SER A O 1
ATOM 1190 N N . PRO A 1 161 ? -13.102 -5.192 22.958 1.00 54.23 841 PRO A N 1
ATOM 1191 C CA . PRO A 1 161 ? -14.191 -6.072 22.504 1.00 60.02 841 PRO A CA 1
ATOM 1192 C C . PRO A 1 161 ? -15.074 -6.586 23.638 1.00 62.85 841 PRO A C 1
ATOM 1193 O O . PRO A 1 161 ? -16.052 -7.288 23.386 1.00 70.89 841 PRO A O 1
ATOM 1197 N N . GLN A 1 162 ? -14.739 -6.231 24.873 1.00 63.65 842 GLN A N 1
ATOM 1198 C CA . GLN A 1 162 ? -15.521 -6.669 26.021 1.00 61.78 842 GLN A CA 1
ATOM 1199 C C . GLN A 1 162 ? -16.683 -5.702 26.270 1.00 62.91 842 GLN A C 1
ATOM 1200 O O . GLN A 1 162 ? -17.645 -6.020 26.981 1.00 64.83 842 GLN A O 1
ATOM 1206 N N . VAL A 1 163 ? -16.586 -4.516 25.678 1.00 53.60 843 VAL A N 1
ATOM 1207 C CA . VAL A 1 163 ? -17.681 -3.556 25.697 1.00 54.54 843 VAL A CA 1
ATOM 1208 C C . VAL A 1 163 ? -18.482 -3.764 24.419 1.00 55.13 843 VAL A C 1
ATOM 1209 O O . VAL A 1 163 ? -17.975 -3.532 23.322 1.00 57.61 843 VAL A O 1
ATOM 1213 N N . LYS A 1 164 ? -19.724 -4.209 24.551 1.00 52.59 844 LYS A N 1
ATOM 1214 C CA . LYS A 1 164 ? -20.495 -4.577 23.372 1.00 58.50 844 LYS A CA 1
ATOM 1215 C C . LYS A 1 164 ? -21.454 -3.465 22.941 1.00 58.62 844 LYS A C 1
ATOM 1216 O O . LYS A 1 164 ? -21.693 -3.273 21.746 1.00 60.34 844 LYS A O 1
ATOM 1222 N N . ASN A 1 165 ? -21.976 -2.714 23.907 1.00 51.57 845 ASN A N 1
ATOM 1223 C CA . ASN A 1 165 ? -22.640 -1.454 23.591 1.00 55.98 845 ASN A CA 1
ATOM 1224 C C . ASN A 1 165 ? -21.645 -0.286 23.642 1.00 61.57 845 ASN A C 1
ATOM 1225 O O . ASN A 1 165 ? -21.362 0.259 24.709 1.00 63.67 845 ASN A O 1
ATOM 1230 N N . LYS A 1 166 ? -21.116 0.084 22.481 1.00 58.70 846 LYS A N 1
ATOM 1231 C CA . LYS A 1 166 ? -20.090 1.117 22.388 1.00 59.93 846 LYS A CA 1
ATOM 1232 C C . LYS A 1 166 ? -20.620 2.478 22.812 1.00 64.83 846 LYS A C 1
ATOM 1233 O O . LYS A 1 166 ? -21.787 2.800 22.589 1.00 68.63 846 LYS A O 1
ATOM 1239 N N . MET A 1 167 ? -19.764 3.284 23.425 1.00 55.12 847 MET A N 1
ATOM 1240 C CA . MET A 1 167 ? -20.163 4.633 23.765 1.00 55.51 847 MET A CA 1
ATOM 1241 C C . MET A 1 167 ? -20.396 5.422 22.480 1.00 61.17 847 MET A C 1
ATOM 1242 O O . MET A 1 167 ? -19.619 5.327 21.529 1.00 53.90 847 MET A O 1
ATOM 1247 N N . THR A 1 168 ? -21.475 6.193 22.440 1.00 52.98 848 THR A N 1
ATOM 1248 C CA . THR A 1 168 ? -21.788 6.953 21.235 1.00 55.62 848 THR A CA 1
ATOM 1249 C C . THR A 1 168 ? -21.346 8.411 21.366 1.00 46.94 848 THR A C 1
ATOM 1250 O O . THR A 1 168 ? -21.020 8.881 22.466 1.00 45.25 848 THR A O 1
ATOM 1254 N N . LYS A 1 169 ? -21.324 9.115 20.240 1.00 62.16 849 LYS A N 1
ATOM 1255 C CA . LYS A 1 169 ? -20.856 10.489 20.220 1.00 59.65 849 LYS A CA 1
ATOM 1256 C C . LYS A 1 169 ? -21.687 11.347 21.154 1.00 65.52 849 LYS A C 1
ATOM 1257 O O . LYS A 1 169 ? -21.170 12.267 21.787 1.00 66.42 849 LYS A O 1
ATOM 1263 N N . GLU A 1 170 ? -22.977 11.043 21.246 1.00 64.57 850 GLU A N 1
ATOM 1264 C CA . GLU A 1 170 ? -23.836 11.780 22.154 1.00 66.27 850 GLU A CA 1
ATOM 1265 C C . GLU A 1 170 ? -23.447 11.465 23.589 1.00 58.28 850 GLU A C 1
ATOM 1266 O O . GLU A 1 170 ? -23.402 12.350 24.443 1.00 59.53 850 GLU A O 1
ATOM 1272 N N . GLN A 1 171 ? -23.148 10.200 23.843 1.00 56.06 851 GLN A N 1
ATOM 1273 C CA . GLN A 1 171 ? -22.741 9.778 25.168 1.00 56.56 851 GLN A CA 1
ATOM 1274 C C . GLN A 1 171 ? -21.444 10.458 25.565 1.00 53.05 851 GLN A C 1
ATOM 1275 O O . GLN A 1 171 ? -21.335 11.019 26.658 1.00 51.09 851 GLN A O 1
ATOM 1281 N N . TYR A 1 172 ? -20.465 10.404 24.666 1.00 51.38 852 TYR A N 1
ATOM 1282 C CA . TYR A 1 172 ? -19.156 10.997 24.908 1.00 43.43 852 TYR A CA 1
ATOM 1283 C C . TYR A 1 172 ? -19.243 12.462 25.300 1.00 40.41 852 TYR A C 1
ATOM 1284 O O . TYR A 1 172 ? -18.565 12.907 26.225 1.00 45.70 852 TYR A O 1
ATOM 1293 N N . ILE A 1 173 ? -20.058 13.212 24.571 1.00 38.01 853 ILE A N 1
ATOM 1294 C CA . ILE A 1 173 ? -20.252 14.624 24.855 1.00 49.30 853 ILE A CA 1
ATOM 1295 C C . ILE A 1 173 ? -20.774 14.854 26.278 1.00 51.21 853 ILE A C 1
ATOM 1296 O O . ILE A 1 173 ? -20.398 15.823 26.933 1.00 50.04 853 ILE A O 1
ATOM 1301 N N . LYS A 1 174 ? -21.623 13.958 26.765 1.00 55.93 854 LYS A N 1
ATOM 1302 C CA . LYS A 1 174 ? -22.146 14.095 28.122 1.00 61.54 854 LYS A CA 1
ATOM 1303 C C . LYS A 1 174 ? -21.036 14.005 29.179 1.00 64.98 854 LYS A C 1
ATOM 1304 O O . LYS A 1 174 ? -20.989 14.802 30.114 1.00 66.76 854 LYS A O 1
ATOM 1310 N N . MET A 1 175 ? -20.146 13.033 29.029 1.00 61.29 855 MET A N 1
ATOM 1311 C CA . MET A 1 175 ? -18.989 12.921 29.913 1.00 64.50 855 MET A CA 1
ATOM 1312 C C . MET A 1 175 ? -18.294 14.263 30.130 1.00 65.17 855 MET A C 1
ATOM 1313 O O . MET A 1 175 ? -17.685 14.493 31.174 1.00 64.59 855 MET A O 1
ATOM 1318 N N . ASN A 1 176 ? -18.362 15.137 29.131 1.00 52.29 856 ASN A N 1
ATOM 1319 C CA . ASN A 1 176 ? -17.668 16.409 29.215 1.00 49.63 856 ASN A CA 1
ATOM 1320 C C . ASN A 1 176 ? -18.585 17.603 29.534 1.00 46.32 856 ASN A C 1
ATOM 1321 O O . ASN A 1 176 ? -18.401 18.683 28.993 1.00 42.67 856 ASN A O 1
ATOM 1326 N N . ARG A 1 177 ? -19.560 17.412 30.418 1.00 56.59 857 ARG A N 1
ATOM 1327 C CA . ARG A 1 177 ? -20.421 18.521 30.854 1.00 68.05 857 ARG A CA 1
ATOM 1328 C C . ARG A 1 177 ? -20.550 18.643 32.375 1.00 72.04 857 ARG A C 1
ATOM 1329 O O . ARG A 1 177 ? -20.252 17.697 33.100 1.00 69.80 857 ARG A O 1
ATOM 1337 N N . GLY A 1 178 ? -20.978 19.821 32.839 1.00 87.84 858 GLY A N 1
ATOM 1338 C CA . GLY A 1 178 ? -21.324 20.074 34.237 1.00 102.47 858 GLY A CA 1
ATOM 1339 C C . GLY A 1 178 ? -20.234 19.828 35.271 1.00 114.55 858 GLY A C 1
ATOM 1340 O O . GLY A 1 178 ? -19.495 18.848 35.171 1.00 118.17 858 GLY A O 1
ATOM 1341 N N . ILE A 1 179 ? -20.138 20.693 36.283 1.00 118.28 859 ILE A N 1
ATOM 1342 C CA . ILE A 1 179 ? -21.056 21.812 36.489 1.00 122.07 859 ILE A CA 1
ATOM 1343 C C . ILE A 1 179 ? -20.452 23.123 35.974 1.00 123.58 859 ILE A C 1
ATOM 1344 O O . ILE A 1 179 ? -21.001 24.202 36.199 1.00 119.85 859 ILE A O 1
ATOM 1349 N N . ASN A 1 180 ? -19.325 23.016 35.273 1.00 127.29 860 ASN A N 1
ATOM 1350 C CA . ASN A 1 180 ? -18.574 24.182 34.804 1.00 127.92 860 ASN A CA 1
ATOM 1351 C C . ASN A 1 180 ? -19.356 25.066 33.822 1.00 121.46 860 ASN A C 1
ATOM 1352 O O . ASN A 1 180 ? -19.409 26.284 33.985 1.00 118.47 860 ASN A O 1
ATOM 1357 N N . ASP A 1 181 ? -19.937 24.443 32.799 1.00 119.93 861 ASP A N 1
ATOM 1358 C CA . ASP A 1 181 ? -20.941 25.076 31.936 1.00 119.76 861 ASP A CA 1
ATOM 1359 C C . ASP A 1 181 ? -20.533 26.389 31.265 1.00 115.59 861 ASP A C 1
ATOM 1360 O O . ASP A 1 181 ? -21.362 27.274 31.060 1.00 117.05 861 ASP A O 1
ATOM 1365 N N . SER A 1 182 ? -19.260 26.497 30.915 1.00 110.41 862 SER A N 1
ATOM 1366 C CA . SER A 1 182 ? -18.716 27.677 30.258 1.00 108.33 862 SER A CA 1
ATOM 1367 C C . SER A 1 182 ? -17.228 27.451 30.306 1.00 105.06 862 SER A C 1
ATOM 1368 O O . SER A 1 182 ? -16.466 27.982 29.498 1.00 107.47 862 SER A O 1
ATOM 1371 N N . LYS A 1 183 ? -16.830 26.662 31.298 1.00 97.57 863 LYS A N 1
ATOM 1372 C CA . LYS A 1 183 ? -15.550 25.992 31.272 1.00 93.60 863 LYS A CA 1
ATOM 1373 C C . LYS A 1 183 ? -15.773 24.706 30.480 1.00 86.83 863 LYS A C 1
ATOM 1374 O O . LYS A 1 183 ? -14.971 23.775 30.544 1.00 86.82 863 LYS A O 1
ATOM 1380 N N . ASP A 1 184 ? -16.878 24.667 29.738 1.00 77.83 864 ASP A N 1
ATOM 1381 C CA . ASP A 1 184 ? -17.263 23.484 28.969 1.00 70.82 864 ASP A CA 1
ATOM 1382 C C . ASP A 1 184 ? -17.028 23.637 27.460 1.00 65.42 864 ASP A C 1
ATOM 1383 O O . ASP A 1 184 ? -17.190 24.720 26.885 1.00 64.07 864 ASP A O 1
ATOM 1388 N N . LEU A 1 185 ? -16.651 22.525 26.836 1.00 61.52 865 LEU A N 1
ATOM 1389 C CA . LEU A 1 185 ? -16.115 22.510 25.477 1.00 48.07 865 LEU A CA 1
ATOM 1390 C C . LEU A 1 185 ? -17.201 22.449 24.411 1.00 41.16 865 LEU A C 1
ATOM 1391 O O . LEU A 1 185 ? -18.229 21.811 24.604 1.00 46.51 865 LEU A O 1
ATOM 1396 N N . PRO A 1 186 ? -16.977 23.124 23.278 1.00 37.10 866 PRO A N 1
ATOM 1397 C CA . PRO A 1 186 ? -17.966 23.135 22.192 1.00 31.27 866 PRO A CA 1
ATOM 1398 C C . PRO A 1 186 ? -18.209 21.706 21.724 1.00 40.47 866 PRO A C 1
ATOM 1399 O O . PRO A 1 186 ? -17.274 20.895 21.754 1.00 41.67 866 PRO A O 1
ATOM 1403 N N . GLU A 1 187 ? -19.435 21.385 21.322 1.00 38.41 867 GLU A N 1
ATOM 1404 C CA . GLU A 1 187 ? -19.756 20.011 20.945 1.00 37.96 867 GLU A CA 1
ATOM 1405 C C . GLU A 1 187 ? -19.071 19.606 19.641 1.00 33.59 867 GLU A C 1
ATOM 1406 O O . GLU A 1 187 ? -18.751 18.437 19.437 1.00 31.26 867 GLU A O 1
ATOM 1412 N N . GLU A 1 188 ? -18.842 20.580 18.764 1.00 31.53 868 GLU A N 1
ATOM 1413 C CA . GLU A 1 188 ? -18.153 20.329 17.507 1.00 37.93 868 GLU A CA 1
ATOM 1414 C C . GLU A 1 188 ? -16.711 19.874 17.765 1.00 38.01 868 GLU A C 1
ATOM 1415 O O . GLU A 1 188 ? -16.158 19.077 17.014 1.00 33.81 868 GLU A O 1
ATOM 1421 N N . TYR A 1 189 ? -16.109 20.399 18.828 1.00 35.70 869 TYR A N 1
ATOM 1422 C CA . TYR A 1 189 ? -14.752 20.026 19.195 1.00 30.25 869 TYR A CA 1
ATOM 1423 C C . TYR A 1 189 ? -14.745 18.621 19.763 1.00 27.53 869 TYR A C 1
ATOM 1424 O O . TYR A 1 189 ? -13.868 17.829 19.466 1.00 29.98 869 TYR A O 1
ATOM 1433 N N . LEU A 1 190 ? -15.740 18.303 20.578 1.00 29.62 870 LEU A N 1
ATOM 1434 C CA . LEU A 1 190 ? -15.834 16.953 21.119 1.00 29.28 870 LEU A CA 1
ATOM 1435 C C . LEU A 1 190 ? -16.141 15.907 20.039 1.00 31.89 870 LEU A C 1
ATOM 1436 O O . LEU A 1 190 ? -15.652 14.783 20.124 1.00 28.79 870 LEU A O 1
ATOM 1441 N N . SER A 1 191 ? -16.930 16.269 19.024 1.00 32.23 871 SER A N 1
ATOM 1442 C CA . SER A 1 191 ? -17.211 15.337 17.918 1.00 36.31 871 SER A CA 1
ATOM 1443 C C . SER A 1 191 ? -15.943 15.025 17.131 1.00 24.64 871 SER A C 1
ATOM 1444 O O . SER A 1 191 ? -15.664 13.868 16.804 1.00 27.03 871 SER A O 1
ATOM 1447 N N . ALA A 1 192 ? -15.191 16.068 16.805 1.00 25.20 872 ALA A N 1
ATOM 1448 C CA . ALA A 1 192 ? -13.932 15.893 16.090 1.00 26.66 872 ALA A CA 1
ATOM 1449 C C . ALA A 1 192 ? -12.992 14.954 16.867 1.00 30.91 872 ALA A C 1
ATOM 1450 O O . ALA A 1 192 ? -12.344 14.098 16.272 1.00 36.85 872 ALA A O 1
ATOM 1452 N N . ILE A 1 193 ? -12.934 15.098 18.190 1.00 31.18 873 ILE A N 1
ATOM 1453 C CA . ILE A 1 193 ? -12.052 14.247 18.996 1.00 30.68 873 ILE A CA 1
ATOM 1454 C C . ILE A 1 193 ? -12.578 12.823 18.966 1.00 37.71 873 ILE A C 1
ATOM 1455 O O . ILE A 1 193 ? -11.817 11.871 18.775 1.00 34.45 873 ILE A O 1
ATOM 1460 N N . TYR A 1 194 ? -13.887 12.678 19.152 1.00 30.94 874 TYR A N 1
ATOM 1461 C CA . TYR A 1 194 ? -14.536 11.381 18.993 1.00 28.13 874 TYR A CA 1
ATOM 1462 C C . TYR A 1 194 ? -14.127 10.708 17.671 1.00 30.51 874 TYR A C 1
ATOM 1463 O O . TYR A 1 194 ? -13.708 9.556 17.664 1.00 37.56 874 TYR A O 1
ATOM 1472 N N . ASN A 1 195 ? -14.239 11.425 16.554 1.00 34.88 875 ASN A N 1
ATOM 1473 C CA . ASN A 1 195 ? -13.878 10.850 15.257 1.00 28.44 875 ASN A CA 1
ATOM 1474 C C . ASN A 1 195 ? -12.414 10.414 15.224 1.00 31.48 875 ASN A C 1
ATOM 1475 O O . ASN A 1 195 ? -12.088 9.362 14.688 1.00 28.84 875 ASN A O 1
ATOM 1480 N N . GLU A 1 196 ? -11.542 11.246 15.791 1.00 33.27 876 GLU A N 1
ATOM 1481 C CA . GLU A 1 196 ? -10.110 10.985 15.842 1.00 38.60 876 GLU A CA 1
ATOM 1482 C C . GLU A 1 196 ? -9.794 9.723 16.633 1.00 34.22 876 GLU A C 1
ATOM 1483 O O . GLU A 1 196 ? -8.992 8.902 16.192 1.00 33.52 876 GLU A O 1
ATOM 1489 N N . ILE A 1 197 ? -10.422 9.573 17.798 1.00 28.16 877 ILE A N 1
ATOM 1490 C CA . ILE A 1 197 ? -10.186 8.406 18.647 1.00 31.55 877 ILE A CA 1
ATOM 1491 C C . ILE A 1 197 ? -10.842 7.127 18.082 1.00 32.23 877 ILE A C 1
ATOM 1492 O O . ILE A 1 197 ? -10.248 6.056 18.130 1.00 31.20 877 ILE A O 1
ATOM 1497 N N . ALA A 1 198 ? -12.042 7.243 17.520 1.00 32.15 878 ALA A N 1
ATOM 1498 C CA . ALA A 1 198 ? -12.683 6.097 16.861 1.00 31.45 878 ALA A CA 1
ATOM 1499 C C . ALA A 1 198 ? -11.852 5.552 15.699 1.00 30.75 878 ALA A C 1
ATOM 1500 O O . ALA A 1 198 ? -11.714 4.337 15.540 1.00 43.96 878 ALA A O 1
ATOM 1502 N N . GLY A 1 199 ? -11.291 6.440 14.889 1.00 30.73 879 GLY A N 1
ATOM 1503 C CA . GLY A 1 199 ? -10.529 5.999 13.728 1.00 27.44 879 GLY A CA 1
ATOM 1504 C C . GLY A 1 199 ? -9.109 5.571 14.062 1.00 33.68 879 GLY A C 1
ATOM 1505 O O . GLY A 1 199 ? -8.522 4.752 13.346 1.00 31.00 879 GLY A O 1
ATOM 1506 N N . LYS A 1 200 ? -8.545 6.118 15.142 1.00 28.17 880 LYS A N 1
ATOM 1507 C CA . LYS A 1 200 ? -7.167 5.791 15.499 1.00 30.10 880 LYS A CA 1
ATOM 1508 C C . LYS A 1 200 ? -6.970 5.649 17.004 1.00 26.56 880 LYS A C 1
ATOM 1509 O O . LYS A 1 200 ? -6.876 6.641 17.717 1.00 28.22 880 LYS A O 1
ATOM 1515 N N . LYS A 1 201 ? -6.907 4.407 17.479 1.00 28.26 881 LYS A N 1
ATOM 1516 C CA . LYS A 1 201 ? -6.867 4.142 18.912 1.00 34.45 881 LYS A CA 1
ATOM 1517 C C . LYS A 1 201 ? -5.620 4.746 19.555 1.00 32.48 881 LYS A C 1
ATOM 1518 O O . LYS A 1 201 ? -4.623 4.968 18.880 1.00 30.82 881 LYS A O 1
ATOM 1524 N N . ILE A 1 202 ? -5.687 5.026 20.855 1.00 30.14 882 ILE A N 1
ATOM 1525 C CA . ILE A 1 202 ? -4.490 5.384 21.599 1.00 29.26 882 ILE A CA 1
ATOM 1526 C C . ILE A 1 202 ? -3.619 4.134 21.677 1.00 33.07 882 ILE A C 1
ATOM 1527 O O . ILE A 1 202 ? -4.080 3.093 22.147 1.00 36.49 882 ILE A O 1
ATOM 1532 N N . SER A 1 203 ? -2.378 4.236 21.204 1.00 28.74 883 SER A N 1
ATOM 1533 C CA . SER A 1 203 ? -1.437 3.108 21.200 1.00 37.36 883 SER A CA 1
ATOM 1534 C C . SER A 1 203 ? -0.065 3.506 21.727 1.00 41.27 883 SER A C 1
ATOM 1535 O O . SER A 1 203 ? 0.233 4.687 21.886 1.00 46.85 883 SER A O 1
ATOM 1538 N N . MET A 1 204 ? 0.769 2.503 21.980 1.00 47.49 884 MET A N 1
ATOM 1539 C CA . MET A 1 204 ? 2.188 2.709 22.234 1.00 48.02 884 MET A CA 1
ATOM 1540 C C . ME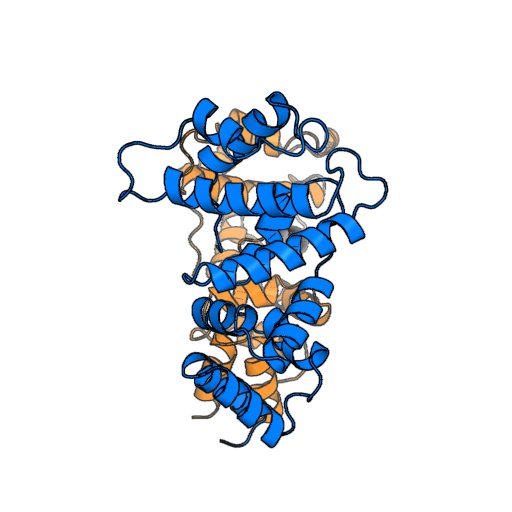T A 1 204 ? 3.007 2.620 20.951 1.00 56.14 884 MET A C 1
ATOM 1541 O O . MET A 1 204 ? 3.912 3.420 20.723 1.00 52.90 884 MET A O 1
ATOM 1546 N N . LYS A 1 205 ? 2.687 1.621 20.133 1.00 74.57 885 LYS A N 1
ATOM 1547 C CA . LYS A 1 205 ? 3.473 1.266 18.947 1.00 89.21 885 LYS A CA 1
ATOM 1548 C C . LYS A 1 205 ? 4.878 1.873 18.915 1.00 91.80 885 LYS A C 1
ATOM 1549 O O . LYS A 1 205 ? 5.818 1.322 19.495 1.00 89.59 885 LYS A O 1
ATOM 1555 N N . GLU B 1 20 ? 31.741 -16.525 25.340 1.00 74.87 700 GLU B N 1
ATOM 1556 C CA . GLU B 1 20 ? 32.580 -15.780 24.405 1.00 76.59 700 GLU B CA 1
ATOM 1557 C C . GLU B 1 20 ? 32.272 -14.287 24.447 1.00 68.19 700 GLU B C 1
ATOM 1558 O O . GLU B 1 20 ? 31.126 -13.882 24.652 1.00 61.67 700 GLU B O 1
ATOM 1564 N N . ILE B 1 21 ? 33.306 -13.477 24.248 1.00 57.90 701 ILE B N 1
ATOM 1565 C CA . ILE B 1 21 ? 33.182 -12.032 24.352 1.00 45.28 701 ILE B CA 1
ATOM 1566 C C . ILE B 1 21 ? 32.464 -11.424 23.150 1.00 40.29 701 ILE B C 1
ATOM 1567 O O . ILE B 1 21 ? 31.681 -10.493 23.297 1.00 39.26 701 ILE B O 1
ATOM 1572 N N . ILE B 1 22 ? 32.724 -11.952 21.963 1.00 45.55 702 ILE B N 1
ATOM 1573 C CA . ILE B 1 22 ? 32.058 -11.437 20.782 1.00 46.71 702 ILE B CA 1
ATOM 1574 C C . ILE B 1 22 ? 30.562 -11.701 20.908 1.00 43.82 702 ILE B C 1
ATOM 1575 O O . ILE B 1 22 ? 29.746 -10.874 20.530 1.00 47.55 702 ILE B O 1
ATOM 1580 N N . GLU B 1 23 ? 30.204 -12.842 21.480 1.00 49.63 703 GLU B N 1
ATOM 1581 C CA . GLU B 1 23 ? 28.796 -13.178 21.643 1.00 49.22 703 GLU B CA 1
ATOM 1582 C C . GLU B 1 23 ? 28.092 -12.305 22.669 1.00 43.45 703 GLU B C 1
ATOM 1583 O O . GLU B 1 23 ? 26.946 -11.905 22.462 1.00 38.36 703 GLU B O 1
ATOM 1589 N N . GLN B 1 24 ? 28.779 -12.003 23.766 1.00 42.51 704 GLN B N 1
ATOM 1590 C CA . GLN B 1 24 ? 28.249 -11.068 24.749 1.00 39.86 704 GLN B CA 1
ATOM 1591 C C . GLN B 1 24 ? 28.049 -9.702 24.100 1.00 38.03 704 GLN B C 1
ATOM 1592 O O . GLN B 1 24 ? 27.065 -9.011 24.376 1.00 33.74 704 GLN B O 1
ATOM 1598 N N . GLY B 1 25 ? 28.984 -9.319 23.234 1.00 33.39 705 GLY B N 1
ATOM 1599 C CA . GLY B 1 25 ? 28.908 -8.041 22.553 1.00 30.13 705 GLY B CA 1
ATOM 1600 C C . GLY B 1 25 ? 27.737 -7.963 21.588 1.00 28.10 705 GLY B C 1
ATOM 1601 O O . GLY B 1 25 ? 27.099 -6.926 21.456 1.00 27.53 705 GLY B O 1
ATOM 1602 N N . ILE B 1 26 ? 27.460 -9.068 20.909 1.00 36.47 706 ILE B N 1
ATOM 1603 C CA . ILE B 1 26 ? 26.354 -9.131 19.965 1.00 35.22 706 ILE B CA 1
ATOM 1604 C C . ILE B 1 26 ? 25.035 -9.032 20.716 1.00 38.60 706 ILE B C 1
ATOM 1605 O O . ILE B 1 26 ? 24.112 -8.339 20.283 1.00 32.63 706 ILE B O 1
ATOM 1610 N N . ASP B 1 27 ? 24.963 -9.721 21.853 1.00 31.78 707 ASP B N 1
ATOM 1611 C CA . ASP B 1 27 ? 23.790 -9.684 22.715 1.00 34.07 707 ASP B CA 1
ATOM 1612 C C . ASP B 1 27 ? 23.519 -8.294 23.267 1.00 32.35 707 ASP B C 1
ATOM 1613 O O . ASP B 1 27 ? 22.380 -7.835 23.241 1.00 34.28 707 ASP B O 1
ATOM 1618 N N . LEU B 1 28 ? 24.551 -7.637 23.798 1.00 29.56 708 LEU B N 1
ATOM 1619 C CA . LEU B 1 28 ? 24.406 -6.250 24.236 1.00 26.30 708 LEU B CA 1
ATOM 1620 C C . LEU B 1 28 ? 23.997 -5.335 23.076 1.00 34.66 708 LEU B C 1
ATOM 1621 O O . LEU B 1 28 ? 23.216 -4.404 23.265 1.00 34.57 708 LEU B O 1
ATOM 1626 N N . PHE B 1 29 ? 24.520 -5.593 21.875 1.00 25.53 709 PHE B N 1
ATOM 1627 C CA . PHE B 1 29 ? 24.138 -4.785 20.734 1.00 22.29 709 PHE B CA 1
ATOM 1628 C C . PHE B 1 29 ? 22.647 -4.895 20.517 1.00 26.33 709 PHE B C 1
ATOM 1629 O O . PHE B 1 29 ? 21.971 -3.891 20.302 1.00 28.63 709 PHE B O 1
ATOM 1637 N N . ASN B 1 30 ? 22.139 -6.125 20.556 1.00 20.66 710 ASN B N 1
ATOM 1638 C CA . ASN B 1 30 ? 20.746 -6.367 20.209 1.00 28.80 710 ASN B CA 1
ATOM 1639 C C . ASN B 1 30 ? 19.816 -5.803 21.272 1.00 33.90 710 ASN B C 1
ATOM 1640 O O . ASN B 1 30 ? 18.642 -5.560 21.003 1.00 30.19 710 ASN B O 1
ATOM 1645 N N . LYS B 1 31 ? 20.355 -5.559 22.466 1.00 31.28 711 LYS B N 1
ATOM 1646 C CA . LYS B 1 31 ? 19.574 -4.901 23.517 1.00 37.31 711 LYS B CA 1
ATOM 1647 C C . LYS B 1 31 ? 19.630 -3.382 23.392 1.00 34.09 711 LYS B C 1
ATOM 1648 O O . LYS B 1 31 ? 18.659 -2.699 23.703 1.00 31.45 711 LYS B O 1
ATOM 1654 N N . LYS B 1 32 ? 20.766 -2.872 22.915 1.00 30.47 712 LYS B N 1
ATOM 1655 C CA . LYS B 1 32 ? 21.018 -1.437 22.819 1.00 26.85 712 LYS B CA 1
ATOM 1656 C C . LYS B 1 32 ? 22.302 -1.238 22.030 1.00 29.76 712 LYS B C 1
ATOM 1657 O O . LYS B 1 32 ? 23.402 -1.379 22.585 1.00 33.48 712 LYS B O 1
ATOM 1663 N N . PRO B 1 33 ? 22.174 -0.926 20.733 1.00 29.06 713 PRO B N 1
ATOM 1664 C CA . PRO B 1 33 ? 23.295 -0.848 19.787 1.00 26.50 713 PRO B CA 1
ATOM 1665 C C . PRO B 1 33 ? 24.541 -0.092 20.268 1.00 28.95 713 PRO B C 1
ATOM 1666 O O . PRO B 1 33 ? 25.627 -0.666 20.207 1.00 28.80 713 PRO B O 1
ATOM 1670 N N . LYS B 1 34 ? 24.408 1.152 20.717 1.00 30.77 714 LYS B N 1
ATOM 1671 C CA . LYS B 1 34 ? 25.582 1.934 21.130 1.00 32.06 714 LYS B CA 1
ATOM 1672 C C . LYS B 1 34 ? 26.367 1.213 22.211 1.00 43.50 714 LYS B C 1
ATOM 1673 O O . LYS B 1 34 ? 27.603 1.284 22.262 1.00 40.51 714 LYS B O 1
ATOM 1679 N N . ARG B 1 35 ? 25.637 0.518 23.077 1.00 39.74 715 ARG B N 1
ATOM 1680 C CA . ARG B 1 35 ? 26.225 -0.136 24.236 1.00 37.75 715 ARG B CA 1
ATOM 1681 C C . ARG B 1 35 ? 27.023 -1.365 23.815 1.00 34.96 715 ARG B C 1
ATOM 1682 O O . ARG B 1 35 ? 28.118 -1.603 24.312 1.00 39.44 715 ARG B O 1
ATOM 1690 N N . GLY B 1 36 ? 26.465 -2.148 22.901 1.00 34.49 716 GLY B N 1
ATOM 1691 C CA . GLY B 1 36 ? 27.166 -3.296 22.358 1.00 35.35 716 GLY B CA 1
ATOM 1692 C C . GLY B 1 36 ? 28.439 -2.882 21.626 1.00 33.33 716 GLY B C 1
ATOM 1693 O O . GLY B 1 36 ? 29.485 -3.526 21.758 1.00 30.05 716 GLY B O 1
ATOM 1694 N N . ILE B 1 37 ? 28.357 -1.805 20.853 1.00 22.78 717 ILE B N 1
ATOM 1695 C CA . ILE B 1 37 ? 29.524 -1.323 20.129 1.00 26.23 717 ILE B CA 1
ATOM 1696 C C . ILE B 1 37 ? 30.585 -0.962 21.148 1.00 36.96 717 ILE B C 1
ATOM 1697 O O . ILE B 1 37 ? 31.739 -1.400 21.073 1.00 35.33 717 ILE B O 1
ATOM 1702 N N . GLN B 1 38 ? 30.172 -0.165 22.123 1.00 39.97 718 GLN B N 1
ATOM 1703 C CA . GLN B 1 38 ? 31.087 0.378 23.105 1.00 41.02 718 GLN B CA 1
ATOM 1704 C C . GLN B 1 38 ? 31.746 -0.747 23.908 1.00 42.18 718 GLN B C 1
ATOM 1705 O O . GLN B 1 38 ? 32.942 -0.726 24.181 1.00 45.05 718 GLN B O 1
ATOM 1711 N N . TYR B 1 39 ? 30.962 -1.750 24.266 1.00 34.49 719 TYR B N 1
ATOM 1712 C CA . TYR B 1 39 ? 31.523 -2.912 24.928 1.00 36.84 719 TYR B CA 1
ATOM 1713 C C . TYR B 1 39 ? 32.570 -3.653 24.072 1.00 43.81 719 TYR B C 1
ATOM 1714 O O . TYR B 1 39 ? 33.583 -4.102 24.597 1.00 43.06 719 TYR B O 1
ATOM 1723 N N . LEU B 1 40 ? 32.334 -3.790 22.767 1.00 40.73 720 LEU B N 1
ATOM 1724 C CA . LEU B 1 40 ? 33.294 -4.501 21.914 1.00 34.65 720 LEU B CA 1
ATOM 1725 C C . LEU B 1 40 ? 34.572 -3.684 21.694 1.00 35.62 720 LEU B C 1
ATOM 1726 O O . LEU B 1 40 ? 35.664 -4.231 21.631 1.00 40.60 720 LEU B O 1
ATOM 1731 N N . GLN B 1 41 ? 34.434 -2.371 21.603 1.00 29.77 721 GLN B N 1
ATOM 1732 C CA . GLN B 1 41 ? 35.599 -1.508 21.538 1.00 38.31 721 GLN B CA 1
ATOM 1733 C C . GLN B 1 41 ? 36.466 -1.638 22.787 1.00 45.14 721 GLN B C 1
ATOM 1734 O O . GLN B 1 41 ? 37.663 -1.934 22.704 1.00 38.61 721 GLN B O 1
ATOM 1740 N N . GLU B 1 42 ? 35.857 -1.431 23.949 1.00 42.48 722 GLU B N 1
ATOM 1741 C CA . GLU B 1 42 ? 36.594 -1.516 25.201 1.00 48.00 722 GLU B CA 1
ATOM 1742 C C . GLU B 1 42 ? 37.186 -2.906 25.447 1.00 45.68 722 GLU B C 1
ATOM 1743 O O . GLU B 1 42 ? 38.156 -3.046 26.180 1.00 51.55 722 GLU B O 1
ATOM 1749 N N . GLN B 1 43 ? 36.635 -3.926 24.798 1.00 43.70 723 GLN B N 1
ATOM 1750 C CA . GLN B 1 43 ? 37.236 -5.261 24.838 1.00 48.82 723 GLN B CA 1
ATOM 1751 C C . GLN B 1 43 ? 38.391 -5.418 23.842 1.00 57.09 723 GLN B C 1
ATOM 1752 O O . GLN B 1 43 ? 39.071 -6.441 23.832 1.00 67.85 723 GLN B O 1
ATOM 1758 N N . GLY B 1 44 ? 38.600 -4.416 22.992 1.00 49.06 724 GLY B N 1
ATOM 1759 C CA . GLY B 1 44 ? 39.652 -4.478 21.996 1.00 49.63 724 GLY B CA 1
ATOM 1760 C C . GLY B 1 44 ? 39.288 -5.292 20.772 1.00 51.85 724 GLY B C 1
ATOM 1761 O O . GLY B 1 44 ? 40.153 -5.662 19.986 1.00 54.08 724 GLY B O 1
ATOM 1762 N N . MET B 1 45 ? 38.000 -5.566 20.595 1.00 52.82 725 MET B N 1
ATOM 1763 C CA . MET B 1 45 ? 37.556 -6.376 19.464 1.00 50.73 725 MET B CA 1
ATOM 1764 C C . MET B 1 45 ? 37.015 -5.542 18.301 1.00 47.84 725 MET B C 1
ATOM 1765 O O . MET B 1 45 ? 36.900 -6.028 17.185 1.00 43.91 725 MET B O 1
ATOM 1770 N N . LEU B 1 46 ? 36.693 -4.284 18.565 1.00 47.07 726 LEU B N 1
ATOM 1771 C CA . LEU B 1 46 ? 36.111 -3.433 17.545 1.00 43.98 726 LEU B CA 1
ATOM 1772 C C . LEU B 1 46 ? 36.890 -2.133 17.487 1.00 47.20 726 LEU B C 1
ATOM 1773 O O . LEU B 1 46 ? 37.125 -1.498 18.518 1.00 42.11 726 LEU B O 1
ATOM 1778 N N . GLY B 1 47 ? 37.290 -1.746 16.278 1.00 44.11 727 GLY B N 1
ATOM 1779 C CA . GLY B 1 47 ? 38.008 -0.503 16.075 1.00 43.97 727 GLY B CA 1
ATOM 1780 C C . GLY B 1 47 ? 37.114 0.685 16.374 1.00 42.50 727 GLY B C 1
ATOM 1781 O O . GLY B 1 47 ? 35.926 0.523 16.647 1.00 40.12 727 GLY B O 1
ATOM 1782 N N . THR B 1 48 ? 37.681 1.882 16.282 1.00 40.12 728 THR B N 1
ATOM 1783 C CA . THR B 1 48 ? 37.029 3.105 16.754 1.00 36.24 728 THR B CA 1
ATOM 1784 C C . THR B 1 48 ? 36.574 3.991 15.592 1.00 38.38 728 THR B C 1
ATOM 1785 O O . THR B 1 48 ? 35.793 4.922 15.774 1.00 43.93 728 THR B O 1
ATOM 1789 N N . THR B 1 49 ? 37.057 3.686 14.393 1.00 37.23 729 THR B N 1
ATOM 1790 C CA . THR B 1 49 ? 36.675 4.447 13.208 1.00 50.29 729 THR B CA 1
ATOM 1791 C C . THR B 1 49 ? 35.287 4.068 12.698 1.00 49.45 729 THR B C 1
ATOM 1792 O O . THR B 1 49 ? 34.862 2.915 12.820 1.00 43.95 729 THR B O 1
ATOM 1796 N N . PRO B 1 50 ? 34.576 5.046 12.114 1.00 53.12 730 PRO B N 1
ATOM 1797 C CA . PRO B 1 50 ? 33.262 4.797 11.513 1.00 50.02 730 PRO B CA 1
ATOM 1798 C C . PRO B 1 50 ? 33.339 3.647 10.517 1.00 45.81 730 PRO B C 1
ATOM 1799 O O . PRO B 1 50 ? 32.403 2.856 10.416 1.00 39.39 730 PRO B O 1
ATOM 1803 N N . GLU B 1 51 ? 34.453 3.551 9.800 1.00 36.43 731 GLU B N 1
ATOM 1804 C CA . GLU B 1 51 ? 34.627 2.491 8.822 1.00 39.13 731 GLU B CA 1
ATOM 1805 C C . GLU B 1 51 ? 34.716 1.117 9.479 1.00 42.91 731 GLU B C 1
ATOM 1806 O O . GLU B 1 51 ? 34.172 0.144 8.941 1.00 37.96 731 GLU B O 1
ATOM 1812 N N . ASP B 1 52 ? 35.390 1.045 10.636 1.00 35.51 732 ASP B N 1
ATOM 1813 C CA . ASP B 1 52 ? 35.482 -0.191 11.433 1.00 42.95 732 ASP B CA 1
ATOM 1814 C C . ASP B 1 52 ? 34.114 -0.712 11.874 1.00 38.92 732 ASP B C 1
ATOM 1815 O O . ASP B 1 52 ? 33.839 -1.916 11.819 1.00 37.63 732 ASP B O 1
ATOM 1820 N N . ILE B 1 53 ? 33.278 0.203 12.354 1.00 27.26 733 ILE B N 1
ATOM 1821 C CA . ILE B 1 53 ? 31.936 -0.136 12.826 1.00 35.00 733 ILE B CA 1
ATOM 1822 C C . ILE B 1 53 ? 31.012 -0.484 11.661 1.00 31.55 733 ILE B C 1
ATOM 1823 O O . ILE B 1 53 ? 30.213 -1.423 11.738 1.00 33.29 733 ILE B O 1
ATOM 1828 N N . ALA B 1 54 ? 31.124 0.274 10.580 1.00 35.83 734 ALA B N 1
ATOM 1829 C CA . ALA B 1 54 ? 30.323 0.008 9.391 1.00 35.31 734 ALA B CA 1
ATOM 1830 C C . ALA B 1 54 ? 30.626 -1.397 8.924 1.00 37.26 734 ALA B C 1
ATOM 1831 O O . ALA B 1 54 ? 29.727 -2.154 8.580 1.00 32.60 734 ALA B O 1
ATOM 1833 N N . GLN B 1 55 ? 31.909 -1.743 8.934 1.00 37.20 735 GLN B N 1
ATOM 1834 C CA . GLN B 1 55 ? 32.355 -3.051 8.488 1.00 42.53 735 GLN B CA 1
ATOM 1835 C C . GLN B 1 55 ? 31.746 -4.181 9.327 1.00 41.23 735 GLN B C 1
ATOM 1836 O O . GLN B 1 55 ? 31.263 -5.190 8.796 1.00 41.54 735 GLN B O 1
ATOM 1842 N N . PHE B 1 56 ? 31.779 -4.005 10.640 1.00 30.66 736 PHE B N 1
ATOM 1843 C CA . PHE B 1 56 ? 31.202 -4.969 11.570 1.00 31.30 736 PHE B CA 1
ATOM 1844 C C . PHE B 1 56 ? 29.688 -5.082 11.366 1.00 32.34 736 PHE B C 1
ATOM 1845 O O . PHE B 1 56 ? 29.123 -6.174 11.425 1.00 35.61 736 PHE B O 1
ATOM 1853 N N . LEU B 1 57 ? 29.028 -3.962 11.103 1.00 26.20 737 LEU B N 1
ATOM 1854 C CA . LEU B 1 57 ? 27.597 -4.011 10.799 1.00 29.43 737 LEU B CA 1
ATOM 1855 C C . LEU B 1 57 ? 27.312 -4.830 9.528 1.00 34.74 737 LEU B C 1
ATOM 1856 O O . LEU B 1 57 ? 26.294 -5.515 9.452 1.00 27.63 737 LEU B O 1
ATOM 1861 N N . HIS B 1 58 ? 28.206 -4.750 8.539 1.00 30.69 738 HIS B N 1
ATOM 1862 C CA . HIS B 1 58 ? 28.070 -5.496 7.288 1.00 30.18 738 HIS B CA 1
ATOM 1863 C C . HIS B 1 58 ? 28.351 -6.972 7.486 1.00 34.68 738 HIS B C 1
ATOM 1864 O O . HIS B 1 58 ? 27.733 -7.818 6.853 1.00 29.08 738 HIS B O 1
ATOM 1871 N N . GLN B 1 59 ? 29.303 -7.288 8.352 1.00 33.58 739 GLN B N 1
ATOM 1872 C CA . GLN B 1 59 ? 29.793 -8.663 8.410 1.00 42.83 739 GLN B CA 1
ATOM 1873 C C . GLN B 1 59 ? 29.196 -9.547 9.497 1.00 38.97 739 GLN B C 1
ATOM 1874 O O . GLN B 1 59 ? 29.067 -10.749 9.302 1.00 49.60 739 GLN B O 1
ATOM 1880 N N . GLU B 1 60 ? 28.820 -8.974 10.632 1.00 35.30 740 GLU B N 1
ATOM 1881 C CA . GLU B 1 60 ? 28.327 -9.802 11.728 1.00 27.56 740 GLU B CA 1
ATOM 1882 C C . GLU B 1 60 ? 26.835 -10.066 11.570 1.00 37.14 740 GLU B C 1
ATOM 1883 O O . GLU B 1 60 ? 26.003 -9.215 11.908 1.00 31.26 740 GLU B O 1
ATOM 1889 N N . GLU B 1 61 ? 26.506 -11.260 11.078 1.00 38.33 741 GLU B N 1
ATOM 1890 C CA . GLU B 1 61 ? 25.133 -11.589 10.679 1.00 44.26 741 GLU B CA 1
ATOM 1891 C C . GLU B 1 61 ? 24.199 -11.877 11.847 1.00 34.70 741 GLU B C 1
ATOM 1892 O O . GLU B 1 61 ? 22.981 -11.850 11.689 1.00 36.40 741 GLU B O 1
ATOM 1898 N N . ARG B 1 62 ? 24.772 -12.155 13.015 1.00 38.19 742 ARG B N 1
ATOM 1899 C CA . ARG B 1 62 ? 23.984 -12.418 14.223 1.00 28.50 742 ARG B CA 1
ATOM 1900 C C . ARG B 1 62 ? 23.369 -11.152 14.852 1.00 30.41 742 ARG B C 1
ATOM 1901 O O . ARG B 1 62 ? 22.591 -11.250 15.786 1.00 35.43 742 ARG B O 1
ATOM 1909 N N . LEU B 1 63 ? 23.739 -9.972 14.359 1.00 27.91 743 LEU B N 1
ATOM 1910 C CA . LEU B 1 63 ? 23.149 -8.736 14.851 1.00 30.71 743 LEU B CA 1
ATOM 1911 C C . LEU B 1 63 ? 21.702 -8.687 14.390 1.00 35.77 743 LEU B C 1
ATOM 1912 O O . LEU B 1 63 ? 21.391 -9.102 13.272 1.00 35.97 743 LEU B O 1
ATOM 1917 N N . ASP B 1 64 ? 20.812 -8.204 15.249 1.00 32.56 744 ASP B N 1
ATOM 1918 C CA . ASP B 1 64 ? 19.409 -8.087 14.878 1.00 30.44 744 ASP B CA 1
ATOM 1919 C C . ASP B 1 64 ? 19.282 -7.055 13.758 1.00 28.07 744 ASP B C 1
ATOM 1920 O O . ASP B 1 64 ? 19.684 -5.899 13.922 1.00 26.38 744 ASP B O 1
ATOM 1925 N N . SER B 1 65 ? 18.725 -7.468 12.624 1.00 25.06 745 SER B N 1
ATOM 1926 C CA . SER B 1 65 ? 18.672 -6.606 11.443 1.00 31.65 745 SER B CA 1
ATOM 1927 C C . SER B 1 65 ? 17.872 -5.321 11.687 1.00 32.75 745 SER B C 1
ATOM 1928 O O . SER B 1 65 ? 18.118 -4.290 11.068 1.00 36.22 745 SER B O 1
ATOM 1931 N N . THR B 1 66 ? 16.939 -5.372 12.623 1.00 28.39 746 THR B N 1
ATOM 1932 C CA . THR B 1 66 ? 16.165 -4.184 12.950 1.00 35.06 746 THR B CA 1
ATOM 1933 C C . THR B 1 66 ? 16.996 -3.175 13.756 1.00 32.89 746 THR B C 1
ATOM 1934 O O . THR B 1 66 ? 16.928 -1.977 13.524 1.00 35.35 746 THR B O 1
ATOM 1938 N N . GLN B 1 67 ? 17.784 -3.666 14.704 1.00 31.56 747 GLN B N 1
ATOM 1939 C CA . GLN B 1 67 ? 18.642 -2.787 15.487 1.00 25.84 747 GLN B CA 1
ATOM 1940 C C . GLN B 1 67 ? 19.730 -2.173 14.603 1.00 19.28 747 GLN B C 1
ATOM 1941 O O . GLN B 1 67 ? 20.178 -1.059 14.847 1.00 25.31 747 GLN B O 1
ATOM 1947 N N . VAL B 1 68 ? 20.159 -2.903 13.578 1.00 23.59 748 VAL B N 1
ATOM 1948 C CA . VAL B 1 68 ? 21.119 -2.348 12.632 1.00 22.98 748 VAL B CA 1
ATOM 1949 C C . VAL B 1 68 ? 20.497 -1.185 11.872 1.00 25.37 748 VAL B C 1
ATOM 1950 O O . VAL B 1 68 ? 21.112 -0.134 11.741 1.00 29.52 748 VAL B O 1
ATOM 1954 N N . GLY B 1 69 ? 19.273 -1.369 11.382 1.00 24.24 749 GLY B N 1
ATOM 1955 C CA . GLY B 1 69 ? 18.565 -0.289 10.718 1.00 27.14 749 GLY B CA 1
ATOM 1956 C C . GLY B 1 69 ? 18.374 0.911 11.629 1.00 33.38 749 GLY B C 1
ATOM 1957 O O . GLY B 1 69 ? 18.594 2.050 11.223 1.00 29.23 749 GLY B O 1
ATOM 1958 N N . GLU B 1 70 ? 17.985 0.662 12.874 1.00 31.24 750 GLU B N 1
ATOM 1959 C CA . GLU B 1 70 ? 17.779 1.756 13.822 1.00 36.16 750 GLU B CA 1
ATOM 1960 C C . GLU B 1 70 ? 19.077 2.510 14.108 1.00 41.22 750 GLU B C 1
ATOM 1961 O O . GLU B 1 70 ? 19.080 3.732 14.191 1.00 40.00 750 GLU B O 1
ATOM 1967 N N . PHE B 1 71 ? 20.168 1.772 14.280 1.00 29.94 751 PHE B N 1
ATOM 1968 C CA . PHE B 1 71 ? 21.484 2.370 14.512 1.00 34.91 751 PHE B CA 1
ATOM 1969 C C . PHE B 1 71 ? 21.908 3.216 13.312 1.00 30.73 751 PHE B C 1
ATOM 1970 O O . PHE B 1 71 ? 22.303 4.361 13.470 1.00 36.61 751 PHE B O 1
ATOM 1978 N N . LEU B 1 72 ? 21.808 2.649 12.112 1.00 30.84 752 LEU B N 1
ATOM 1979 C CA . LEU B 1 72 ? 22.199 3.364 10.893 1.00 30.52 752 LEU B CA 1
ATOM 1980 C C . LEU B 1 72 ? 21.305 4.567 10.622 1.00 31.41 752 LEU B C 1
ATOM 1981 O O . LEU B 1 72 ? 21.742 5.544 10.033 1.00 29.34 752 LEU B O 1
ATOM 1986 N N . GLY B 1 73 ? 20.048 4.481 11.035 1.00 36.42 753 GLY B N 1
ATOM 1987 C CA . GLY B 1 73 ? 19.098 5.545 10.783 1.00 39.25 753 GLY B CA 1
ATOM 1988 C C . GLY B 1 73 ? 19.094 6.633 11.838 1.00 49.36 753 GLY B C 1
ATOM 1989 O O . GLY B 1 73 ? 18.389 7.637 11.707 1.00 52.58 753 GLY B O 1
ATOM 1990 N N . ASP B 1 74 ? 19.891 6.440 12.880 1.00 49.28 754 ASP B N 1
ATOM 1991 C CA . ASP B 1 74 ? 19.908 7.366 14.006 1.00 56.35 754 ASP B CA 1
ATOM 1992 C C . ASP B 1 74 ? 20.474 8.727 13.593 1.00 58.05 754 ASP B C 1
ATOM 1993 O O . ASP B 1 74 ? 21.419 8.814 12.808 1.00 51.42 754 ASP B O 1
ATOM 1998 N N . ASN B 1 75 ? 19.891 9.791 14.130 1.00 63.77 755 ASN B N 1
ATOM 1999 C CA . ASN B 1 75 ? 20.257 11.142 13.718 1.00 67.57 755 ASN B CA 1
ATOM 2000 C C . ASN B 1 75 ? 21.527 11.693 14.388 1.00 66.21 755 ASN B C 1
ATOM 2001 O O . ASN B 1 75 ? 22.000 12.774 14.039 1.00 69.58 755 ASN B O 1
ATOM 2006 N N . ASP B 1 76 ? 22.081 10.948 15.341 1.00 61.97 756 ASP B N 1
ATOM 2007 C CA . ASP B 1 76 ? 23.350 11.320 15.966 1.00 72.39 756 ASP B CA 1
ATOM 2008 C C . ASP B 1 76 ? 24.478 11.406 14.931 1.00 78.80 756 ASP B C 1
ATOM 2009 O O . ASP B 1 76 ? 24.485 10.664 13.948 1.00 82.23 756 ASP B O 1
ATOM 2014 N N . LYS B 1 77 ? 25.441 12.295 15.168 1.00 81.13 757 LYS B N 1
ATOM 2015 C CA . LYS B 1 77 ? 26.495 12.567 14.187 1.00 82.79 757 LYS B CA 1
ATOM 2016 C C . LYS B 1 77 ? 27.445 11.393 13.945 1.00 72.52 757 LYS B C 1
ATOM 2017 O O . LYS B 1 77 ? 27.951 11.224 12.838 1.00 69.97 757 LYS B O 1
ATOM 2023 N N . PHE B 1 78 ? 27.702 10.587 14.970 1.00 65.71 758 PHE B N 1
ATOM 2024 C CA . PHE B 1 78 ? 28.568 9.429 14.780 1.00 62.85 758 PHE B CA 1
ATOM 2025 C C . PHE B 1 78 ? 27.839 8.299 14.055 1.00 53.81 758 PHE B C 1
ATOM 2026 O O . PHE B 1 78 ? 28.414 7.625 13.206 1.00 53.44 758 PHE B O 1
ATOM 2034 N N . ASN B 1 79 ? 26.573 8.089 14.395 1.00 48.34 759 ASN B N 1
ATOM 2035 C CA . ASN B 1 79 ? 25.774 7.109 13.681 1.00 43.31 759 ASN B CA 1
ATOM 2036 C C . ASN B 1 79 ? 25.743 7.437 12.191 1.00 44.53 759 ASN B C 1
ATOM 2037 O O . ASN B 1 79 ? 25.942 6.563 11.354 1.00 47.15 759 ASN B O 1
ATOM 2042 N N . LYS B 1 80 ? 25.504 8.703 11.871 1.00 48.03 760 LYS B N 1
ATOM 2043 C CA . LYS B 1 80 ? 25.497 9.149 10.487 1.00 51.12 760 LYS B CA 1
ATOM 2044 C C . LYS B 1 80 ? 26.814 8.835 9.789 1.00 54.35 760 LYS B C 1
ATOM 2045 O O . LYS B 1 80 ? 26.813 8.323 8.664 1.00 50.76 760 LYS B O 1
ATOM 2051 N N . GLU B 1 81 ? 27.930 9.146 10.450 1.00 47.24 761 GLU B N 1
ATOM 2052 C CA . GLU B 1 81 ? 29.244 8.836 9.891 1.00 43.77 761 GLU B CA 1
ATOM 2053 C C . GLU B 1 81 ? 29.430 7.332 9.650 1.00 41.80 761 GLU B C 1
ATOM 2054 O O . GLU B 1 81 ? 29.986 6.929 8.631 1.00 44.76 761 GLU B O 1
ATOM 2060 N N . VAL B 1 82 ? 28.963 6.502 10.579 1.00 37.16 762 VAL B N 1
ATOM 2061 C CA . VAL B 1 82 ? 28.993 5.059 10.362 1.00 28.97 762 VAL B CA 1
ATOM 2062 C C . VAL B 1 82 ? 28.131 4.707 9.147 1.00 36.04 762 VAL B C 1
ATOM 2063 O O . VAL B 1 82 ? 28.504 3.877 8.314 1.00 35.90 762 VAL B O 1
ATOM 2067 N N . MET B 1 83 ? 26.977 5.357 9.050 1.00 33.91 763 MET B N 1
ATOM 2068 C CA . MET B 1 83 ? 26.023 5.072 7.988 1.00 34.97 763 MET B CA 1
ATOM 2069 C C . MET B 1 83 ? 26.607 5.432 6.619 1.00 35.22 763 MET B C 1
ATOM 2070 O O . MET B 1 83 ? 26.419 4.697 5.645 1.00 34.62 763 MET B O 1
ATOM 2075 N N . TYR B 1 84 ? 27.331 6.550 6.544 1.00 34.28 764 TYR B N 1
ATOM 2076 C CA . TYR B 1 84 ? 27.949 6.953 5.279 1.00 35.83 764 TYR B CA 1
ATOM 2077 C C . TYR B 1 84 ? 28.983 5.920 4.859 1.00 41.23 764 TYR B C 1
ATOM 2078 O O . TYR B 1 84 ? 29.048 5.549 3.684 1.00 43.37 764 TYR B O 1
ATOM 2087 N N . ALA B 1 85 ? 29.790 5.455 5.815 1.00 32.82 765 ALA B N 1
ATOM 2088 C CA . ALA B 1 85 ? 30.814 4.474 5.503 1.00 32.43 765 ALA B CA 1
ATOM 2089 C C . ALA B 1 85 ? 30.148 3.152 5.136 1.00 36.10 765 ALA B C 1
ATOM 2090 O O . ALA B 1 85 ? 30.593 2.443 4.233 1.00 42.41 765 ALA B O 1
ATOM 2092 N N . TYR B 1 86 ? 29.062 2.832 5.827 1.00 32.55 766 TYR B N 1
ATOM 2093 C CA . TYR B 1 86 ? 28.333 1.594 5.564 1.00 30.90 766 TYR B CA 1
ATOM 2094 C C . TYR B 1 86 ? 27.875 1.521 4.104 1.00 29.52 766 TYR B C 1
ATOM 2095 O O . TYR B 1 86 ? 28.082 0.513 3.433 1.00 32.85 766 TYR B O 1
ATOM 2104 N N . VAL B 1 87 ? 27.249 2.590 3.625 1.00 31.20 767 VAL B N 1
ATOM 2105 C CA . VAL B 1 87 ? 26.795 2.667 2.241 1.00 31.16 767 VAL B CA 1
ATOM 2106 C C . VAL B 1 87 ? 27.964 2.687 1.243 1.00 36.33 767 VAL B C 1
ATOM 2107 O O . VAL B 1 87 ? 27.930 2.005 0.221 1.00 36.60 767 VAL B O 1
ATOM 2111 N N . ASP B 1 88 ? 28.986 3.484 1.537 1.00 33.63 768 ASP B N 1
ATOM 2112 C CA . ASP B 1 88 ? 30.175 3.551 0.686 1.00 45.68 768 ASP B CA 1
ATOM 2113 C C . ASP B 1 88 ? 30.851 2.190 0.542 1.00 49.74 768 ASP B C 1
ATOM 2114 O O . ASP B 1 88 ? 31.576 1.952 -0.415 1.00 52.97 768 ASP B O 1
ATOM 2119 N N . GLN B 1 89 ? 30.609 1.293 1.489 1.00 44.55 769 GLN B N 1
ATOM 2120 C CA . GLN B 1 89 ? 31.170 -0.043 1.389 1.00 44.78 769 GLN B CA 1
ATOM 2121 C C . GLN B 1 89 ? 30.406 -0.950 0.414 1.00 46.08 769 GLN B C 1
ATOM 2122 O O . GLN B 1 89 ? 30.788 -2.098 0.199 1.00 46.03 769 GLN B O 1
ATOM 2128 N N . HIS B 1 90 ? 29.340 -0.431 -0.190 1.00 45.49 770 HIS B N 1
ATOM 2129 C CA . HIS B 1 90 ? 28.707 -1.120 -1.321 1.00 44.93 770 HIS B CA 1
ATOM 2130 C C . HIS B 1 90 ? 29.312 -0.669 -2.632 1.00 38.18 770 HIS B C 1
ATOM 2131 O O . HIS B 1 90 ? 29.706 0.481 -2.777 1.00 39.39 770 HIS B O 1
ATOM 2138 N N . ASP B 1 91 ? 29.358 -1.573 -3.597 1.00 43.90 771 ASP B N 1
ATOM 2139 C CA . ASP B 1 91 ? 29.730 -1.207 -4.957 1.00 43.22 771 ASP B CA 1
ATOM 2140 C C . ASP B 1 91 ? 28.496 -1.349 -5.846 1.00 40.22 771 ASP B C 1
ATOM 2141 O O . ASP B 1 91 ? 28.095 -2.466 -6.166 1.00 41.47 771 ASP B O 1
ATOM 2146 N N . PHE B 1 92 ? 27.886 -0.227 -6.230 1.00 34.06 772 PHE B N 1
ATOM 2147 C CA . PHE B 1 92 ? 26.666 -0.271 -7.037 1.00 35.14 772 PHE B CA 1
ATOM 2148 C C . PHE B 1 92 ? 26.933 -0.124 -8.525 1.00 32.17 772 PHE B C 1
ATOM 2149 O O . PHE B 1 92 ? 25.997 -0.060 -9.331 1.00 37.61 772 PHE B O 1
ATOM 2157 N N . SER B 1 93 ? 28.203 -0.050 -8.894 1.00 39.71 773 SER B N 1
ATOM 2158 C CA . SER B 1 93 ? 28.581 0.091 -10.299 1.00 48.67 773 SER B CA 1
ATOM 2159 C C . SER B 1 93 ? 27.985 -1.006 -11.163 1.00 49.18 773 SER B C 1
ATOM 2160 O O . SER B 1 93 ? 28.016 -2.188 -10.807 1.00 56.71 773 SER B O 1
ATOM 2163 N N . GLY B 1 94 ? 27.452 -0.604 -12.308 1.00 42.66 774 GLY B N 1
ATOM 2164 C CA . GLY B 1 94 ? 26.911 -1.544 -13.276 1.00 50.68 774 GLY B CA 1
ATOM 2165 C C . GLY B 1 94 ? 25.618 -2.222 -12.858 1.00 54.26 774 GLY B C 1
ATOM 2166 O O . GLY B 1 94 ? 25.194 -3.189 -13.493 1.00 60.58 774 GLY B O 1
ATOM 2167 N N . LYS B 1 95 ? 24.998 -1.724 -11.788 1.00 44.60 775 LYS B N 1
ATOM 2168 C CA . LYS B 1 95 ? 23.711 -2.243 -11.346 1.00 39.35 775 LYS B CA 1
ATOM 2169 C C . LYS B 1 95 ? 22.598 -1.263 -11.673 1.00 40.30 775 LYS B C 1
ATOM 2170 O O . LYS B 1 95 ? 22.712 -0.071 -11.380 1.00 40.17 775 LYS B O 1
ATOM 2176 N N . ASP B 1 96 ? 21.525 -1.761 -12.283 1.00 39.95 776 ASP B N 1
ATOM 2177 C CA . ASP B 1 96 ? 20.339 -0.941 -12.515 1.00 38.05 776 ASP B CA 1
ATOM 2178 C C . ASP B 1 96 ? 19.768 -0.501 -11.166 1.00 30.38 776 ASP B C 1
ATOM 2179 O O . ASP B 1 96 ? 20.068 -1.093 -10.129 1.00 28.15 776 ASP B O 1
ATOM 2184 N N . PHE B 1 97 ? 18.958 0.546 -11.174 1.00 31.32 777 PHE B N 1
ATOM 2185 C CA . PHE B 1 97 ? 18.591 1.201 -9.932 1.00 35.23 777 PHE B CA 1
ATOM 2186 C C . PHE B 1 97 ? 17.912 0.278 -8.924 1.00 32.20 777 PHE B C 1
ATOM 2187 O O . PHE B 1 97 ? 18.316 0.222 -7.759 1.00 32.88 777 PHE B O 1
ATOM 2195 N N . VAL B 1 98 ? 16.881 -0.437 -9.356 1.00 27.04 778 VAL B N 1
ATOM 2196 C CA . VAL B 1 98 ? 16.156 -1.298 -8.416 1.00 28.43 778 VAL B CA 1
ATOM 2197 C C . VAL B 1 98 ? 17.039 -2.411 -7.870 1.00 29.18 778 VAL B C 1
ATOM 2198 O O . VAL B 1 98 ? 16.997 -2.697 -6.686 1.00 29.45 778 VAL B O 1
ATOM 2202 N N . SER B 1 99 ? 17.840 -3.041 -8.723 1.00 33.62 779 SER B N 1
ATOM 2203 C CA . SER B 1 99 ? 18.710 -4.121 -8.256 1.00 33.17 779 SER B CA 1
ATOM 2204 C C . SER B 1 99 ? 19.697 -3.584 -7.215 1.00 33.35 779 SER B C 1
ATOM 2205 O O . SER B 1 99 ? 20.001 -4.260 -6.238 1.00 30.58 779 SER B O 1
ATOM 2208 N N . ALA B 1 100 ? 20.187 -2.359 -7.412 1.00 33.61 780 ALA B N 1
ATOM 2209 C CA . ALA B 1 100 ? 21.120 -1.772 -6.450 1.00 29.07 780 ALA B CA 1
ATOM 2210 C C . ALA B 1 100 ? 20.441 -1.556 -5.100 1.00 33.60 780 ALA B C 1
ATOM 2211 O O . ALA B 1 100 ? 21.056 -1.735 -4.049 1.00 31.66 780 ALA B O 1
ATOM 2213 N N . LEU B 1 101 ? 19.179 -1.140 -5.135 1.00 27.38 781 LEU B N 1
ATOM 2214 C CA . LEU B 1 101 ? 18.435 -0.878 -3.913 1.00 28.56 781 LEU B CA 1
ATOM 2215 C C . LEU B 1 101 ? 18.140 -2.182 -3.167 1.00 31.26 781 LEU B C 1
ATOM 2216 O O . LEU B 1 101 ? 18.266 -2.234 -1.956 1.00 27.53 781 LEU B O 1
ATOM 2221 N N . ARG B 1 102 ? 17.750 -3.231 -3.890 1.00 28.22 782 ARG B N 1
ATOM 2222 C CA . ARG B 1 102 ? 17.521 -4.531 -3.264 1.00 27.61 782 ARG B CA 1
ATOM 2223 C C . ARG B 1 102 ? 18.782 -4.980 -2.544 1.00 32.09 782 ARG B C 1
ATOM 2224 O O . ARG B 1 102 ? 18.727 -5.418 -1.404 1.00 36.03 782 ARG B O 1
ATOM 2232 N N . MET B 1 103 ? 19.914 -4.886 -3.234 1.00 37.35 783 MET B N 1
ATOM 2233 C CA . MET B 1 103 ? 21.203 -5.254 -2.665 1.00 40.15 783 MET B CA 1
ATOM 2234 C C . MET B 1 103 ? 21.443 -4.521 -1.350 1.00 41.04 783 MET B C 1
ATOM 2235 O O . MET B 1 103 ? 21.855 -5.115 -0.346 1.00 35.08 783 MET B O 1
ATOM 2240 N N . PHE B 1 104 ? 21.151 -3.229 -1.349 1.00 30.50 784 PHE B N 1
ATOM 2241 C CA . PHE B 1 104 ? 21.352 -2.407 -0.154 1.00 32.65 784 PHE B CA 1
ATOM 2242 C C . PHE B 1 104 ? 20.453 -2.798 1.027 1.00 36.39 784 PHE B C 1
ATOM 2243 O O . PHE B 1 104 ? 20.904 -2.835 2.171 1.00 38.46 784 PHE B O 1
ATOM 2251 N N . LEU B 1 105 ? 19.181 -3.063 0.748 1.00 31.16 785 LEU B N 1
ATOM 2252 C CA . LEU B 1 105 ? 18.194 -3.298 1.798 1.00 31.48 785 LEU B CA 1
ATOM 2253 C C . LEU B 1 105 ? 18.205 -4.754 2.239 1.00 37.00 785 LEU B C 1
ATOM 2254 O O . LEU B 1 105 ? 17.596 -5.123 3.236 1.00 38.22 785 LEU B O 1
ATOM 2259 N N . GLU B 1 106 ? 18.921 -5.566 1.481 1.00 32.94 786 GLU B N 1
ATOM 2260 C CA . GLU B 1 106 ? 19.075 -6.974 1.761 1.00 40.40 786 GLU B CA 1
ATOM 2261 C C . GLU B 1 106 ? 19.754 -7.210 3.120 1.00 44.67 786 GLU B C 1
ATOM 2262 O O . GLU B 1 106 ? 19.468 -8.190 3.793 1.00 50.79 786 GLU B O 1
ATOM 2268 N N . GLY B 1 107 ? 20.637 -6.301 3.521 1.00 38.98 787 GLY B N 1
ATOM 2269 C CA . GLY B 1 107 ? 21.508 -6.543 4.654 1.00 41.50 787 GLY B CA 1
ATOM 2270 C C . GLY B 1 107 ? 21.034 -6.017 5.991 1.00 44.30 787 GLY B C 1
ATOM 2271 O O . GLY B 1 107 ? 21.744 -6.131 6.983 1.00 46.77 787 GLY B O 1
ATOM 2272 N N . PHE B 1 108 ? 19.843 -5.433 6.022 1.00 42.40 788 PHE B N 1
ATOM 2273 C CA . PHE B 1 108 ? 19.284 -4.939 7.264 1.00 34.68 788 PHE B CA 1
ATOM 2274 C C . PHE B 1 108 ? 17.787 -4.620 7.143 1.00 41.22 788 PHE B C 1
ATOM 2275 O O . PHE B 1 108 ? 17.192 -4.785 6.088 1.00 46.29 788 PHE B O 1
ATOM 2283 N N . ARG B 1 109 ? 17.180 -4.177 8.234 1.00 41.02 789 ARG B N 1
ATOM 2284 C CA . ARG B 1 109 ? 15.758 -3.871 8.234 1.00 44.03 789 ARG B CA 1
ATOM 2285 C C . ARG B 1 109 ? 15.611 -2.365 8.301 1.00 38.20 789 ARG B C 1
ATOM 2286 O O . ARG B 1 109 ? 16.181 -1.729 9.186 1.00 40.35 789 ARG B O 1
ATOM 2294 N N . LEU B 1 110 ? 14.878 -1.784 7.358 1.00 24.57 790 LEU B N 1
ATOM 2295 C CA . LEU B 1 110 ? 14.668 -0.340 7.382 1.00 37.81 790 LEU B CA 1
ATOM 2296 C C . LEU B 1 110 ? 13.930 0.026 8.657 1.00 42.16 790 LEU B C 1
ATOM 2297 O O . LEU B 1 110 ? 12.965 -0.637 9.020 1.00 47.74 790 LEU B O 1
ATOM 2302 N N . PRO B 1 111 ? 14.386 1.081 9.344 1.00 40.80 791 PRO B N 1
ATOM 2303 C CA . PRO B 1 111 ? 13.620 1.579 10.484 1.00 40.67 791 PRO B CA 1
ATOM 2304 C C . PRO B 1 111 ? 12.346 2.249 9.969 1.00 55.26 791 PRO B C 1
ATOM 2305 O O . PRO B 1 111 ? 12.299 2.645 8.801 1.00 62.34 791 PRO B O 1
ATOM 2309 N N . GLY B 1 112 ? 11.329 2.359 10.818 1.00 58.86 792 GLY B N 1
ATOM 2310 C CA . GLY B 1 112 ? 10.020 2.823 10.391 1.00 56.26 792 GLY B CA 1
ATOM 2311 C C . GLY B 1 112 ? 9.841 4.329 10.330 1.00 58.14 792 GLY B C 1
ATOM 2312 O O . GLY B 1 112 ? 9.081 4.839 9.509 1.00 61.78 792 GLY B O 1
ATOM 2313 N N . GLU B 1 113 ? 10.532 5.044 11.206 1.00 59.45 793 GLU B N 1
ATOM 2314 C CA . GLU B 1 113 ? 10.458 6.499 11.216 1.00 64.46 793 GLU B CA 1
ATOM 2315 C C . GLU B 1 113 ? 10.837 7.083 9.854 1.00 61.63 793 GLU B C 1
ATOM 2316 O O . GLU B 1 113 ? 11.894 6.782 9.305 1.00 58.56 793 GLU B O 1
ATOM 2322 N N . ALA B 1 114 ? 9.964 7.924 9.313 1.00 63.06 794 ALA B N 1
ATOM 2323 C CA . ALA B 1 114 ? 10.148 8.475 7.975 1.00 51.40 794 ALA B CA 1
ATOM 2324 C C . ALA B 1 114 ? 11.462 9.246 7.833 1.00 53.38 794 ALA B C 1
ATOM 2325 O O . ALA B 1 114 ? 12.129 9.184 6.800 1.00 52.68 794 ALA B O 1
ATOM 2327 N N . GLN B 1 115 ? 11.826 9.965 8.885 1.00 56.59 795 GLN B N 1
ATOM 2328 C CA . GLN B 1 115 ? 13.027 10.792 8.901 1.00 57.78 795 GLN B CA 1
ATOM 2329 C C . GLN B 1 115 ? 14.308 9.963 8.778 1.00 50.81 795 GLN B C 1
ATOM 2330 O O . GLN B 1 115 ? 15.309 10.407 8.213 1.00 52.29 795 GLN B O 1
ATOM 2336 N N . LYS B 1 116 ? 14.270 8.751 9.308 1.00 46.27 796 LYS B N 1
ATOM 2337 C CA . LYS B 1 116 ? 15.422 7.881 9.256 1.00 44.39 796 LYS B CA 1
ATOM 2338 C C . LYS B 1 116 ? 15.535 7.277 7.868 1.00 44.60 796 LYS B C 1
ATOM 2339 O O . LYS B 1 116 ? 16.622 7.211 7.305 1.00 38.07 796 LYS B O 1
ATOM 2345 N N . ILE B 1 117 ? 14.406 6.828 7.326 1.00 44.35 797 ILE B N 1
ATOM 2346 C CA . ILE B 1 117 ? 14.378 6.300 5.969 1.00 43.47 797 ILE B CA 1
ATOM 2347 C C . ILE B 1 117 ? 14.895 7.367 5.023 1.00 44.14 797 ILE B C 1
ATOM 2348 O O . ILE B 1 117 ? 15.623 7.080 4.071 1.00 39.07 797 ILE B O 1
ATOM 2353 N N . ASP B 1 118 ? 14.528 8.607 5.323 1.00 50.52 798 ASP B N 1
ATOM 2354 C CA . ASP B 1 118 ? 14.938 9.773 4.553 1.00 55.45 798 ASP B CA 1
ATOM 2355 C C . ASP B 1 118 ? 16.457 9.905 4.443 1.00 47.07 798 ASP B C 1
ATOM 2356 O O . ASP B 1 118 ? 16.984 10.158 3.364 1.00 45.31 798 ASP B O 1
ATOM 2361 N N . ARG B 1 119 ? 17.155 9.756 5.564 1.00 42.38 799 ARG B N 1
ATOM 2362 C CA . ARG B 1 119 ? 18.612 9.862 5.562 1.00 44.77 799 ARG B CA 1
ATOM 2363 C C . ARG B 1 119 ? 19.248 8.731 4.771 1.00 38.76 799 ARG B C 1
ATOM 2364 O O . ARG B 1 119 ? 20.203 8.939 4.027 1.00 38.92 799 ARG B O 1
ATOM 2372 N N . LEU B 1 120 ? 18.720 7.530 4.955 1.00 35.33 800 LEU B N 1
ATOM 2373 C CA . LEU B 1 120 ? 19.242 6.342 4.278 1.00 37.49 800 LEU B CA 1
ATOM 2374 C C . LEU B 1 120 ? 19.094 6.368 2.739 1.00 37.23 800 LEU B C 1
ATOM 2375 O O . LEU B 1 120 ? 20.065 6.128 2.009 1.00 30.10 800 LEU B O 1
ATOM 2380 N N . MET B 1 121 ? 17.891 6.663 2.248 1.00 30.81 801 MET B N 1
ATOM 2381 C CA . MET B 1 121 ? 17.651 6.731 0.800 1.00 26.68 801 MET B CA 1
ATOM 2382 C C . MET B 1 121 ? 18.459 7.847 0.139 1.00 29.67 801 MET B C 1
ATOM 2383 O O . MET B 1 121 ? 18.986 7.691 -0.956 1.00 31.46 801 MET B O 1
ATOM 2388 N N . GLU B 1 122 ? 18.548 8.976 0.824 1.00 25.17 802 GLU B N 1
ATOM 2389 C CA . GLU B 1 122 ? 19.363 10.092 0.393 1.00 31.03 802 GLU B CA 1
ATOM 2390 C C . GLU B 1 122 ? 20.817 9.668 0.171 1.00 35.22 802 GLU B C 1
ATOM 2391 O O . GLU B 1 122 ? 21.404 9.981 -0.856 1.00 34.64 802 GLU B O 1
ATOM 2397 N N . LYS B 1 123 ? 21.398 8.953 1.125 1.00 27.66 803 LYS B N 1
ATOM 2398 C CA . LYS B 1 123 ? 22.777 8.503 0.945 1.00 35.72 803 LYS B CA 1
ATOM 2399 C C . LYS B 1 123 ? 22.881 7.381 -0.093 1.00 36.35 803 LYS B C 1
ATOM 2400 O O . LYS B 1 123 ? 23.830 7.341 -0.879 1.00 36.11 803 LYS B O 1
ATOM 2406 N N . PHE B 1 124 ? 21.911 6.472 -0.106 1.00 33.10 804 PHE B N 1
ATOM 2407 C CA . PHE B 1 124 ? 21.908 5.430 -1.124 1.00 32.87 804 PHE B CA 1
ATOM 2408 C C . PHE B 1 124 ? 21.880 6.018 -2.542 1.00 32.34 804 PHE B C 1
ATOM 2409 O O . PHE B 1 124 ? 22.689 5.641 -3.388 1.00 34.55 804 PHE B O 1
ATOM 2417 N N . ALA B 1 125 ? 20.947 6.929 -2.795 1.00 30.41 805 ALA B N 1
ATOM 2418 C CA . ALA B 1 125 ? 20.841 7.586 -4.101 1.00 37.32 805 ALA B CA 1
ATOM 2419 C C . ALA B 1 125 ? 22.149 8.237 -4.532 1.00 36.62 805 ALA B C 1
ATOM 2420 O O . ALA B 1 125 ? 22.608 8.042 -5.657 1.00 31.22 805 ALA B O 1
ATOM 2422 N N . ALA B 1 126 ? 22.745 9.013 -3.632 1.00 30.57 806 ALA B N 1
ATOM 2423 C CA . ALA B 1 126 ? 23.998 9.687 -3.935 1.00 33.92 806 ALA B CA 1
ATOM 2424 C C . ALA B 1 126 ? 25.103 8.667 -4.184 1.00 34.45 806 ALA B C 1
ATOM 2425 O O . ALA B 1 126 ? 25.905 8.821 -5.101 1.00 34.00 806 ALA B O 1
ATOM 2427 N N . ARG B 1 127 ? 25.139 7.607 -3.386 1.00 33.30 807 ARG B N 1
ATOM 2428 C CA . ARG B 1 127 ? 26.144 6.582 -3.619 1.00 33.70 807 ARG B CA 1
ATOM 2429 C C . ARG B 1 127 ? 25.894 5.913 -4.965 1.00 33.21 807 ARG B C 1
ATOM 2430 O O . ARG B 1 127 ? 26.832 5.620 -5.704 1.00 35.49 807 ARG B O 1
ATOM 2438 N N . TYR B 1 128 ? 24.624 5.693 -5.297 1.00 32.24 808 TYR B N 1
ATOM 2439 C CA . TYR B 1 128 ? 24.306 5.049 -6.567 1.00 28.60 808 TYR B CA 1
ATOM 2440 C C . TYR B 1 128 ? 24.826 5.843 -7.757 1.00 30.70 808 TYR B C 1
ATOM 2441 O O . TYR B 1 128 ? 25.361 5.262 -8.695 1.00 32.28 808 TYR B O 1
ATOM 2450 N N . LEU B 1 129 ? 24.659 7.164 -7.722 1.00 36.27 809 LEU B N 1
ATOM 2451 C CA . LEU B 1 129 ? 25.149 8.021 -8.807 1.00 34.18 809 LEU B CA 1
ATOM 2452 C C . LEU B 1 129 ? 26.676 8.058 -8.908 1.00 34.24 809 LEU B C 1
ATOM 2453 O O . LEU B 1 129 ? 27.217 8.011 -10.013 1.00 32.26 809 LEU B O 1
ATOM 2458 N N . GLU B 1 130 ? 27.366 8.137 -7.768 1.00 32.93 810 GLU B N 1
ATOM 2459 C CA . GLU B 1 130 ? 28.828 8.092 -7.765 1.00 42.18 810 GLU B CA 1
ATOM 2460 C C . GLU B 1 130 ? 29.328 6.878 -8.533 1.00 43.62 810 GLU B C 1
ATOM 2461 O O . GLU B 1 130 ? 30.279 6.977 -9.304 1.00 48.35 810 GLU B O 1
ATOM 2467 N N . CYS B 1 131 ? 28.673 5.7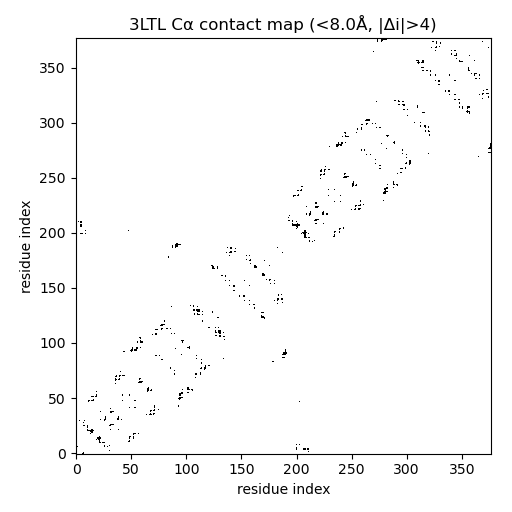38 -8.325 1.00 36.93 811 CYS B N 1
ATOM 2468 C CA . CYS B 1 131 ? 29.134 4.472 -8.890 1.00 38.03 811 CYS B CA 1
ATOM 2469 C C . CYS B 1 131 ? 28.715 4.326 -10.350 1.00 38.50 811 CYS B C 1
ATOM 2470 O O . CYS B 1 131 ? 29.102 3.374 -11.021 1.00 37.55 811 CYS B O 1
ATOM 2473 N N . ASN B 1 132 ? 27.917 5.267 -10.841 1.00 39.62 812 ASN B N 1
ATOM 2474 C CA . ASN B 1 132 ? 27.418 5.184 -12.212 1.00 41.56 812 ASN B CA 1
ATOM 2475 C C . ASN B 1 132 ? 27.564 6.479 -13.010 1.00 39.22 812 ASN B C 1
ATOM 2476 O O . ASN B 1 132 ? 26.573 7.090 -13.400 1.00 45.11 812 ASN B O 1
ATOM 2481 N N . GLN B 1 133 ? 28.806 6.880 -13.252 1.00 45.21 813 GLN B N 1
ATOM 2482 C CA . GLN B 1 133 ? 29.111 8.120 -13.974 1.00 54.72 813 GLN B CA 1
ATOM 2483 C C . GLN B 1 133 ? 28.609 8.131 -15.416 1.00 57.15 813 GLN B C 1
ATOM 2484 O O . GLN B 1 133 ? 28.471 9.193 -16.014 1.00 63.83 813 GLN B O 1
ATOM 2490 N N . GLY B 1 134 ? 28.347 6.953 -15.976 1.00 51.27 814 GLY B N 1
ATOM 2491 C CA . GLY B 1 134 ? 27.868 6.852 -17.346 1.00 53.46 814 GLY B CA 1
ATOM 2492 C C . GLY B 1 134 ? 26.391 7.156 -17.511 1.00 50.66 814 GLY B C 1
ATOM 2493 O O . GLY B 1 134 ? 25.929 7.533 -18.589 1.00 63.19 814 GLY B O 1
ATOM 2494 N N . GLN B 1 135 ? 25.664 6.989 -16.417 1.00 48.13 815 GLN B N 1
ATOM 2495 C CA . GLN B 1 135 ? 24.219 7.188 -16.344 1.00 45.85 815 GLN B CA 1
ATOM 2496 C C . GLN B 1 135 ? 23.755 8.492 -17.003 1.00 51.18 815 GLN B C 1
ATOM 2497 O O . GLN B 1 135 ? 24.391 9.542 -16.845 1.00 52.17 815 GLN B O 1
ATOM 2503 N N . THR B 1 136 ? 22.644 8.421 -17.735 1.00 53.09 816 THR B N 1
ATOM 2504 C CA . THR B 1 136 ? 22.122 9.581 -18.459 1.00 55.56 816 THR B CA 1
ATOM 2505 C C . THR B 1 136 ? 20.681 9.938 -18.098 1.00 53.15 816 THR B C 1
ATOM 2506 O O . THR B 1 136 ? 20.175 10.974 -18.544 1.00 55.27 816 THR B O 1
ATOM 2510 N N . LEU B 1 137 ? 20.029 9.088 -17.300 1.00 44.90 817 LEU B N 1
ATOM 2511 C CA . LEU B 1 137 ? 18.581 9.198 -17.041 1.00 45.22 817 LEU B CA 1
ATOM 2512 C C . LEU B 1 137 ? 18.167 10.129 -15.889 1.00 39.43 817 LEU B C 1
ATOM 2513 O O . LEU B 1 137 ? 17.182 10.859 -15.998 1.00 39.16 817 LEU B O 1
ATOM 2518 N N . PHE B 1 138 ? 18.893 10.064 -14.778 1.00 33.51 818 PHE B N 1
ATOM 2519 C CA . PHE B 1 138 ? 18.657 10.946 -13.637 1.00 40.82 818 PHE B CA 1
ATOM 2520 C C . PHE B 1 138 ? 19.263 12.325 -13.892 1.00 47.39 818 PHE B C 1
ATOM 2521 O O . PHE B 1 138 ? 20.479 12.466 -14.039 1.00 44.90 818 PHE B O 1
ATOM 2529 N N . ALA B 1 139 ? 18.406 13.339 -13.959 1.00 50.06 819 ALA B N 1
ATOM 2530 C CA . ALA B 1 139 ? 18.851 14.698 -14.250 1.00 52.52 819 ALA B CA 1
ATOM 2531 C C . ALA B 1 139 ? 19.544 15.312 -13.043 1.00 55.45 819 ALA B C 1
ATOM 2532 O O . ALA B 1 139 ? 20.340 16.243 -13.178 1.00 57.87 819 ALA B O 1
ATOM 2534 N N . SER B 1 140 ? 19.238 14.791 -11.860 1.00 50.45 820 SER B N 1
ATOM 2535 C CA . SER B 1 140 ? 19.852 15.297 -10.644 1.00 52.67 820 SER B CA 1
ATOM 2536 C C . SER B 1 140 ? 19.756 14.275 -9.526 1.00 53.53 820 SER B C 1
ATOM 2537 O O . SER B 1 140 ? 18.993 13.313 -9.610 1.00 50.64 820 SER B O 1
ATOM 2540 N N . ALA B 1 141 ? 20.531 14.494 -8.470 1.00 54.65 821 ALA B N 1
ATOM 2541 C CA . ALA B 1 141 ? 20.548 13.580 -7.342 1.00 50.50 821 ALA B CA 1
ATOM 2542 C C . ALA B 1 141 ? 19.238 13.631 -6.552 1.00 39.99 821 ALA B C 1
ATOM 2543 O O . ALA B 1 141 ? 18.934 12.724 -5.782 1.00 43.01 821 ALA B O 1
ATOM 2545 N N . ASP B 1 142 ? 18.462 14.691 -6.748 1.00 42.51 822 ASP B N 1
ATOM 2546 C CA . ASP B 1 142 ? 17.126 14.764 -6.168 1.00 48.26 822 ASP B CA 1
ATOM 2547 C C . ASP B 1 142 ? 16.220 13.757 -6.840 1.00 39.65 822 ASP B C 1
ATOM 2548 O O . ASP B 1 142 ? 15.371 13.146 -6.196 1.00 33.83 822 ASP B O 1
ATOM 2553 N N . THR B 1 143 ? 16.394 13.600 -8.146 1.00 30.85 823 THR B N 1
ATOM 2554 C CA . THR B 1 143 ? 15.555 12.670 -8.885 1.00 37.95 823 THR B CA 1
ATOM 2555 C C . THR B 1 143 ? 15.718 11.274 -8.300 1.00 29.61 823 THR B C 1
ATOM 2556 O O . THR B 1 143 ? 14.738 10.614 -7.960 1.00 29.32 823 THR B O 1
ATOM 2560 N N . ALA B 1 144 ? 16.970 10.846 -8.168 1.00 27.61 824 ALA B N 1
ATOM 2561 C CA . ALA B 1 144 ? 17.310 9.526 -7.631 1.00 24.06 824 ALA B CA 1
ATOM 2562 C C . ALA B 1 144 ? 16.875 9.362 -6.190 1.00 32.04 824 ALA B C 1
ATOM 2563 O O . ALA B 1 144 ? 16.328 8.324 -5.801 1.00 36.18 824 ALA B O 1
ATOM 2565 N N . TYR B 1 145 ? 17.124 10.387 -5.381 1.00 30.22 825 TYR B N 1
ATOM 2566 C CA . TYR B 1 145 ? 16.645 10.367 -4.001 1.00 31.87 825 TYR B CA 1
ATOM 2567 C C . TYR B 1 145 ? 15.122 10.171 -3.918 1.00 28.55 825 TYR B C 1
ATOM 2568 O O . TYR B 1 145 ? 14.632 9.327 -3.171 1.00 33.49 825 TYR B O 1
ATOM 2577 N N . VAL B 1 146 ? 14.370 10.947 -4.691 1.00 30.35 826 VAL B N 1
ATOM 2578 C CA . VAL B 1 146 ? 12.910 10.806 -4.700 1.00 30.50 826 VAL B CA 1
ATOM 2579 C C . VAL B 1 146 ? 12.473 9.431 -5.223 1.00 24.92 826 VAL B C 1
ATOM 2580 O O . VAL B 1 146 ? 11.561 8.822 -4.677 1.00 26.02 826 VAL B O 1
ATOM 2584 N N . LEU B 1 147 ? 13.137 8.933 -6.265 1.00 26.36 827 LEU B N 1
ATOM 2585 C CA . LEU B 1 147 ? 12.823 7.604 -6.787 1.00 28.71 827 LEU B CA 1
ATOM 2586 C C . LEU B 1 147 ? 12.997 6.516 -5.725 1.00 34.54 827 LEU B C 1
ATOM 2587 O O . LEU B 1 147 ? 12.117 5.676 -5.536 1.00 28.93 827 LEU B O 1
ATOM 2592 N N . ALA B 1 148 ? 14.155 6.524 -5.068 1.00 33.06 828 ALA B N 1
ATOM 2593 C CA . ALA B 1 148 ? 14.479 5.571 -4.003 1.00 27.92 828 ALA B CA 1
ATOM 2594 C C . ALA B 1 148 ? 13.438 5.612 -2.906 1.00 26.72 828 ALA B C 1
ATOM 2595 O O . ALA B 1 148 ? 12.949 4.578 -2.442 1.00 26.46 828 ALA B O 1
ATOM 2597 N N . TYR B 1 149 ? 13.104 6.822 -2.482 1.00 26.33 829 TYR B N 1
ATOM 2598 C CA . TYR B 1 149 ? 12.152 6.992 -1.398 1.00 29.92 829 TYR B CA 1
ATOM 2599 C C . TYR B 1 149 ? 10.778 6.505 -1.836 1.00 30.67 829 TYR B C 1
ATOM 2600 O O . TYR B 1 149 ? 10.071 5.858 -1.061 1.00 35.93 829 TYR B O 1
ATOM 2609 N N . SER B 1 150 ? 10.393 6.833 -3.071 1.00 31.24 830 SER B N 1
ATOM 2610 C CA . SER B 1 150 ? 9.087 6.418 -3.601 1.00 34.17 830 SER B CA 1
ATOM 2611 C C . SER B 1 150 ? 9.031 4.906 -3.674 1.00 26.42 830 SER B C 1
ATOM 2612 O O . SER B 1 150 ? 7.975 4.303 -3.487 1.00 32.99 830 SER B O 1
ATOM 2615 N N . ILE B 1 151 ? 10.178 4.285 -3.932 1.00 23.58 831 ILE B N 1
ATOM 2616 C CA . ILE B 1 151 ? 10.208 2.836 -4.052 1.00 29.05 831 ILE B CA 1
ATOM 2617 C C . ILE B 1 151 ? 9.928 2.193 -2.696 1.00 30.85 831 ILE B C 1
ATOM 2618 O O . ILE B 1 151 ? 9.180 1.231 -2.617 1.00 29.04 831 ILE B O 1
ATOM 2623 N N . ILE B 1 152 ? 10.526 2.735 -1.635 1.00 32.58 832 ILE B N 1
ATOM 2624 C CA . ILE B 1 152 ? 10.196 2.300 -0.282 1.00 32.78 832 ILE B CA 1
ATOM 2625 C C . ILE B 1 152 ? 8.709 2.503 -0.027 1.00 33.42 832 ILE B C 1
ATOM 2626 O O . ILE B 1 152 ? 8.033 1.587 0.430 1.00 30.58 832 ILE B O 1
ATOM 2631 N N . MET B 1 153 ? 8.200 3.698 -0.328 1.00 34.93 833 MET B N 1
ATOM 2632 C CA . MET B 1 153 ? 6.779 3.981 -0.103 1.00 38.56 833 MET B CA 1
ATOM 2633 C C . MET B 1 153 ? 5.916 3.048 -0.941 1.00 42.26 833 MET B C 1
ATOM 2634 O O . MET B 1 153 ? 4.910 2.539 -0.458 1.00 44.09 833 MET B O 1
ATOM 2639 N N . LEU B 1 154 ? 6.314 2.821 -2.196 1.00 35.61 834 LEU B N 1
ATOM 2640 C CA . LEU B 1 154 ? 5.545 1.939 -3.079 1.00 38.44 834 LEU B CA 1
ATOM 2641 C C . LEU B 1 154 ? 5.509 0.521 -2.546 1.00 32.01 834 LEU B C 1
ATOM 2642 O O . LEU B 1 154 ? 4.445 -0.087 -2.485 1.00 39.78 834 LEU B O 1
ATOM 2647 N N . THR B 1 155 ? 6.672 -0.006 -2.173 1.00 30.73 835 THR B N 1
ATOM 2648 C CA . THR B 1 155 ? 6.762 -1.410 -1.778 1.00 34.22 835 THR B CA 1
ATOM 2649 C C . THR B 1 155 ? 5.992 -1.684 -0.495 1.00 39.50 835 THR B C 1
ATOM 2650 O O . THR B 1 155 ? 5.259 -2.661 -0.406 1.00 42.49 835 THR B O 1
ATOM 2654 N N . THR B 1 156 ? 6.142 -0.814 0.494 1.00 42.69 836 THR B N 1
ATOM 2655 C CA . THR B 1 156 ? 5.380 -0.975 1.724 1.00 50.47 836 THR B CA 1
ATOM 2656 C C . THR B 1 156 ? 3.884 -0.811 1.432 1.00 51.94 836 THR B C 1
ATOM 2657 O O . THR B 1 156 ? 3.075 -1.615 1.885 1.00 48.00 836 THR B O 1
ATOM 2661 N N . ASP B 1 157 ? 3.529 0.204 0.647 1.00 50.46 837 ASP B N 1
ATOM 2662 C CA . ASP B 1 157 ? 2.133 0.434 0.263 1.00 52.60 837 ASP B CA 1
ATOM 2663 C C . ASP B 1 157 ? 1.470 -0.769 -0.412 1.00 51.73 837 ASP B C 1
ATOM 2664 O O . ASP B 1 157 ? 0.346 -1.120 -0.071 1.00 56.15 837 ASP B O 1
ATOM 2669 N N . LEU B 1 158 ? 2.160 -1.385 -1.374 1.00 49.94 838 LEU B N 1
ATOM 2670 C CA . LEU B 1 158 ? 1.571 -2.463 -2.179 1.00 45.65 838 LEU B CA 1
ATOM 2671 C C . LEU B 1 158 ? 1.567 -3.792 -1.440 1.00 41.64 838 LEU B C 1
ATOM 2672 O O . LEU B 1 158 ? 0.737 -4.658 -1.697 1.00 46.66 838 LEU B O 1
ATOM 2677 N N . HIS B 1 159 ? 2.505 -3.951 -0.527 1.00 42.91 839 HIS B N 1
ATOM 2678 C CA . HIS B 1 159 ? 2.746 -5.247 0.091 1.00 58.79 839 HIS B CA 1
ATOM 2679 C C . HIS B 1 159 ? 2.436 -5.266 1.591 1.00 60.25 839 HIS B C 1
ATOM 2680 O O . HIS B 1 159 ? 2.726 -6.245 2.282 1.00 60.23 839 HIS B O 1
ATOM 2687 N N . SER B 1 160 ? 1.862 -4.169 2.081 1.00 60.24 840 SER B N 1
ATOM 2688 C CA . SER B 1 160 ? 1.281 -4.126 3.418 1.00 53.93 840 SER B CA 1
ATOM 2689 C C . SER B 1 160 ? -0.205 -4.325 3.252 1.00 59.68 840 SER B C 1
ATOM 2690 O O . SER B 1 160 ? -0.885 -3.485 2.665 1.00 70.12 840 SER B O 1
ATOM 2693 N N . PRO B 1 161 ? -0.716 -5.447 3.763 1.00 63.73 841 PRO B N 1
ATOM 2694 C CA . PRO B 1 161 ? -2.141 -5.798 3.696 1.00 63.15 841 PRO B CA 1
ATOM 2695 C C . PRO B 1 161 ? -3.062 -4.749 4.335 1.00 73.58 841 PRO B C 1
ATOM 2696 O O . PRO B 1 161 ? -4.182 -4.565 3.851 1.00 74.97 841 PRO B O 1
ATOM 2700 N N . GLN B 1 162 ? -2.604 -4.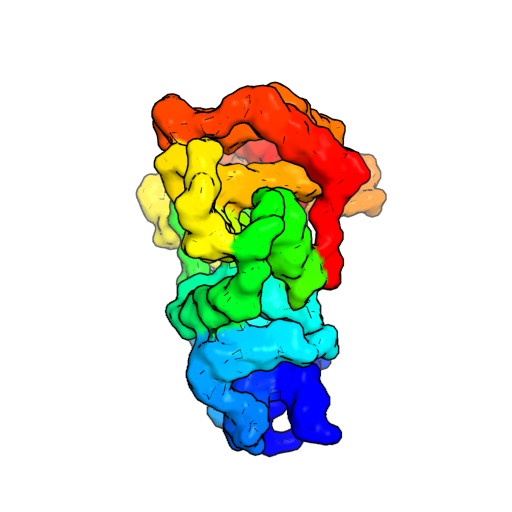074 5.391 1.00 81.22 842 GLN B N 1
ATOM 2701 C CA . GLN B 1 162 ? -3.451 -3.112 6.116 1.00 84.01 842 GLN B CA 1
ATOM 2702 C C . GLN B 1 162 ? -3.653 -1.777 5.380 1.00 81.61 842 GLN B C 1
ATOM 2703 O O . GLN B 1 162 ? -4.331 -0.878 5.884 1.00 78.52 842 GLN B O 1
ATOM 2709 N N . VAL B 1 163 ? -3.052 -1.650 4.200 1.00 75.73 843 VAL B N 1
ATOM 2710 C CA . VAL B 1 163 ? -3.343 -0.533 3.310 1.00 69.39 843 VAL B CA 1
ATOM 2711 C C . VAL B 1 163 ? -4.362 -1.005 2.286 1.00 70.48 843 VAL B C 1
ATOM 2712 O O . VAL B 1 163 ? -4.021 -1.725 1.351 1.00 74.12 843 VAL B O 1
ATOM 2716 N N . LYS B 1 164 ? -5.612 -0.591 2.460 1.00 68.11 844 LYS B N 1
ATOM 2717 C CA . LYS B 1 164 ? -6.715 -1.146 1.677 1.00 79.27 844 LYS B CA 1
ATOM 2718 C C . LYS B 1 164 ? -6.870 -0.561 0.274 1.00 88.21 844 LYS B C 1
ATOM 2719 O O . LYS B 1 164 ? -7.155 -1.292 -0.679 1.00 89.19 844 LYS B O 1
ATOM 2725 N N . ASN B 1 165 ? -6.699 0.751 0.151 1.00 88.02 845 ASN B N 1
ATOM 2726 C CA . ASN B 1 165 ? -6.729 1.393 -1.156 1.00 85.05 845 ASN B CA 1
ATOM 2727 C C . ASN B 1 165 ? -5.325 1.476 -1.735 1.00 73.52 845 ASN B C 1
ATOM 2728 O O . ASN B 1 165 ? -4.547 2.366 -1.381 1.00 78.97 845 ASN B O 1
ATOM 2733 N N . LYS B 1 166 ? -4.992 0.533 -2.611 1.00 67.52 846 LYS B N 1
ATOM 2734 C CA . LYS B 1 166 ? -3.628 0.457 -3.150 1.00 69.23 846 LYS B CA 1
ATOM 2735 C C . LYS B 1 166 ? -3.262 1.652 -4.020 1.00 60.91 846 LYS B C 1
ATOM 2736 O O . LYS B 1 166 ? -4.059 2.114 -4.849 1.00 58.67 846 LYS B O 1
ATOM 2742 N N . MET B 1 167 ? -2.049 2.146 -3.816 1.00 55.13 847 MET B N 1
ATOM 2743 C CA . MET B 1 167 ? -1.486 3.187 -4.652 1.00 50.08 847 MET B CA 1
ATOM 2744 C C . MET B 1 167 ? -1.523 2.751 -6.117 1.00 54.51 847 MET B C 1
ATOM 2745 O O . MET B 1 167 ? -1.063 1.672 -6.468 1.00 53.85 847 MET B O 1
ATOM 2750 N N . THR B 1 168 ? -2.099 3.589 -6.968 1.00 35.93 848 THR B N 1
ATOM 2751 C CA . THR B 1 168 ? -2.135 3.320 -8.399 1.00 32.84 848 THR B CA 1
ATOM 2752 C C . THR B 1 168 ? -0.855 3.779 -9.081 1.00 29.05 848 THR B C 1
ATOM 2753 O O . THR B 1 168 ? -0.146 4.653 -8.569 1.00 31.87 848 THR B O 1
ATOM 2757 N N . LYS B 1 169 ? -0.594 3.210 -10.252 1.00 29.41 849 LYS B N 1
ATOM 2758 C CA . LYS B 1 169 ? 0.526 3.601 -11.093 1.00 39.75 849 LYS B CA 1
ATOM 2759 C C . LYS B 1 169 ? 0.526 5.108 -11.294 1.00 37.56 849 LYS B C 1
ATOM 2760 O O . LYS B 1 169 ? 1.577 5.763 -11.282 1.00 30.83 849 LYS B O 1
ATOM 2766 N N . GLU B 1 170 ? -0.664 5.668 -11.469 1.00 40.20 850 GLU B N 1
ATOM 2767 C CA . GLU B 1 170 ? -0.777 7.103 -11.682 1.00 46.62 850 GLU B CA 1
ATOM 2768 C C . GLU B 1 170 ? -0.276 7.887 -10.463 1.00 44.27 850 GLU B C 1
ATOM 2769 O O . GLU B 1 170 ? 0.388 8.910 -10.611 1.00 46.80 850 GLU B O 1
ATOM 2775 N N . GLN B 1 171 ? -0.579 7.397 -9.266 1.00 41.63 851 GLN B N 1
ATOM 2776 C CA . GLN B 1 171 ? -0.079 8.013 -8.042 1.00 50.00 851 GLN B CA 1
ATOM 2777 C C . GLN B 1 171 ? 1.424 7.835 -7.852 1.00 44.24 851 GLN B C 1
ATOM 2778 O O . GLN B 1 171 ? 2.111 8.748 -7.394 1.00 36.68 851 GLN B O 1
ATOM 2784 N N . TYR B 1 172 ? 1.936 6.654 -8.174 1.00 37.16 852 TYR B N 1
ATOM 2785 C CA . TYR B 1 172 ? 3.361 6.420 -8.002 1.00 27.14 852 TYR B CA 1
ATOM 2786 C C . TYR B 1 172 ? 4.103 7.396 -8.889 1.00 25.19 852 TYR B C 1
ATOM 2787 O O . TYR B 1 172 ? 5.137 7.933 -8.521 1.00 37.46 852 TYR B O 1
ATOM 2796 N N . ILE B 1 173 ? 3.540 7.650 -10.059 1.00 29.19 853 ILE B N 1
ATOM 2797 C CA . ILE B 1 173 ? 4.136 8.600 -10.979 1.00 34.74 853 ILE B CA 1
ATOM 2798 C C . ILE B 1 173 ? 4.141 10.008 -10.402 1.00 35.96 853 ILE B C 1
ATOM 2799 O O . ILE B 1 173 ? 5.146 10.703 -10.476 1.00 32.72 853 ILE B O 1
ATOM 2804 N N . LYS B 1 174 ? 3.030 10.426 -9.812 1.00 38.28 854 LYS B N 1
ATOM 2805 C CA . LYS B 1 174 ? 2.960 11.772 -9.245 1.00 46.15 854 LYS B CA 1
ATOM 2806 C C . LYS B 1 174 ? 3.870 11.893 -8.034 1.00 42.55 854 LYS B C 1
ATOM 2807 O O . LYS B 1 174 ? 4.382 12.963 -7.735 1.00 43.84 854 LYS B O 1
ATOM 2813 N N . MET B 1 175 ? 4.079 10.781 -7.343 1.00 39.73 855 MET B N 1
ATOM 2814 C CA . MET B 1 175 ? 5.059 10.737 -6.275 1.00 38.88 855 MET B CA 1
ATOM 2815 C C . MET B 1 175 ? 6.434 11.111 -6.819 1.00 33.11 855 MET B C 1
ATOM 2816 O O . MET B 1 175 ? 7.283 11.587 -6.085 1.00 32.71 855 MET B O 1
ATOM 2821 N N . ASN B 1 176 ? 6.649 10.903 -8.114 1.00 25.99 856 ASN B N 1
ATOM 2822 C CA . ASN B 1 176 ? 7.911 11.289 -8.733 1.00 30.51 856 ASN B CA 1
ATOM 2823 C C . ASN B 1 176 ? 7.753 12.529 -9.611 1.00 37.47 856 ASN B C 1
ATOM 2824 O O . ASN B 1 176 ? 8.498 12.742 -10.563 1.00 35.83 856 ASN B O 1
ATOM 2829 N N . ARG B 1 177 ? 6.779 13.353 -9.246 1.00 43.09 857 ARG B N 1
ATOM 2830 C CA . ARG B 1 177 ? 6.539 14.645 -9.880 1.00 53.32 857 ARG B CA 1
ATOM 2831 C C . ARG B 1 177 ? 6.624 15.775 -8.861 1.00 52.27 857 ARG B C 1
ATOM 2832 O O . ARG B 1 177 ? 6.631 15.537 -7.646 1.00 43.07 857 ARG B O 1
ATOM 2840 N N . GLY B 1 178 ? 6.684 17.005 -9.359 1.00 52.34 858 GLY B N 1
ATOM 2841 C CA . GLY B 1 178 ? 6.686 18.175 -8.500 1.00 48.62 858 GLY B CA 1
ATOM 2842 C C . GLY B 1 178 ? 8.014 18.386 -7.804 1.00 58.17 858 GLY B C 1
ATOM 2843 O O . GLY B 1 178 ? 8.078 19.006 -6.742 1.00 59.29 858 GLY B O 1
ATOM 2844 N N . ILE B 1 179 ? 9.077 17.864 -8.406 1.00 61.56 859 ILE B N 1
ATOM 2845 C CA . ILE B 1 179 ? 10.428 18.062 -7.903 1.00 55.46 859 ILE B CA 1
ATOM 2846 C C . ILE B 1 179 ? 11.066 19.240 -8.625 1.00 51.25 859 ILE B C 1
ATOM 2847 O O . ILE B 1 179 ? 12.210 19.583 -8.346 1.00 53.80 859 ILE B O 1
ATOM 2852 N N . ASN B 1 180 ? 10.296 19.847 -9.535 1.00 57.63 860 ASN B N 1
ATOM 2853 C CA . ASN B 1 180 ? 10.752 20.806 -10.567 1.00 51.56 860 ASN B CA 1
ATOM 2854 C C . ASN B 1 180 ? 10.847 20.103 -11.937 1.00 41.53 860 ASN B C 1
ATOM 2855 O O . ASN B 1 180 ? 11.605 19.141 -12.096 1.00 36.16 860 ASN B O 1
ATOM 2860 N N . ASP B 1 181 ? 10.063 20.560 -12.912 1.00 37.73 861 ASP B N 1
ATOM 2861 C CA . ASP B 1 181 ? 9.768 19.728 -14.091 1.00 38.82 861 ASP B CA 1
ATOM 2862 C C . ASP B 1 181 ? 10.990 19.192 -14.823 1.00 26.52 861 ASP B C 1
ATOM 2863 O O . ASP B 1 181 ? 11.045 18.016 -15.171 1.00 32.00 861 ASP B O 1
ATOM 2868 N N . SER B 1 182 ? 11.988 20.042 -15.026 1.00 29.19 862 SER B N 1
ATOM 2869 C CA . SER B 1 182 ? 13.235 19.594 -15.645 1.00 30.96 862 SER B CA 1
ATOM 2870 C C . SER B 1 182 ? 13.896 18.405 -14.936 1.00 39.29 862 SER B C 1
ATOM 2871 O O . SER B 1 182 ? 14.791 17.773 -15.498 1.00 39.11 862 SER B O 1
ATOM 2874 N N . LYS B 1 183 ? 13.465 18.086 -13.715 1.00 37.49 863 LYS B N 1
ATOM 2875 C CA . LYS B 1 183 ? 14.056 16.950 -12.988 1.00 37.37 863 LYS B CA 1
ATOM 2876 C C . LYS B 1 183 ? 13.295 15.639 -13.154 1.00 36.49 863 LYS B C 1
ATOM 2877 O O . LYS B 1 183 ? 13.734 14.605 -12.662 1.00 41.26 863 LYS B O 1
ATOM 2883 N N . ASP B 1 184 ? 12.146 15.676 -13.818 1.00 40.51 864 ASP B N 1
ATOM 2884 C CA . ASP B 1 184 ? 11.294 14.491 -13.899 1.00 40.23 864 ASP B CA 1
ATOM 2885 C C . ASP B 1 184 ? 11.922 13.337 -14.663 1.00 42.31 864 ASP B C 1
ATOM 2886 O O . ASP B 1 184 ? 12.618 13.542 -15.665 1.00 40.42 864 ASP B O 1
ATOM 2891 N N . LEU B 1 185 ? 11.670 12.126 -14.167 1.00 40.89 865 LEU B N 1
ATOM 2892 C CA . LEU B 1 185 ? 11.877 10.894 -14.921 1.00 38.70 865 LEU B CA 1
ATOM 2893 C C . LEU B 1 185 ? 10.664 10.663 -15.821 1.00 31.69 865 LEU B C 1
ATOM 2894 O O . LEU B 1 185 ? 9.541 11.011 -15.453 1.00 34.90 865 LEU B O 1
ATOM 2899 N N . PRO B 1 186 ? 10.874 10.051 -16.992 1.00 34.58 866 PRO B N 1
ATOM 2900 C CA . PRO B 1 186 ? 9.764 9.763 -17.927 1.00 31.53 866 PRO B CA 1
ATOM 2901 C C . PRO B 1 186 ? 8.740 8.795 -17.327 1.00 30.41 866 PRO B C 1
ATOM 2902 O O . PRO B 1 186 ? 9.133 7.871 -16.606 1.00 30.36 866 PRO B O 1
ATOM 2906 N N . GLU B 1 187 ? 7.456 8.999 -17.632 1.00 25.87 867 GLU B N 1
ATOM 2907 C CA . GLU B 1 187 ? 6.382 8.170 -17.109 1.00 29.97 867 GLU B CA 1
ATOM 2908 C C . GLU B 1 187 ? 6.538 6.716 -17.509 1.00 35.36 867 GLU B C 1
ATOM 2909 O O . GLU B 1 187 ? 6.205 5.813 -16.732 1.00 30.91 867 GLU B O 1
ATOM 2915 N N . GLU B 1 188 ? 7.019 6.480 -18.727 1.00 25.28 868 GLU B N 1
ATOM 2916 C CA . GLU B 1 188 ? 7.237 5.105 -19.170 1.00 29.27 868 GLU B CA 1
ATOM 2917 C C . GLU B 1 188 ? 8.245 4.384 -18.279 1.00 30.75 868 GLU B C 1
ATOM 2918 O O . GLU B 1 188 ? 8.108 3.188 -18.016 1.00 30.66 868 GLU B O 1
ATOM 2924 N N . TYR B 1 189 ? 9.241 5.120 -17.789 1.00 26.44 869 TYR B N 1
ATOM 2925 C CA . TYR B 1 189 ? 10.263 4.514 -16.946 1.00 24.43 869 TYR B CA 1
ATOM 2926 C C . TYR B 1 189 ? 9.700 4.234 -15.563 1.00 23.83 869 TYR B C 1
ATOM 2927 O O . TYR B 1 189 ? 9.911 3.164 -1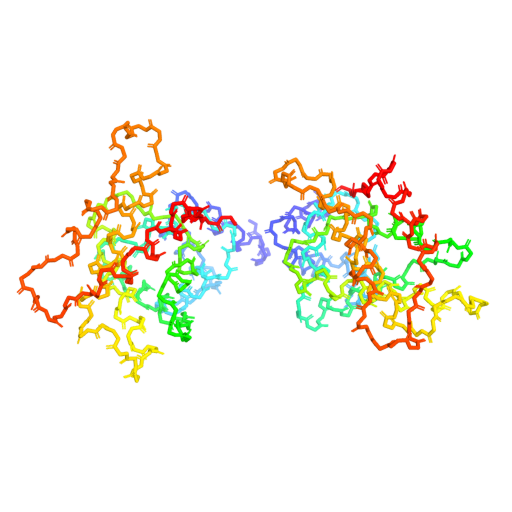5.017 1.00 27.74 869 TYR B O 1
ATOM 2936 N N . LEU B 1 190 ? 8.976 5.204 -15.012 1.00 20.88 870 LEU B N 1
ATOM 2937 C CA . LEU B 1 190 ? 8.308 5.034 -13.723 1.00 24.85 870 LEU B CA 1
ATOM 2938 C C . LEU B 1 190 ? 7.299 3.879 -13.716 1.00 24.18 870 LEU B C 1
ATOM 2939 O O . LEU B 1 190 ? 7.182 3.191 -12.717 1.00 27.35 870 LEU B O 1
ATOM 2944 N N . SER B 1 191 ? 6.571 3.676 -14.822 1.00 28.82 871 SER B N 1
ATOM 2945 C CA . SER B 1 191 ? 5.646 2.533 -14.952 1.00 25.94 871 SER B CA 1
ATOM 2946 C C . SER B 1 191 ? 6.387 1.211 -14.884 1.00 26.72 871 SER B C 1
ATOM 2947 O O . SER B 1 191 ? 5.911 0.249 -14.281 1.00 28.12 871 SER B O 1
ATOM 2950 N N . ALA B 1 192 ? 7.536 1.158 -15.558 1.00 24.40 872 ALA B N 1
ATOM 2951 C CA . ALA B 1 192 ? 8.401 -0.014 -15.515 1.00 29.84 872 ALA B CA 1
ATOM 2952 C C . ALA B 1 192 ? 8.910 -0.299 -14.091 1.00 32.28 872 ALA B C 1
ATOM 2953 O O . ALA B 1 192 ? 8.934 -1.446 -13.665 1.00 37.12 872 ALA B O 1
ATOM 2955 N N . ILE B 1 193 ? 9.337 0.733 -13.364 1.00 33.00 873 ILE B N 1
ATOM 2956 C CA . ILE B 1 193 ? 9.759 0.540 -11.971 1.00 32.05 873 ILE B CA 1
ATOM 2957 C C . ILE B 1 193 ? 8.582 0.015 -11.153 1.00 32.57 873 ILE B C 1
ATOM 2958 O O . ILE B 1 193 ? 8.709 -0.958 -10.409 1.00 29.62 873 ILE B O 1
ATOM 2963 N N . TYR B 1 194 ? 7.436 0.674 -11.294 1.00 24.92 874 TYR B N 1
ATOM 2964 C CA . TYR B 1 194 ? 6.219 0.205 -10.646 1.00 34.21 874 TYR B CA 1
ATOM 2965 C C . TYR B 1 194 ? 6.021 -1.287 -10.910 1.00 31.21 874 TYR B C 1
ATOM 2966 O O . TYR B 1 194 ? 5.778 -2.055 -9.988 1.00 33.07 874 TYR B O 1
ATOM 2975 N N . ASN B 1 195 ? 6.140 -1.705 -12.165 1.00 29.11 875 ASN B N 1
ATOM 2976 C CA . ASN B 1 195 ? 5.904 -3.108 -12.496 1.00 28.00 875 ASN B CA 1
ATOM 2977 C C . ASN B 1 195 ? 6.908 -4.045 -11.825 1.00 33.92 875 ASN B C 1
ATOM 2978 O O . ASN B 1 195 ? 6.531 -5.127 -11.379 1.00 39.31 875 ASN B O 1
ATOM 2983 N N . GLU B 1 196 ? 8.177 -3.642 -11.761 1.00 27.30 876 GLU B N 1
ATOM 2984 C CA A GLU B 1 196 ? 9.179 -4.474 -11.094 0.51 32.07 876 GLU B CA 1
ATOM 2985 C CA B GLU B 1 196 ? 9.220 -4.419 -11.082 0.49 31.52 876 GLU B CA 1
ATOM 2986 C C . GLU B 1 196 ? 8.848 -4.657 -9.617 1.00 30.25 876 GLU B C 1
ATOM 2987 O O . GLU B 1 196 ? 8.860 -5.775 -9.120 1.00 37.30 876 GLU B O 1
ATOM 2998 N N . ILE B 1 197 ? 8.531 -3.570 -8.925 1.00 34.37 877 ILE B N 1
ATOM 2999 C CA . ILE B 1 197 ? 8.209 -3.640 -7.504 1.00 31.17 877 ILE B CA 1
ATOM 3000 C C . ILE B 1 197 ? 6.921 -4.442 -7.261 1.00 41.93 877 ILE B C 1
ATOM 3001 O O . ILE B 1 197 ? 6.875 -5.309 -6.384 1.00 36.72 877 ILE B O 1
ATOM 3006 N N . ALA B 1 198 ? 5.887 -4.165 -8.051 1.00 33.53 878 ALA B N 1
ATOM 3007 C CA . ALA B 1 198 ? 4.621 -4.858 -7.888 1.00 35.48 878 ALA B CA 1
ATOM 3008 C C . ALA B 1 198 ? 4.770 -6.358 -8.110 1.00 40.93 878 ALA B C 1
ATOM 3009 O O . ALA B 1 198 ? 4.055 -7.139 -7.500 1.00 40.14 878 ALA B O 1
ATOM 3011 N N . GLY B 1 199 ? 5.692 -6.758 -8.983 1.00 47.15 879 GLY B N 1
ATOM 3012 C CA . GLY B 1 199 ? 5.893 -8.168 -9.286 1.00 41.14 879 GLY B CA 1
ATOM 3013 C C . GLY B 1 199 ? 6.854 -8.857 -8.326 1.00 50.05 879 GLY B C 1
ATOM 3014 O O . GLY B 1 199 ? 6.951 -10.091 -8.311 1.00 51.03 879 GLY B O 1
ATOM 3015 N N . LYS B 1 200 ? 7.566 -8.064 -7.528 1.00 45.63 880 LYS B N 1
ATOM 3016 C CA . LYS B 1 200 ? 8.580 -8.595 -6.626 1.00 45.05 880 LYS B CA 1
ATOM 3017 C C . LYS B 1 200 ? 8.958 -7.564 -5.568 1.00 46.42 880 LYS B C 1
ATOM 3018 O O . LYS B 1 200 ? 9.749 -6.640 -5.825 1.00 33.55 880 LYS B O 1
ATOM 3024 N N . LYS B 1 201 ? 8.396 -7.724 -4.374 1.00 34.44 881 LYS B N 1
ATOM 3025 C CA . LYS B 1 201 ? 8.576 -6.738 -3.331 1.00 38.62 881 LYS B CA 1
ATOM 3026 C C . LYS B 1 201 ? 10.046 -6.601 -2.945 1.00 40.62 881 LYS B C 1
ATOM 3027 O O . LYS B 1 201 ? 10.876 -7.441 -3.290 1.00 34.78 881 LYS B O 1
ATOM 3033 N N . ILE B 1 202 ? 10.368 -5.530 -2.238 1.00 34.88 882 ILE B N 1
ATOM 3034 C CA . ILE B 1 202 ? 11.674 -5.424 -1.623 1.00 34.32 882 ILE B CA 1
ATOM 3035 C C . ILE B 1 202 ? 11.702 -6.333 -0.399 1.00 37.64 882 ILE B C 1
ATOM 3036 O O . ILE B 1 202 ? 10.922 -6.141 0.537 1.00 38.97 882 ILE B O 1
ATOM 3041 N N . SER B 1 203 ? 12.599 -7.314 -0.405 1.00 35.93 883 SER B N 1
ATOM 3042 C CA . SER B 1 203 ? 12.766 -8.202 0.739 1.00 39.57 883 SER B CA 1
ATOM 3043 C C . SER B 1 203 ? 13.982 -7.792 1.550 1.00 43.84 883 SER B C 1
ATOM 3044 O O . SER B 1 203 ? 15.100 -7.721 1.026 1.00 38.92 883 SER B O 1
ATOM 3047 N N . MET B 1 204 ? 13.761 -7.514 2.829 1.00 49.14 884 MET B N 1
ATOM 3048 C CA . MET B 1 204 ? 14.848 -7.102 3.704 1.00 56.72 884 MET B CA 1
ATOM 3049 C C . MET B 1 204 ? 15.360 -8.306 4.480 1.00 56.01 884 MET B C 1
ATOM 3050 O O . MET B 1 204 ? 14.898 -9.422 4.258 1.00 62.37 884 MET B O 1
ATOM 3055 N N . LYS B 1 205 ? 16.330 -8.089 5.360 1.00 53.30 885 LYS B N 1
ATOM 3056 C CA . LYS B 1 205 ? 16.842 -9.173 6.183 1.00 62.77 885 LYS B CA 1
ATOM 3057 C C . LYS B 1 205 ? 15.935 -9.384 7.395 1.00 67.27 885 LYS B C 1
ATOM 3058 O O . LYS B 1 205 ? 15.373 -8.425 7.933 1.00 65.57 885 LYS B O 1
#

Secondary structure (DSSP, 8-state):
--SHHHHHHHHHHHHHH-HHHHHHHHHHTTSS-SSHHHHHHHHHH-TTS-HHHHHHHHT--SHHHHHHHHHHHHTS---SS-HHHHHHHHHHSSPPPSSHHHHHHHHHHHHHHHHHT-TT--S-SSHHHHHHHHHHHHHHHHHHT-TT--SPPPHHHHHHHT-SS-SSSS--HHHHHHHHHHHHHS-----/-HHHHHHHHHHH-HHHHHHHHHHTTSS-SSHHHHHHHHHH-TTS-HHHHHHHHH--SHHHHHHHHHHHHTS--TT--HHHHHHHHHTTS---S-HHHHHHHHHHHHHHHHHT-TT--S-SSHHHHHHHHHHHHHHHHHHH-TT--SPPPHHHHHHHT--S-GGGPPPHHHHHHHHHHHHHSPPP--

Foldseek 3Di:
DDDVVVQLVVLLVLCLVPVVRSQVSCVVVVNFDDALLRVLVVLQPDLSRAQASSQCQCLDDDPRSVRNVLSNLLPDQQDDLDLVVLLLVVCLRHHHHDDPSSVLSNLLSSLVNNCVNVVVHDLAPDSVLSSQLSVLLVVQLCQLPPVVNPPGQDLVNSQVSQDDDVHVSGGDSVVSVVVSVVCNVPPRDND/DQLVVLLVVCQVPNVRSQVSCVVVVNFDDALLRVLVCLQPVLSHAQQSSQCQCLDPDPSSVRNVLNNLLPDQLAPPDLVVLLLVVQASGDHHDDLSSVLSNLLSNLVSNCVNYVPDDQFPDSVLSSLLSSLLVVQQCQLPPPVNPDGDDLVNSQCSSDPPDHVRGGDSVVSSVSSVVCNVPPRDGD

InterPro domains:
  IPR000904 Sec7 domain [PF01369] (698-882)
  IPR000904 Sec7 domain [PS50190] (691-880)
  IPR000904 Sec7 domain [SM00222] (695-882)
  IPR000904 Sec7 domain [cd00171] (698-882)
  IPR011989 Armadillo-like helical [G3DSA:1.25.10.10] (1186-1522)
  IPR015403 Mon2/Sec7/BIG1-like, HDS [PF09324] (1220-1301)
  IPR016024 Armadillo-type fold [SSF48371] (446-1531)
  IPR023394 Sec7, C-terminal domain superfamily [G3DSA:1.10.100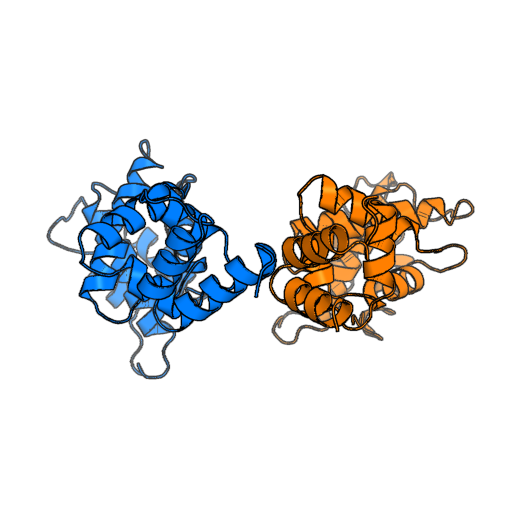0.11] (772-891)
  IPR032629 Mon2/Sec7/BIG1-like, dimerisation and cyclophilin-binding domain [PF16213] (29-212)
  IPR032691 Mon2/Sec7/BIG1-like, HUS domain [PF12783] (420-578)
  IPR035999 Sec7 domain superfamily [SSF48425] (689-884)
  IPR046455 Sec7/BIG1-like, C-terminal domain [PF20252] (1622-1827)

CATH classification: 1.10.220.20 (+1 more: 1.10.1000.11)

Sequence (377 aa):
LKQQKEIIEQGIDLFNKKPKRGIQYLQEQGMLGTTPEDIAQFLHQEERLDSTQVGEFLGDNDKFNKEVMYAYVDQHDFSGKDDFVSALRMFLEGFRLPGEAQKIDRLMEKFAARYLECNQGQTLFASADTAYVLAYSIIMLTTDLHSPQVKNKMTKEQYIKMNRGINDSKDLPEEYLSAIYNEIAGKKISMKEIIEQGIDLFNKKPKRGIQYLQEQGMLGTTPEDIAQFLHQEERLDSTQVGEFLGDNDKFNKEVMYAYVDQHDFSGKDFVSALRMFLEGFRLPGEAQKIDRLMEKFAARYLECNQGQTLFASADTAYVLAYSIIMLTTDLHSPQVKNKMTKEQYIKMNRGINDSKDLPEEYLSAIYNEEIAGKKISMK

Radius of gyration: 24.89 Å; Cα contacts (8 Å, |Δi|>4): 449; chains: 2; bounding box: 64×48×67 Å

Nearest PDB structures (foldseek):
  3ltl-assembly2_B  TM=9.873E-01  e=3.813E-25  Homo sapiens
  1r8s-assembly1_E  TM=9.581E-01  e=1.336E-14  Homo sapiens
  6bbq-assembly1_A  TM=8.972E-01  e=6.172E-15  Mus musculus
  6bbp-assembly1_A  TM=8.957E-01  e=6.798E-15  Mus musculus
  4a4p-assembly2_B  TM=9.121E-01  e=9.082E-15  Homo sapiens

GO terms:
  GO:0034260 negative regulation of GTPase activity (P, IDA)
  GO:0048471 perinuclear region of cytoplasm (C, IDA)
  GO:0000139 Golgi membrane (C, IDA)
  GO:0005730 nucleolus (C, IDA)
  GO:0005829 cytosol (C, IDA)
  GO:0034237 protein kinase A regulatory subunit binding (F, IDA)
  GO:0030532 small nuclear ribonucleoprotein complex (C, IDA)
  GO:0005634 nucleus (C, EXP)
  GO:0005794 Golgi apparatus (C, EXP)
  GO:0016363 nuclear matrix (C, EXP)
  GO:0010256 endomembrane system organization (P, IMP)
  GO:2000114 regulation of establishment of cell polarity (P, IMP)
  GO:0030837 negative regulation of actin filament polymerization (P, IMP)
  GO:0007030 Golgi organization (P, IMP)
  GO:0090303 positive regulation of wound healing (P, IMP)
  GO:0009101 glycoprotein biosynthetic process (P, IMP)
  GO:0005515 protein binding (F, IPI)
  GO:0006887 exocytosis (P, TAS)
  GO:0005654 nucleoplasm (C, IDA)
  GO:0005794 Golgi apparatus (C, IDA)

Organism: Homo sapiens (NCBI:txid9606)